Protein AF-A0A959NYK6-F1 (afdb_monomer)

pLDDT: mean 91.89, std 8.01, range [49.88, 98.81]

Mean predicted aligned error: 8.82 Å

Foldseek 3Di:
DDDDPLVCCVPPCVPPVVVVLVVVVVVCVPVNVVVSLVRCLVSLVVVCVVCVVPLVVNLSSCLSCCVSVVVVLLVSLLVVLVPFDADDDDDADQDDDPCRCVPDHDSLLSSLLVCLQDPDPCLLSSLVSVLSSCSRVRVCNNVNLVSCLQRNADDPVCVVVLSSSLVSLQVQLLVCLVVVNNSSVLSLLSVLLVRLDQKRWDWDQDPPRDIDIDIDGDDPDPSSLVVVCSSLVSLLVCCVVPVPSSVVSLQSSLDDDPDDDLSSVVSCVVSSVVSLVPRAALVDLVSLVSLCSSLVSCVVVVDDDPVSVVSNVRNDDPLNVLLVLQDDDPVVCVVPDDDDDDVRVVVVSLVSLLVPQADDDLVSLVVSVVSLVVSCVPDPDNPCNLVSLLSNLQSNCVVPVVVSLSNVLVCVVVLVPVVHAHANNLQPQQEDPVSLVSLVVSLPPDDGPCSLSNLLSNQLRHDLVPAEPVSLVVNLVSLLPQQAADERECPSVVSNCVHPQQSQLSSLLSVLVCCVPRVSNYEYAQCCLLVCVVSNDDPLVSLLSSQLSRPLSDDCRVLVCNSVVVSCQVPLLSVVVSLVSVCVSPVDLAPAPPPRPPVVQVVHPPSVVNVVVNVVVRVVRHDDPDDGDHPPPD

Solvent-accessible surface area (backbone atoms only — not comparable to full-atom values): 36490 Å² total; per-residue (Å²): 134,84,80,52,68,56,61,46,52,79,75,39,36,94,85,39,52,66,60,53,52,68,49,47,55,56,43,27,75,72,64,37,56,65,61,47,43,74,68,48,42,66,48,52,54,53,51,45,74,74,40,65,87,39,67,69,62,34,50,59,49,36,68,74,40,33,92,77,38,49,70,60,40,52,52,52,51,49,54,58,46,70,72,48,63,82,62,92,80,83,84,79,58,69,76,76,64,90,72,64,67,73,81,69,68,60,67,68,58,57,55,43,51,57,41,53,74,44,94,50,90,59,32,60,57,40,53,55,50,51,51,57,39,26,59,50,39,46,89,48,35,25,58,50,55,50,50,42,65,74,57,47,54,75,49,78,77,34,60,82,59,70,39,50,63,50,51,51,54,48,56,53,22,53,51,22,46,79,67,70,33,64,68,33,32,56,50,37,45,58,48,44,51,60,73,70,50,47,59,32,84,45,80,43,87,45,75,92,88,36,75,45,76,50,72,38,71,67,68,84,43,73,66,50,50,54,53,51,48,53,51,53,52,51,42,56,77,39,27,88,86,36,49,69,56,39,50,50,34,52,54,53,71,57,53,92,63,100,66,74,48,62,68,51,49,60,65,45,46,66,59,53,50,51,42,47,71,74,73,54,51,38,89,40,51,67,46,16,54,48,55,48,52,42,49,52,51,40,42,77,71,77,46,86,58,80,65,50,62,55,48,56,66,58,32,55,40,71,66,45,56,49,42,65,55,49,53,92,47,77,80,66,45,55,82,80,44,92,67,93,50,72,68,54,44,53,53,53,47,51,53,49,37,42,71,70,52,73,65,89,52,69,68,52,47,51,56,50,50,56,50,47,51,56,51,52,74,70,39,96,75,48,83,58,43,53,55,44,51,27,42,31,40,30,49,30,26,74,74,36,60,69,55,20,51,48,50,56,46,54,41,49,77,54,40,28,80,80,73,65,62,57,52,66,28,33,54,68,50,24,70,45,69,72,48,39,53,52,53,52,53,55,62,70,71,58,86,42,60,65,48,57,55,40,53,52,36,44,60,55,28,47,38,78,91,74,65,45,59,70,57,54,53,46,52,52,53,41,62,70,67,58,63,63,68,46,74,48,74,56,87,51,51,57,71,50,36,82,66,38,68,58,48,56,30,53,46,50,51,50,45,43,53,39,35,72,76,68,62,21,54,59,35,68,47,57,55,47,50,48,77,42,48,88,45,43,61,86,55,57,68,60,51,53,52,38,49,54,53,46,49,76,74,36,92,74,46,37,68,78,38,53,28,59,50,54,48,40,75,76,39,57,66,51,61,46,56,50,57,53,48,57,46,70,74,61,80,44,54,55,66,59,83,67,86,72,75,58,62,63,60,75,77,44,85,89,42,61,75,55,49,51,54,40,50,52,51,46,65,73,59,46,62,88,88,70,97,67,75,54,69,85,75,102

Radius of gyration: 34.38 Å; Cα contacts (8 Å, |Δi|>4): 610; chains: 1; bounding box: 74×66×92 Å

Nearest PDB structures (foldseek):
  5xoj-assembly1_C  TM=2.323E-01  e=2.009E-03  Saccharomyces cerevisiae S288C
  3wyg-assembly1_C  TM=2.181E-01  e=3.690E-03  Saccharomyces cerevisiae S288C
  9b62-assembly1_A  TM=2.123E-01  e=7.044E-03  Homo sapiens
  3nc0-assembly2_A  TM=1.984E-01  e=1.396E-02  Mus musculus
  3nc0-assembly2_D  TM=2.041E-01  e=1.893E-02  Mus musculus

Structure (mmCIF, N/CA/C/O backbone):
data_AF-A0A959NYK6-F1
#
_entry.id   AF-A0A959NYK6-F1
#
loop_
_atom_site.group_PDB
_atom_site.id
_atom_site.type_symbol
_atom_site.label_atom_id
_atom_site.label_alt_id
_atom_site.label_comp_id
_atom_site.label_asym_id
_atom_site.label_entity_id
_atom_site.label_seq_id
_atom_site.pdbx_PDB_ins_code
_atom_site.Cartn_x
_atom_site.Cartn_y
_atom_site.Cartn_z
_atom_site.occupancy
_atom_site.B_iso_or_equiv
_atom_site.auth_seq_id
_atom_site.auth_comp_id
_atom_site.auth_asym_id
_atom_site.auth_atom_id
_atom_site.pdbx_PDB_model_num
ATOM 1 N N . ASN A 1 1 ? 12.464 -35.720 -53.471 1.00 53.72 1 ASN A N 1
ATOM 2 C CA . ASN A 1 1 ? 12.773 -34.292 -53.697 1.00 53.72 1 ASN A CA 1
ATOM 3 C C . ASN A 1 1 ? 12.480 -33.516 -52.432 1.00 53.72 1 ASN A C 1
ATOM 5 O O . ASN A 1 1 ? 11.360 -33.601 -51.950 1.00 53.72 1 ASN A O 1
ATOM 9 N N . LEU A 1 2 ? 13.478 -32.827 -51.879 1.00 79.12 2 LEU A N 1
ATOM 10 C CA . LEU A 1 2 ? 13.266 -31.849 -50.809 1.00 79.12 2 LEU A CA 1
ATOM 11 C C . LEU A 1 2 ? 12.828 -30.526 -51.456 1.00 79.12 2 LEU A C 1
ATOM 13 O O . LEU A 1 2 ? 13.375 -30.153 -52.495 1.00 79.12 2 LEU A O 1
ATOM 17 N N . LEU A 1 3 ? 11.823 -29.858 -50.887 1.00 84.06 3 LEU A N 1
ATOM 18 C CA . LEU A 1 3 ? 11.392 -28.532 -51.340 1.00 84.06 3 LEU A CA 1
ATOM 19 C C . LEU A 1 3 ? 12.421 -27.475 -50.914 1.00 84.06 3 LEU A C 1
ATOM 21 O O . LEU A 1 3 ? 13.044 -27.611 -49.861 1.00 84.06 3 LEU A O 1
ATOM 25 N N . SER A 1 4 ? 12.602 -26.427 -51.723 1.00 89.56 4 SER A N 1
ATOM 26 C CA . SER A 1 4 ? 13.444 -25.289 -51.338 1.00 89.56 4 SER A CA 1
ATOM 27 C C . SER A 1 4 ? 12.774 -24.467 -50.234 1.00 89.56 4 SER A C 1
ATOM 29 O O . SER A 1 4 ? 11.548 -24.477 -50.099 1.00 89.56 4 SER A O 1
ATOM 31 N N . PHE A 1 5 ? 13.571 -23.722 -49.464 1.00 90.00 5 PHE A N 1
ATOM 32 C CA . PHE A 1 5 ? 13.051 -22.848 -48.411 1.00 90.00 5 PHE A CA 1
ATOM 33 C C . PHE A 1 5 ? 12.082 -21.796 -48.972 1.00 90.00 5 PHE A C 1
ATOM 35 O O . PHE A 1 5 ? 10.974 -21.668 -48.461 1.00 90.00 5 PHE A O 1
ATOM 42 N N . CYS A 1 6 ? 12.428 -21.147 -50.088 1.00 90.94 6 CYS A N 1
ATOM 43 C CA . CYS A 1 6 ? 11.527 -20.269 -50.839 1.00 90.94 6 CYS A CA 1
ATOM 44 C C . CYS A 1 6 ? 10.169 -20.924 -51.174 1.00 90.94 6 CYS A C 1
ATOM 46 O O . CYS A 1 6 ? 9.114 -20.340 -50.926 1.00 90.94 6 CYS A O 1
ATOM 48 N N . THR A 1 7 ? 10.162 -22.163 -51.690 1.00 91.06 7 THR A N 1
ATOM 49 C CA . THR A 1 7 ? 8.910 -22.877 -51.999 1.00 91.06 7 THR A CA 1
ATOM 50 C C . THR A 1 7 ? 8.097 -23.177 -50.744 1.00 91.06 7 THR A C 1
ATOM 52 O O . THR A 1 7 ? 6.869 -23.092 -50.788 1.00 91.06 7 THR A O 1
ATOM 55 N N . LEU A 1 8 ? 8.756 -23.521 -49.635 1.00 91.31 8 LEU A N 1
ATOM 56 C CA . LEU A 1 8 ? 8.079 -23.727 -48.359 1.00 91.31 8 LEU A CA 1
ATOM 57 C C . LEU A 1 8 ? 7.441 -22.424 -47.875 1.00 91.31 8 LEU A C 1
ATOM 59 O O . LEU A 1 8 ? 6.251 -22.405 -47.567 1.00 91.31 8 LEU A O 1
ATOM 63 N N . LEU A 1 9 ? 8.206 -21.335 -47.868 1.00 91.44 9 LEU A N 1
ATOM 64 C CA . LEU A 1 9 ? 7.765 -20.035 -47.379 1.00 91.44 9 LEU A CA 1
ATOM 65 C C . LEU A 1 9 ? 6.541 -19.521 -48.152 1.00 91.44 9 LEU A C 1
ATOM 67 O O . LEU A 1 9 ? 5.516 -19.236 -47.540 1.00 91.44 9 LEU A O 1
ATOM 71 N N . ASN A 1 10 ? 6.604 -19.518 -49.487 1.00 89.44 10 ASN A N 1
ATOM 72 C CA . ASN A 1 10 ? 5.545 -18.966 -50.342 1.00 89.44 10 ASN A CA 1
ATOM 73 C C . ASN A 1 10 ? 4.208 -19.715 -50.257 1.00 89.44 10 ASN A C 1
ATOM 75 O O . ASN A 1 10 ? 3.164 -19.117 -50.493 1.00 89.44 10 ASN A O 1
ATOM 79 N N . ASN A 1 11 ? 4.231 -21.022 -49.984 1.00 91.00 11 ASN A N 1
ATOM 80 C CA . ASN A 1 11 ? 3.030 -21.859 -50.068 1.00 91.00 11 ASN A CA 1
ATOM 81 C C . ASN A 1 11 ? 2.489 -22.293 -48.699 1.00 91.00 11 ASN A C 1
ATOM 83 O O . ASN A 1 11 ? 1.330 -22.694 -48.608 1.00 91.00 11 ASN A O 1
ATOM 87 N N . TYR A 1 12 ? 3.315 -22.264 -47.646 1.00 90.94 12 TYR A N 1
ATOM 88 C CA . TYR A 1 12 ? 2.982 -22.907 -46.372 1.00 90.94 12 TYR A CA 1
ATOM 89 C C . TYR A 1 12 ? 3.155 -22.015 -45.141 1.00 90.94 12 TYR A C 1
ATOM 91 O O . TYR A 1 12 ? 2.700 -22.424 -44.073 1.00 90.94 12 TYR A O 1
ATOM 99 N N . PHE A 1 13 ? 3.760 -20.825 -45.243 1.00 90.31 13 PHE A N 1
ATOM 100 C CA . PHE A 1 13 ? 3.972 -19.974 -44.067 1.00 90.31 13 PHE A CA 1
ATOM 101 C C . PHE A 1 13 ? 2.660 -19.642 -43.350 1.00 90.31 13 PHE A C 1
ATOM 103 O O . PHE A 1 13 ? 2.543 -19.921 -42.161 1.00 90.31 13 PHE A O 1
ATOM 110 N N . ASP A 1 14 ? 1.644 -19.167 -44.073 1.00 86.00 14 ASP A N 1
ATOM 111 C CA . ASP A 1 14 ? 0.380 -18.710 -43.479 1.00 86.00 14 ASP A CA 1
ATOM 112 C C . ASP A 1 14 ? -0.339 -19.795 -42.658 1.00 86.00 14 ASP A C 1
ATOM 114 O O . ASP A 1 14 ? -0.920 -19.494 -41.615 1.00 86.00 14 ASP A O 1
ATOM 118 N N . ASN A 1 15 ? -0.235 -21.059 -43.081 1.00 88.75 15 ASN A N 1
ATOM 119 C CA . ASN A 1 15 ? -0.892 -22.199 -42.434 1.00 88.75 15 ASN A CA 1
ATOM 120 C C . ASN A 1 15 ? -0.013 -22.905 -41.386 1.00 88.75 15 ASN A C 1
ATOM 122 O O . ASN A 1 15 ? -0.535 -23.624 -40.537 1.00 88.75 15 ASN A O 1
ATOM 126 N N . TYR A 1 16 ? 1.314 -22.734 -41.440 1.00 88.06 16 TYR A N 1
ATOM 127 C CA . TYR A 1 16 ? 2.265 -23.529 -40.651 1.00 88.06 16 TYR A CA 1
ATOM 128 C C . TYR A 1 16 ? 3.376 -22.695 -39.997 1.00 88.06 16 TYR A C 1
ATOM 130 O O . TYR A 1 16 ? 4.476 -23.200 -39.784 1.00 88.06 16 TYR A O 1
ATOM 138 N N . LYS A 1 17 ? 3.095 -21.440 -39.633 1.00 86.62 17 LYS A N 1
ATOM 139 C CA . LYS A 1 17 ? 4.040 -20.468 -39.038 1.00 86.62 17 LYS A CA 1
ATOM 140 C C . LYS A 1 17 ? 4.952 -21.078 -37.968 1.00 86.62 17 LYS A C 1
ATOM 142 O O . LYS A 1 17 ? 6.171 -21.045 -38.108 1.00 86.62 17 LYS A O 1
ATOM 147 N N . ASN A 1 18 ? 4.369 -21.738 -36.964 1.00 84.75 18 ASN A N 1
ATOM 148 C CA . ASN A 1 18 ? 5.120 -22.339 -35.854 1.00 84.75 18 ASN A CA 1
ATOM 149 C C . ASN A 1 18 ? 6.134 -23.393 -36.324 1.00 84.75 18 ASN A C 1
ATOM 151 O O . ASN A 1 18 ? 7.220 -23.486 -35.766 1.00 84.75 18 ASN A O 1
ATOM 155 N N . ARG A 1 19 ? 5.845 -24.128 -37.410 1.00 87.00 19 ARG A N 1
ATOM 156 C CA . ARG A 1 19 ? 6.777 -25.123 -37.967 1.00 87.00 19 ARG A CA 1
ATOM 157 C C . ARG A 1 19 ? 8.046 -24.486 -38.529 1.00 87.00 19 ARG A C 1
ATOM 159 O O . ARG A 1 19 ? 9.093 -25.131 -38.497 1.00 87.00 19 ARG A O 1
ATOM 166 N N . PHE A 1 20 ? 7.975 -23.252 -39.034 1.00 89.56 20 PHE A N 1
ATOM 167 C CA . PHE A 1 20 ? 9.165 -22.521 -39.478 1.00 89.56 20 PHE A CA 1
ATOM 168 C C . PHE A 1 20 ? 10.050 -22.181 -38.282 1.00 89.56 20 PHE A C 1
ATOM 170 O O . PHE A 1 20 ? 11.234 -22.513 -38.294 1.00 89.56 20 PHE A O 1
ATOM 177 N N . THR A 1 21 ? 9.470 -21.607 -37.229 1.00 81.00 21 THR A N 1
ATOM 178 C CA . THR A 1 21 ? 10.182 -21.270 -35.990 1.00 81.00 21 THR A CA 1
ATOM 179 C C . THR A 1 21 ? 10.792 -22.514 -35.335 1.00 81.00 21 THR A C 1
ATOM 181 O O . THR A 1 21 ? 11.993 -22.530 -35.052 1.00 81.00 21 THR A O 1
ATOM 184 N N . ASP A 1 22 ? 10.018 -23.599 -35.227 1.00 82.81 22 ASP A N 1
ATOM 185 C CA . ASP A 1 22 ? 10.450 -24.899 -34.691 1.00 82.81 22 ASP A CA 1
ATOM 186 C C . ASP A 1 22 ? 11.587 -25.539 -35.497 1.00 82.81 22 ASP A C 1
ATOM 188 O O . ASP A 1 22 ? 12.336 -26.352 -34.965 1.00 82.81 22 ASP A O 1
ATOM 192 N N . SER A 1 23 ? 11.727 -25.198 -36.780 1.00 86.19 23 SER A N 1
ATOM 193 C CA . SER A 1 23 ? 12.793 -25.731 -37.638 1.00 86.19 23 SER A CA 1
ATOM 194 C C . SER A 1 23 ? 14.039 -24.847 -37.623 1.00 86.19 23 SER A C 1
ATOM 196 O O . SER A 1 23 ? 15.168 -25.341 -37.632 1.00 86.19 23 SER A O 1
ATOM 198 N N . ILE A 1 24 ? 13.850 -23.528 -37.588 1.00 87.56 24 ILE A N 1
ATOM 199 C CA . ILE A 1 24 ? 14.930 -22.547 -37.711 1.00 87.56 24 ILE A CA 1
ATOM 200 C C . ILE A 1 24 ? 15.692 -22.377 -36.400 1.00 87.56 24 ILE A C 1
ATOM 202 O O . ILE A 1 24 ? 16.918 -22.271 -36.429 1.00 87.56 24 ILE A O 1
ATOM 206 N N . ILE A 1 25 ? 15.013 -22.407 -35.249 1.00 83.88 25 ILE A N 1
ATOM 207 C CA . ILE A 1 25 ? 15.686 -22.304 -33.947 1.00 83.88 25 ILE A CA 1
ATOM 208 C C . ILE A 1 25 ? 16.698 -23.455 -33.757 1.00 83.88 25 ILE A C 1
ATOM 210 O O . ILE A 1 25 ? 17.870 -23.171 -33.488 1.00 83.88 25 ILE A O 1
ATOM 214 N N . PRO A 1 26 ? 16.344 -24.741 -33.966 1.00 84.69 26 PRO A N 1
ATOM 215 C CA . PRO A 1 26 ? 17.323 -25.827 -33.928 1.00 84.69 26 PRO A CA 1
ATOM 216 C C . PRO A 1 26 ? 18.424 -25.695 -34.980 1.00 84.69 26 PRO A C 1
ATOM 218 O O . PRO A 1 26 ? 19.577 -26.020 -34.690 1.00 84.69 26 PRO A O 1
ATOM 221 N N . ALA A 1 27 ? 18.104 -25.196 -36.180 1.00 88.44 27 ALA A N 1
ATOM 222 C CA . ALA A 1 27 ? 19.108 -24.953 -37.211 1.00 88.44 27 ALA A CA 1
ATOM 223 C C . ALA A 1 27 ? 20.142 -23.911 -36.754 1.00 88.44 27 ALA A C 1
ATOM 225 O O . ALA A 1 27 ? 21.340 -24.152 -36.900 1.00 88.44 27 ALA A O 1
ATOM 226 N N . ASN A 1 28 ? 19.709 -22.807 -36.135 1.00 88.81 28 ASN A N 1
ATOM 227 C CA . ASN A 1 28 ? 20.607 -21.806 -35.550 1.00 88.81 28 ASN A CA 1
ATOM 228 C C . ASN A 1 28 ? 21.502 -22.415 -34.472 1.00 88.81 28 ASN A C 1
ATOM 230 O O . ASN A 1 28 ? 22.713 -22.200 -34.484 1.00 88.81 28 ASN A O 1
ATOM 234 N N . ASN A 1 29 ? 20.915 -23.210 -33.575 1.00 84.62 29 ASN A N 1
ATOM 235 C CA . ASN A 1 29 ? 21.643 -23.859 -32.485 1.00 84.62 29 ASN A CA 1
ATOM 236 C C . ASN A 1 29 ? 22.655 -24.903 -32.988 1.00 84.62 29 ASN A C 1
ATOM 238 O O . ASN A 1 29 ? 23.674 -25.123 -32.340 1.00 84.62 29 ASN A O 1
ATOM 242 N N . THR A 1 30 ? 22.385 -25.538 -34.133 1.00 89.69 30 THR A N 1
ATOM 243 C CA . THR A 1 30 ? 23.228 -26.605 -34.699 1.00 89.69 30 THR A CA 1
ATOM 244 C C . THR A 1 30 ? 24.326 -26.061 -35.609 1.00 89.69 30 THR A C 1
ATOM 246 O O . THR A 1 30 ? 25.475 -26.484 -35.513 1.00 89.69 30 THR A O 1
ATOM 249 N N . PHE A 1 31 ? 23.985 -25.139 -36.511 1.00 92.00 31 PHE A N 1
ATOM 250 C CA . PHE A 1 31 ? 24.876 -24.684 -37.584 1.00 92.00 31 PHE A CA 1
ATOM 251 C C . PHE A 1 31 ? 25.450 -23.284 -37.353 1.00 92.00 31 PHE A C 1
ATOM 253 O O . PHE A 1 31 ? 26.307 -22.843 -38.119 1.00 92.00 31 PHE A O 1
ATOM 260 N N . GLY A 1 32 ? 25.008 -22.592 -36.303 1.00 88.25 32 GLY A N 1
ATOM 261 C CA . GLY A 1 32 ? 25.377 -21.212 -36.017 1.00 88.25 32 GLY A CA 1
ATOM 262 C C . GLY A 1 32 ? 24.424 -20.214 -36.696 1.00 88.25 32 GLY A C 1
ATOM 263 O O . GLY A 1 32 ? 24.159 -20.349 -37.896 1.00 88.25 32 GLY A O 1
ATOM 264 N N . PRO A 1 33 ? 23.947 -19.174 -35.982 1.00 89.06 33 PRO A N 1
ATOM 265 C CA . PRO A 1 33 ? 22.960 -18.230 -36.515 1.00 89.06 33 PRO A CA 1
ATOM 266 C C . PRO A 1 33 ? 23.385 -17.529 -37.810 1.00 89.06 33 PRO A C 1
ATOM 268 O O . PRO A 1 33 ? 22.560 -17.346 -38.702 1.00 89.06 33 PRO A O 1
ATOM 271 N N . GLN A 1 34 ? 24.669 -17.174 -37.948 1.00 89.50 34 GLN A N 1
ATOM 272 C CA . GLN A 1 34 ? 25.169 -16.483 -39.141 1.00 89.50 34 GLN A CA 1
ATOM 273 C C . GLN A 1 34 ? 25.095 -17.367 -40.394 1.00 89.50 34 GLN A C 1
ATOM 275 O O . GLN A 1 34 ? 24.600 -16.929 -41.426 1.00 89.50 34 GLN A O 1
ATOM 280 N N . ASN A 1 35 ? 25.500 -18.637 -40.288 1.00 92.44 35 ASN A N 1
ATOM 281 C CA . ASN A 1 35 ? 25.474 -19.570 -41.417 1.00 92.44 35 ASN A CA 1
ATOM 282 C C . ASN A 1 35 ? 24.045 -19.836 -41.907 1.00 92.44 35 ASN A C 1
ATOM 284 O O . ASN A 1 35 ? 23.807 -19.952 -43.109 1.00 92.44 35 ASN A O 1
ATOM 288 N N . VAL A 1 36 ? 23.090 -19.935 -40.978 1.00 92.69 36 VAL A N 1
ATOM 289 C CA . VAL A 1 36 ? 21.669 -20.094 -41.314 1.00 92.69 36 VAL A CA 1
ATOM 290 C C . VAL A 1 36 ? 21.136 -18.818 -41.959 1.00 92.69 36 VAL A C 1
ATOM 292 O O . VAL A 1 36 ? 20.506 -18.886 -43.014 1.00 92.69 36 VAL A O 1
ATOM 295 N N . MET A 1 37 ? 21.438 -17.657 -41.373 1.00 91.25 37 MET A N 1
ATOM 296 C CA . MET A 1 37 ? 21.044 -16.348 -41.891 1.00 91.25 37 MET A CA 1
ATOM 297 C C . MET A 1 37 ? 21.512 -16.132 -43.331 1.00 91.25 37 MET A C 1
ATOM 299 O O . MET A 1 37 ? 20.694 -15.770 -44.174 1.00 91.25 37 MET A O 1
ATOM 303 N N . ASP A 1 38 ? 22.771 -16.436 -43.642 1.00 92.25 38 ASP A N 1
ATOM 304 C CA . ASP A 1 38 ? 23.329 -16.280 -44.990 1.00 92.25 38 ASP A CA 1
ATOM 305 C C . ASP A 1 38 ? 22.601 -17.141 -46.039 1.00 92.25 38 ASP A C 1
ATOM 307 O O . ASP A 1 38 ? 22.569 -16.795 -47.221 1.00 92.25 38 ASP A O 1
ATOM 311 N N . LYS A 1 39 ? 21.989 -18.258 -45.621 1.00 91.69 39 LYS A N 1
ATOM 312 C CA . LYS A 1 39 ? 21.246 -19.163 -46.509 1.00 91.69 39 LYS A CA 1
ATOM 313 C C . LYS A 1 39 ? 19.799 -18.753 -46.728 1.00 91.69 39 LYS A C 1
ATOM 315 O O . LYS A 1 39 ? 19.323 -18.875 -47.851 1.00 91.69 39 LYS A O 1
ATOM 320 N N . ILE A 1 40 ? 19.100 -18.310 -45.684 1.00 93.00 40 ILE A N 1
ATOM 321 C CA . ILE A 1 40 ? 17.646 -18.091 -45.758 1.00 93.00 40 ILE A CA 1
ATOM 322 C C . ILE A 1 40 ? 17.260 -16.624 -45.960 1.00 93.00 40 ILE A C 1
ATOM 324 O O . ILE A 1 40 ? 16.186 -16.344 -46.489 1.00 93.00 40 ILE A O 1
ATOM 328 N N . LYS A 1 41 ? 18.121 -15.670 -45.580 1.00 93.75 41 LYS A N 1
ATOM 329 C CA . LYS A 1 41 ? 17.803 -14.235 -45.646 1.00 93.75 41 LYS A CA 1
ATOM 330 C C . LYS A 1 41 ? 17.422 -13.744 -47.053 1.00 93.75 41 LYS A C 1
ATOM 332 O O . LYS A 1 41 ? 16.466 -12.975 -47.130 1.00 93.75 41 LYS A O 1
ATOM 337 N N . PRO A 1 42 ? 18.069 -14.169 -48.161 1.00 94.62 42 PRO A N 1
ATOM 338 C CA . PRO A 1 42 ? 17.656 -13.743 -49.503 1.00 94.62 42 PRO A CA 1
ATOM 339 C C . PRO A 1 42 ? 16.206 -14.122 -49.845 1.00 94.62 42 PRO A C 1
ATOM 341 O O . PRO A 1 42 ? 15.465 -13.305 -50.397 1.00 94.62 42 PRO A O 1
ATOM 344 N N . ASP A 1 43 ? 15.781 -15.329 -49.462 1.00 94.75 43 ASP A N 1
ATOM 345 C CA . ASP A 1 43 ? 14.408 -15.805 -49.656 1.00 94.75 43 ASP A CA 1
ATOM 346 C C . ASP A 1 43 ? 13.424 -15.021 -48.773 1.00 94.75 43 ASP A C 1
ATOM 348 O O . ASP A 1 43 ? 12.369 -14.601 -49.250 1.00 94.75 43 ASP A O 1
ATOM 352 N N . LEU A 1 44 ? 13.793 -14.749 -47.513 1.00 95.38 44 LEU A N 1
ATOM 353 C CA . LEU A 1 44 ? 12.984 -13.944 -46.587 1.00 95.38 44 LEU A CA 1
ATOM 354 C C . LEU A 1 44 ? 12.779 -12.507 -47.093 1.00 95.38 44 LEU A C 1
ATOM 356 O O . LEU A 1 44 ? 11.660 -12.003 -47.062 1.00 95.38 44 LEU A O 1
ATOM 360 N N . VAL A 1 45 ? 13.836 -11.856 -47.593 1.00 95.50 45 VAL A N 1
ATOM 361 C CA . VAL A 1 45 ? 13.756 -10.503 -48.176 1.00 95.50 45 VAL A CA 1
ATOM 362 C C . VAL A 1 45 ? 12.896 -10.506 -49.438 1.00 95.50 45 VAL A C 1
ATOM 364 O O . VAL A 1 45 ? 12.105 -9.588 -49.658 1.00 95.50 45 VAL A O 1
ATOM 367 N N . THR A 1 46 ? 13.019 -11.547 -50.265 1.00 94.62 46 THR A N 1
ATOM 368 C CA . THR A 1 46 ? 12.182 -11.695 -51.458 1.00 94.62 46 THR A CA 1
ATOM 369 C C . THR A 1 46 ? 10.714 -11.793 -51.061 1.00 94.62 46 THR A C 1
ATOM 371 O O . THR A 1 46 ? 9.903 -11.041 -51.593 1.00 94.62 46 THR A O 1
ATOM 374 N N . TYR A 1 47 ? 10.368 -12.644 -50.093 1.00 94.81 47 TYR A N 1
ATOM 375 C CA . TYR A 1 47 ? 8.994 -12.776 -49.608 1.00 94.81 47 TYR A CA 1
ATOM 376 C C . TYR A 1 47 ? 8.461 -11.478 -48.997 1.00 94.81 47 TYR A C 1
ATOM 378 O O . TYR A 1 47 ? 7.378 -11.034 -49.374 1.00 94.81 47 TYR A O 1
ATOM 386 N N . TRP A 1 48 ? 9.257 -10.814 -48.150 1.00 95.62 48 TRP A N 1
ATOM 387 C CA . TRP A 1 48 ? 8.928 -9.507 -47.574 1.00 95.62 48 TRP A CA 1
ATOM 388 C C . TRP A 1 48 ? 8.478 -8.503 -48.639 1.00 95.62 48 TRP A C 1
ATOM 390 O O . TRP A 1 48 ? 7.416 -7.899 -48.519 1.00 95.62 48 TRP A O 1
ATOM 400 N N . ASN A 1 49 ? 9.237 -8.375 -49.731 1.00 93.88 49 ASN A N 1
ATOM 401 C CA . ASN A 1 49 ? 8.918 -7.433 -50.804 1.00 93.88 49 ASN A CA 1
ATOM 402 C C . ASN A 1 49 ? 7.564 -7.705 -51.482 1.00 93.88 49 ASN A C 1
ATOM 404 O O . ASN A 1 49 ? 6.964 -6.767 -52.007 1.00 93.88 49 ASN A O 1
ATOM 408 N N . HIS A 1 50 ? 7.081 -8.951 -51.463 1.00 92.44 50 HIS A N 1
ATOM 409 C CA . HIS A 1 50 ? 5.771 -9.314 -52.007 1.00 92.44 50 HIS A CA 1
ATOM 410 C C . HIS A 1 50 ? 4.628 -9.008 -51.032 1.00 92.44 50 HIS A C 1
ATOM 412 O O . HIS A 1 50 ? 3.542 -8.649 -51.479 1.00 92.44 50 HIS A O 1
ATOM 418 N N . ILE A 1 51 ? 4.858 -9.140 -49.721 1.00 93.56 51 ILE A N 1
ATOM 419 C CA . ILE A 1 51 ? 3.800 -9.016 -48.706 1.00 93.56 51 ILE A CA 1
ATOM 420 C C . ILE A 1 51 ? 3.740 -7.652 -48.009 1.00 93.56 51 ILE A C 1
ATOM 422 O O . ILE A 1 51 ? 2.731 -7.363 -47.378 1.00 93.56 51 ILE A O 1
ATOM 426 N N . ARG A 1 52 ? 4.770 -6.801 -48.136 1.00 91.06 52 ARG A N 1
ATOM 427 C CA . ARG A 1 52 ? 4.904 -5.527 -47.393 1.00 91.06 52 ARG A CA 1
ATOM 428 C C . ARG A 1 52 ? 3.740 -4.532 -47.536 1.00 91.06 52 ARG A C 1
ATOM 430 O O . ARG A 1 52 ? 3.684 -3.565 -46.793 1.00 91.06 52 ARG A O 1
ATOM 437 N N . GLY A 1 53 ? 2.860 -4.713 -48.525 1.00 89.25 53 GLY A N 1
ATOM 438 C CA . GLY A 1 53 ? 1.655 -3.890 -48.704 1.00 89.25 53 GLY A CA 1
ATOM 439 C C . GLY A 1 53 ? 0.451 -4.328 -47.860 1.00 89.25 53 GLY A C 1
ATOM 440 O O . GLY A 1 53 ? -0.536 -3.604 -47.802 1.00 89.25 53 GLY A O 1
ATOM 441 N N . ASP A 1 54 ? 0.518 -5.499 -47.227 1.00 92.69 54 ASP A N 1
ATOM 442 C CA . ASP A 1 54 ? -0.498 -6.043 -46.325 1.00 92.69 54 ASP A CA 1
ATOM 443 C C . ASP A 1 54 ? 0.048 -5.982 -44.891 1.00 92.69 54 ASP A C 1
ATOM 445 O O . ASP A 1 54 ? 0.997 -6.698 -44.554 1.00 92.69 54 ASP A O 1
ATOM 449 N N . ASN A 1 55 ? -0.514 -5.094 -44.061 1.00 89.75 55 ASN A N 1
ATOM 450 C CA . ASN A 1 55 ? -0.020 -4.834 -42.704 1.00 89.75 55 ASN A CA 1
ATOM 451 C C . ASN A 1 55 ? -0.122 -6.068 -41.796 1.00 89.75 55 ASN A C 1
ATOM 453 O O . ASN A 1 55 ? 0.825 -6.353 -41.061 1.00 89.75 55 ASN A O 1
ATOM 457 N N . ASP A 1 56 ? -1.217 -6.826 -41.874 1.00 89.75 56 ASP A N 1
ATOM 458 C CA . ASP A 1 56 ? -1.447 -7.978 -40.995 1.00 89.75 56 ASP A CA 1
ATOM 459 C C . ASP A 1 56 ? -0.472 -9.108 -41.330 1.00 89.75 56 ASP A C 1
ATOM 461 O O . ASP A 1 56 ? 0.173 -9.684 -40.445 1.00 89.75 56 ASP A O 1
ATOM 465 N N . LYS A 1 57 ? -0.286 -9.390 -42.627 1.00 91.56 57 LYS A N 1
ATOM 466 C CA . LYS A 1 57 ? 0.709 -10.378 -43.072 1.00 91.56 57 LYS A CA 1
ATOM 467 C C . LYS A 1 57 ? 2.128 -9.937 -42.756 1.00 91.56 57 LYS A C 1
ATOM 469 O O . LYS A 1 57 ? 2.935 -10.757 -42.316 1.00 91.56 57 LYS A O 1
ATOM 474 N N . SER A 1 58 ? 2.421 -8.654 -42.953 1.00 93.75 58 SER A N 1
ATOM 475 C CA . SER A 1 58 ? 3.721 -8.059 -42.649 1.00 93.75 58 SER A CA 1
ATOM 476 C C . SER A 1 58 ? 4.077 -8.212 -41.179 1.00 93.75 58 SER A C 1
ATOM 478 O O . SER A 1 58 ? 5.156 -8.719 -40.873 1.00 93.75 58 SER A O 1
ATOM 480 N N . PHE A 1 59 ? 3.160 -7.858 -40.274 1.00 93.31 59 PHE A N 1
ATOM 481 C CA . PHE A 1 59 ? 3.389 -7.972 -38.838 1.00 93.31 59 PHE A CA 1
ATOM 482 C C . PHE A 1 59 ? 3.653 -9.422 -38.427 1.00 93.31 59 PHE A C 1
ATOM 484 O O . PHE A 1 59 ? 4.666 -9.713 -37.798 1.00 93.31 59 PHE A O 1
ATOM 491 N N . VAL A 1 60 ? 2.790 -10.354 -38.838 1.00 92.00 60 VAL A N 1
ATOM 492 C CA . VAL A 1 60 ? 2.937 -11.786 -38.532 1.00 92.00 60 VAL A CA 1
ATOM 493 C C . VAL A 1 60 ? 4.275 -12.343 -39.031 1.00 92.00 60 VAL A C 1
ATOM 495 O O . VAL A 1 60 ? 4.936 -13.123 -38.334 1.00 92.00 60 VAL A O 1
ATOM 498 N N . PHE A 1 61 ? 4.668 -11.969 -40.249 1.00 94.62 61 PHE A N 1
ATOM 499 C CA . PHE A 1 61 ? 5.915 -12.416 -40.853 1.00 94.62 61 PHE A CA 1
ATOM 500 C C . PHE A 1 61 ? 7.129 -11.849 -40.115 1.00 94.62 61 PHE A C 1
ATOM 502 O O . PHE A 1 61 ? 8.012 -12.608 -39.714 1.00 94.62 61 PHE A O 1
ATOM 509 N N . LEU A 1 62 ? 7.151 -10.541 -39.857 1.00 94.88 62 LEU A N 1
ATOM 510 C CA . LEU A 1 62 ? 8.235 -9.905 -39.112 1.00 94.88 62 LEU A CA 1
ATOM 511 C C . LEU A 1 62 ? 8.304 -10.418 -37.673 1.00 94.88 62 LEU A C 1
ATOM 513 O O . LEU A 1 62 ? 9.394 -10.706 -37.205 1.00 94.88 62 LEU A O 1
ATOM 517 N N . ASN A 1 63 ? 7.180 -10.676 -37.008 1.00 92.12 63 ASN A N 1
ATOM 518 C CA . ASN A 1 63 ? 7.178 -11.275 -35.672 1.00 92.12 63 ASN A CA 1
ATOM 519 C C . ASN A 1 63 ? 7.848 -12.661 -35.637 1.00 92.12 63 ASN A C 1
ATOM 521 O O . ASN A 1 63 ? 8.487 -13.024 -34.654 1.00 92.12 63 ASN A O 1
ATOM 525 N N . SER A 1 64 ? 7.775 -13.416 -36.736 1.00 91.69 64 SER A N 1
ATOM 526 C CA . SER A 1 64 ? 8.438 -14.722 -36.852 1.00 91.69 64 SER A CA 1
ATOM 527 C C . SER A 1 64 ? 9.922 -14.613 -37.233 1.00 91.69 64 SER A C 1
ATOM 529 O O . SER A 1 64 ? 10.722 -15.467 -36.853 1.00 91.69 64 SER A O 1
ATOM 531 N N . PHE A 1 65 ? 10.305 -13.581 -37.993 1.00 93.38 65 PHE A N 1
ATOM 532 C CA . PHE A 1 65 ? 11.624 -13.481 -38.637 1.00 93.38 65 PHE A CA 1
ATOM 533 C C . PHE A 1 65 ? 12.418 -12.210 -38.302 1.00 93.38 65 PHE A C 1
ATOM 535 O O . PHE A 1 65 ? 13.434 -11.943 -38.953 1.00 93.38 65 PHE A O 1
ATOM 542 N N . TRP A 1 66 ? 12.009 -11.450 -37.282 1.00 93.06 66 TRP A N 1
ATOM 543 C CA . TRP A 1 66 ? 12.609 -10.167 -36.888 1.00 93.06 66 TRP A CA 1
ATOM 544 C C . TRP A 1 66 ? 14.131 -10.265 -36.736 1.00 93.06 66 TRP A C 1
ATOM 546 O O . TRP A 1 66 ? 14.861 -9.390 -37.195 1.00 93.06 66 TRP A O 1
ATOM 556 N N . PHE A 1 67 ? 14.622 -11.382 -36.184 1.00 92.12 67 PHE A N 1
ATOM 557 C CA . PHE A 1 67 ? 16.046 -11.637 -35.964 1.00 92.12 67 PHE A CA 1
ATOM 558 C C . PHE A 1 67 ? 16.873 -11.543 -37.259 1.00 92.12 67 PHE A C 1
ATOM 560 O O . PHE A 1 67 ? 18.004 -11.058 -37.236 1.00 92.12 67 PHE A O 1
ATOM 567 N N . TYR A 1 68 ? 16.302 -11.958 -38.395 1.00 92.25 68 TYR A N 1
ATOM 568 C CA . TYR A 1 68 ? 16.946 -11.930 -39.715 1.00 92.25 68 TYR A CA 1
ATOM 569 C C . TYR A 1 68 ? 16.674 -10.635 -40.491 1.00 92.25 68 TYR A C 1
ATOM 571 O O . TYR A 1 68 ? 17.498 -10.219 -41.317 1.00 92.25 68 TYR A O 1
ATOM 579 N N . LEU A 1 69 ? 15.518 -10.018 -40.235 1.00 94.31 69 LEU A N 1
ATOM 580 C CA . LEU A 1 69 ? 14.964 -8.870 -40.953 1.00 94.31 69 LEU A CA 1
ATOM 581 C C . LEU A 1 69 ? 14.905 -7.621 -40.063 1.00 94.31 69 LEU A C 1
ATOM 583 O O . LEU A 1 69 ? 13.899 -6.918 -40.024 1.00 94.31 69 LEU A O 1
ATOM 587 N N . GLN A 1 70 ? 15.980 -7.359 -39.321 1.00 94.44 70 GLN A N 1
ATOM 588 C CA . GLN A 1 70 ? 16.028 -6.292 -38.316 1.00 94.44 70 GLN A CA 1
ATOM 589 C C . GLN A 1 70 ? 15.744 -4.909 -38.916 1.00 94.44 70 GLN A C 1
ATOM 591 O O . GLN A 1 70 ? 14.862 -4.209 -38.426 1.00 94.44 70 GLN A O 1
ATOM 596 N N . ASP A 1 71 ? 16.417 -4.553 -40.017 1.00 94.62 71 ASP A N 1
ATOM 597 C CA . ASP A 1 71 ? 16.209 -3.270 -40.704 1.00 94.62 71 ASP A CA 1
ATOM 598 C C . ASP A 1 71 ? 14.756 -3.124 -41.197 1.00 94.62 71 ASP A C 1
ATOM 600 O O . ASP A 1 71 ? 14.118 -2.103 -40.955 1.00 94.62 71 ASP A O 1
ATOM 604 N N . GLN A 1 72 ? 14.201 -4.172 -41.823 1.00 96.25 72 GLN A N 1
ATOM 605 C CA . GLN A 1 72 ? 12.818 -4.174 -42.321 1.00 96.25 72 GLN A CA 1
ATOM 606 C C . GLN A 1 72 ? 11.799 -4.098 -41.181 1.00 96.25 72 GLN A C 1
ATOM 608 O O . GLN A 1 72 ? 10.755 -3.474 -41.334 1.00 96.25 72 GLN A O 1
ATOM 613 N N . THR A 1 73 ? 12.100 -4.726 -40.042 1.00 96.94 73 THR A N 1
ATOM 614 C CA . THR A 1 73 ? 11.235 -4.701 -38.857 1.00 96.94 73 THR A CA 1
ATOM 615 C C . THR A 1 73 ? 11.153 -3.290 -38.287 1.00 96.94 73 THR A C 1
ATOM 617 O O . THR A 1 73 ? 10.054 -2.793 -38.059 1.00 96.94 73 THR A O 1
ATOM 620 N N . LEU A 1 74 ? 12.299 -2.626 -38.105 1.00 97.12 74 LEU A N 1
ATOM 621 C CA . LEU A 1 74 ? 12.343 -1.248 -37.611 1.00 97.12 74 LEU A CA 1
ATOM 622 C C . LEU A 1 74 ? 11.666 -0.280 -38.588 1.00 97.12 74 LEU A C 1
ATOM 624 O O . LEU A 1 74 ? 10.889 0.563 -38.154 1.00 97.12 74 LEU A O 1
ATOM 628 N N . GLU A 1 75 ? 11.909 -0.425 -39.895 1.00 96.75 75 GLU A N 1
ATOM 629 C CA . GLU A 1 75 ? 11.265 0.402 -40.924 1.00 96.75 75 GLU A CA 1
ATOM 630 C C . GLU A 1 75 ? 9.741 0.219 -40.930 1.00 96.75 75 GLU A C 1
ATOM 632 O O . GLU A 1 75 ? 9.002 1.203 -40.940 1.00 96.75 75 GLU A O 1
ATOM 637 N N . PHE A 1 76 ? 9.264 -1.028 -40.876 1.00 96.81 76 PHE A N 1
ATOM 638 C CA . PHE A 1 76 ? 7.836 -1.330 -40.819 1.00 96.81 76 PHE A CA 1
ATOM 639 C C . PHE A 1 76 ? 7.185 -0.707 -39.584 1.00 96.81 76 PHE A C 1
ATOM 641 O O . PHE A 1 76 ? 6.184 -0.003 -39.709 1.00 96.81 76 PHE A O 1
ATOM 648 N N . VAL A 1 77 ? 7.762 -0.920 -38.398 1.00 97.00 77 VAL A N 1
ATOM 649 C CA . VAL A 1 77 ? 7.208 -0.377 -37.152 1.00 97.00 77 VAL A CA 1
ATOM 650 C C . VAL A 1 77 ? 7.259 1.151 -37.147 1.00 97.00 77 VAL A C 1
ATOM 652 O O . VAL A 1 77 ? 6.274 1.777 -36.768 1.00 97.00 77 VAL A O 1
ATOM 655 N N . TYR A 1 78 ? 8.338 1.765 -37.640 1.00 97.31 78 TYR A N 1
ATOM 656 C CA . TYR A 1 78 ? 8.419 3.218 -37.806 1.00 97.31 78 TYR A CA 1
ATOM 657 C C . TYR A 1 78 ? 7.269 3.762 -38.664 1.00 97.31 78 TYR A C 1
ATOM 659 O O . TYR A 1 78 ? 6.613 4.719 -38.263 1.00 97.31 78 TYR A O 1
ATOM 667 N N . GLN A 1 79 ? 6.965 3.122 -39.799 1.00 95.62 79 GLN A N 1
ATOM 668 C CA . GLN A 1 79 ? 5.837 3.515 -40.652 1.00 95.62 79 GLN A CA 1
ATOM 669 C C . GLN A 1 79 ? 4.484 3.373 -39.937 1.00 95.62 79 GLN A C 1
ATOM 671 O O . GLN A 1 79 ? 3.626 4.242 -40.093 1.00 95.62 79 GLN A O 1
ATOM 676 N N . GLN A 1 80 ? 4.296 2.320 -39.130 1.00 94.88 80 GLN A N 1
ATOM 677 C CA . GLN A 1 80 ? 3.077 2.162 -38.326 1.00 94.88 80 GLN A CA 1
ATOM 678 C C . GLN A 1 80 ? 2.949 3.270 -37.274 1.00 94.88 80 GLN A C 1
ATOM 680 O O . GLN A 1 80 ? 1.868 3.825 -37.102 1.00 94.88 80 GLN A O 1
ATOM 685 N N . ILE A 1 81 ? 4.045 3.614 -36.591 1.00 95.50 81 ILE A N 1
ATOM 686 C CA . ILE A 1 81 ? 4.062 4.668 -35.571 1.00 95.50 81 ILE A CA 1
ATOM 687 C C . ILE A 1 81 ? 3.810 6.039 -36.209 1.00 95.50 81 ILE A C 1
ATOM 689 O O . ILE A 1 81 ? 2.976 6.793 -35.715 1.00 95.50 81 ILE A O 1
ATOM 693 N N . GLU A 1 82 ? 4.458 6.349 -37.335 1.00 94.75 82 GLU A N 1
ATOM 694 C CA . GLU A 1 82 ? 4.271 7.610 -38.066 1.00 94.75 82 GLU A CA 1
ATOM 695 C C . GLU A 1 82 ? 2.818 7.844 -38.497 1.00 94.75 82 GLU A C 1
ATOM 697 O O . GLU A 1 82 ? 2.364 8.990 -38.518 1.00 94.75 82 GLU A O 1
ATOM 702 N N . ALA A 1 83 ? 2.077 6.773 -38.793 1.00 93.56 83 ALA A N 1
ATOM 703 C CA . ALA A 1 83 ? 0.664 6.840 -39.151 1.00 93.56 83 ALA A CA 1
ATOM 704 C C . ALA A 1 83 ? -0.268 7.136 -37.958 1.00 93.56 83 ALA A C 1
ATOM 706 O O . ALA A 1 83 ? -1.424 7.512 -38.167 1.00 93.56 83 ALA A O 1
ATOM 707 N N . LEU A 1 84 ? 0.200 6.975 -36.715 1.00 94.12 84 LEU A N 1
ATOM 708 C CA . LEU A 1 84 ? -0.582 7.299 -35.521 1.00 94.12 84 LEU A CA 1
ATOM 709 C C . LEU A 1 84 ? -0.626 8.818 -35.294 1.00 94.12 84 LEU A C 1
ATOM 711 O O . LEU A 1 84 ? 0.374 9.504 -35.529 1.00 94.12 84 LEU A O 1
ATOM 715 N N . PRO A 1 85 ? -1.753 9.361 -34.800 1.00 92.12 85 PRO A N 1
ATOM 716 C CA . PRO A 1 85 ? -1.854 10.781 -34.488 1.00 92.12 85 PRO A CA 1
ATOM 717 C C . PRO A 1 85 ? -0.883 11.168 -33.367 1.00 92.12 85 PRO A C 1
ATOM 719 O O . PRO A 1 85 ? -0.649 10.394 -32.438 1.00 92.12 85 PRO A O 1
ATOM 722 N N . LYS A 1 86 ? -0.343 12.387 -33.443 1.00 87.50 86 LYS A N 1
ATOM 723 C CA . LYS A 1 86 ? 0.395 12.996 -32.331 1.00 87.50 86 LYS A CA 1
ATOM 724 C C . LYS A 1 86 ? -0.587 13.472 -31.265 1.00 87.50 86 LYS A C 1
ATOM 726 O O . LYS A 1 86 ? -1.670 13.947 -31.603 1.00 87.50 86 LYS A O 1
ATOM 731 N N . ILE A 1 87 ? -0.192 13.358 -30.003 1.00 87.38 87 ILE A N 1
ATOM 732 C CA . ILE A 1 87 ? -0.965 13.828 -28.850 1.00 87.38 87 ILE A CA 1
ATOM 733 C C . ILE A 1 87 ? -0.225 15.035 -28.260 1.00 87.38 87 ILE A C 1
ATOM 735 O O . ILE A 1 87 ? 0.998 15.005 -28.149 1.00 87.38 87 ILE A O 1
ATOM 739 N N . GLU A 1 88 ? -0.947 16.122 -27.971 1.00 71.94 88 GLU A N 1
ATOM 740 C CA . GLU A 1 88 ? -0.345 17.411 -27.578 1.00 71.94 88 GLU A CA 1
ATOM 741 C C . GLU A 1 88 ? -0.140 17.556 -26.063 1.00 71.94 88 GLU A C 1
ATOM 743 O O . GLU A 1 88 ? 0.869 18.113 -25.640 1.00 71.94 88 GLU A O 1
ATOM 748 N N . GLU A 1 89 ? -1.046 17.023 -25.243 1.00 67.25 89 GLU A N 1
ATOM 749 C CA . GLU A 1 89 ? -0.940 17.054 -23.781 1.00 67.25 89 GLU A CA 1
ATOM 750 C C . GLU A 1 89 ? -1.167 15.655 -23.223 1.00 67.25 89 GLU A C 1
ATOM 752 O O . GLU A 1 89 ? -2.164 14.997 -23.538 1.00 67.25 89 GLU A O 1
ATOM 757 N N . THR A 1 90 ? -0.234 15.159 -22.409 1.00 77.56 90 THR A N 1
ATOM 758 C CA . THR A 1 90 ? -0.425 13.878 -21.727 1.00 77.56 90 THR A CA 1
ATOM 759 C C . THR A 1 90 ? 0.318 13.815 -20.406 1.00 77.56 90 THR A C 1
ATOM 761 O O . THR A 1 90 ? 1.462 14.247 -20.287 1.00 77.56 90 THR A O 1
ATOM 764 N N . THR A 1 91 ? -0.343 13.222 -19.419 1.00 84.38 91 THR A N 1
ATOM 765 C CA . THR A 1 91 ? 0.269 12.718 -18.195 1.00 84.38 91 THR A CA 1
ATOM 766 C C . THR A 1 91 ? 0.731 11.283 -18.418 1.00 84.38 91 THR A C 1
ATOM 768 O O . THR A 1 91 ? -0.049 10.449 -18.874 1.00 84.38 91 THR A O 1
ATOM 771 N N . TYR A 1 92 ? 1.980 10.988 -18.076 1.00 92.50 92 TYR A N 1
ATOM 772 C CA . TYR A 1 92 ? 2.544 9.650 -18.200 1.00 92.50 92 TYR A CA 1
ATOM 773 C C . TYR A 1 92 ? 2.392 8.882 -16.887 1.00 92.50 92 TYR A C 1
ATOM 775 O O . TYR A 1 92 ? 2.973 9.270 -15.874 1.00 92.50 92 TYR A O 1
ATOM 783 N N . ASP A 1 93 ? 1.629 7.791 -16.914 1.00 92.56 93 ASP A N 1
ATOM 784 C CA . ASP A 1 93 ? 1.540 6.843 -15.805 1.00 92.56 93 ASP A CA 1
ATOM 785 C C . ASP A 1 93 ? 2.465 5.644 -16.044 1.00 92.56 93 ASP A C 1
ATOM 787 O O . ASP A 1 93 ? 2.673 5.196 -17.172 1.00 92.56 93 ASP A O 1
ATOM 791 N N . THR A 1 94 ? 3.041 5.128 -14.967 1.00 94.31 94 THR A N 1
ATOM 792 C CA . THR A 1 94 ? 3.898 3.939 -14.964 1.00 94.31 94 THR A CA 1
ATOM 793 C C . THR A 1 94 ? 3.357 2.826 -14.072 1.00 94.31 94 THR A C 1
ATOM 795 O O . THR A 1 94 ? 3.999 1.778 -13.949 1.00 94.31 94 THR A O 1
ATOM 798 N N . SER A 1 95 ? 2.200 3.043 -13.442 1.00 93.12 95 SER A N 1
ATOM 799 C CA . SER A 1 95 ? 1.558 2.079 -12.561 1.00 93.12 95 SER A CA 1
ATOM 800 C C . SER A 1 95 ? 0.927 0.926 -13.346 1.00 93.12 95 SER A C 1
ATOM 802 O O . SER A 1 95 ? 0.389 1.107 -14.435 1.00 93.12 95 SER A O 1
ATOM 804 N N . TYR A 1 96 ? 1.037 -0.285 -12.803 1.00 92.94 96 TYR A N 1
ATOM 805 C CA . TYR A 1 96 ? 0.380 -1.475 -13.333 1.00 92.94 96 TYR A CA 1
ATOM 806 C C . TYR A 1 96 ? 0.129 -2.487 -12.216 1.00 92.94 96 TYR A C 1
ATOM 808 O O . TYR A 1 96 ? 0.866 -2.541 -11.225 1.00 92.94 96 TYR A O 1
ATOM 816 N N . GLU A 1 97 ? -0.907 -3.302 -12.386 1.00 89.62 97 GLU A N 1
ATOM 817 C CA . GLU A 1 97 ? -1.264 -4.368 -11.455 1.00 89.62 97 GLU A CA 1
ATOM 818 C C . GLU A 1 97 ? -0.446 -5.645 -11.698 1.00 89.62 97 GLU A C 1
ATOM 820 O O . GLU A 1 97 ? 0.118 -5.885 -12.773 1.00 89.62 97 GLU A O 1
ATOM 825 N N . ASN A 1 98 ? -0.398 -6.512 -10.686 1.00 82.75 98 ASN A N 1
ATOM 826 C CA . ASN A 1 98 ? 0.242 -7.817 -10.821 1.00 82.75 98 ASN A CA 1
ATOM 827 C C . ASN A 1 98 ? -0.433 -8.631 -11.935 1.00 82.75 98 ASN A C 1
ATOM 829 O O . ASN A 1 98 ? -1.646 -8.813 -11.930 1.00 82.75 98 ASN A O 1
ATOM 833 N N . ASN A 1 99 ? 0.374 -9.183 -12.845 1.00 84.12 99 ASN A N 1
ATOM 834 C CA . ASN A 1 99 ? -0.064 -9.999 -13.986 1.00 84.12 99 ASN A CA 1
ATOM 835 C C . ASN A 1 99 ? -0.918 -9.268 -15.045 1.00 84.12 99 ASN A C 1
ATOM 837 O O . ASN A 1 99 ? -1.473 -9.929 -15.923 1.00 84.12 99 ASN A O 1
ATOM 841 N N . GLN A 1 100 ? -0.990 -7.929 -15.022 1.00 88.38 100 GLN A N 1
ATOM 842 C CA . GLN A 1 100 ? -1.772 -7.150 -15.995 1.00 88.38 100 GLN A CA 1
ATOM 843 C C . GLN A 1 100 ? -1.398 -7.470 -17.455 1.00 88.38 100 GLN A C 1
ATOM 845 O O . GLN A 1 100 ? -2.274 -7.610 -18.302 1.00 88.38 100 GLN A O 1
ATOM 850 N N . PHE A 1 101 ? -0.108 -7.673 -17.740 1.00 88.56 101 PHE A N 1
ATOM 851 C CA . PHE A 1 101 ? 0.412 -7.920 -19.095 1.00 88.56 101 PHE A CA 1
ATOM 852 C C . PHE A 1 101 ? 0.711 -9.401 -19.379 1.00 88.56 101 PHE A C 1
ATOM 854 O O . PHE A 1 101 ? 1.569 -9.730 -20.201 1.00 88.56 101 PHE A O 1
ATOM 861 N N . SER A 1 102 ? 0.061 -10.332 -18.671 1.00 79.75 102 SER A N 1
ATOM 862 C CA . SER A 1 102 ? 0.300 -11.770 -18.866 1.00 79.75 102 SER A CA 1
ATOM 863 C C . SER A 1 102 ? -0.381 -12.343 -20.114 1.00 79.75 102 SER A C 1
ATOM 865 O O . SER A 1 102 ? 0.172 -13.259 -20.721 1.00 79.75 102 SER A O 1
ATOM 867 N N . TYR A 1 103 ? -1.549 -11.817 -20.503 1.00 75.38 103 TYR A N 1
ATOM 868 C CA . TYR A 1 103 ? -2.375 -12.384 -21.583 1.00 75.38 103 TYR A CA 1
ATOM 869 C C . TYR A 1 103 ? -2.622 -11.423 -22.746 1.00 75.38 103 TYR A C 1
ATOM 871 O O . TYR A 1 103 ? -2.591 -11.861 -23.894 1.00 75.38 103 TYR A O 1
ATOM 879 N N . ASP A 1 104 ? -2.846 -10.140 -22.461 1.00 82.62 104 ASP A N 1
ATOM 880 C CA . ASP A 1 104 ? -3.071 -9.111 -23.475 1.00 82.62 104 ASP A CA 1
ATOM 881 C C . ASP A 1 104 ? -1.813 -8.250 -23.593 1.00 82.62 104 ASP A C 1
ATOM 883 O O . ASP A 1 104 ? -1.531 -7.420 -22.729 1.00 82.62 104 ASP A O 1
ATOM 887 N N . LYS A 1 105 ? -0.996 -8.552 -24.606 1.00 88.75 105 LYS A N 1
ATOM 888 C CA . LYS A 1 105 ? 0.288 -7.889 -24.841 1.00 88.75 105 LYS A CA 1
ATOM 889 C C . LYS A 1 105 ? 0.237 -7.074 -26.119 1.00 88.75 105 LYS A C 1
ATOM 891 O O . LYS A 1 105 ? -0.213 -7.550 -27.166 1.00 88.75 105 LYS A O 1
ATOM 896 N N . ASN A 1 106 ? 0.775 -5.869 -26.064 1.00 95.31 106 ASN A N 1
ATOM 897 C CA . ASN A 1 106 ? 0.882 -4.988 -27.199 1.00 95.31 106 ASN A CA 1
ATOM 898 C C . ASN A 1 106 ? 1.891 -5.526 -28.218 1.00 95.31 106 ASN A C 1
ATOM 900 O O . ASN A 1 106 ? 3.091 -5.661 -27.978 1.00 95.31 106 ASN A O 1
ATOM 904 N N . ASN A 1 107 ? 1.379 -5.765 -29.418 1.00 94.00 107 ASN A N 1
ATOM 905 C CA . ASN A 1 107 ? 2.115 -6.298 -30.556 1.00 94.00 107 ASN A CA 1
ATOM 906 C C . ASN A 1 107 ? 3.386 -5.505 -30.919 1.00 94.00 107 ASN A C 1
ATOM 908 O O . ASN A 1 107 ? 4.403 -6.108 -31.265 1.00 94.00 107 ASN A O 1
ATOM 912 N N . ILE A 1 108 ? 3.354 -4.168 -30.846 1.00 95.88 108 ILE A N 1
ATOM 913 C CA . ILE A 1 108 ? 4.520 -3.322 -31.151 1.00 95.88 108 ILE A CA 1
ATOM 914 C C . ILE A 1 108 ? 5.567 -3.445 -30.037 1.00 95.88 108 ILE A C 1
ATOM 916 O O . ILE A 1 108 ? 6.756 -3.585 -30.337 1.00 95.88 108 ILE A O 1
ATOM 920 N N . ILE A 1 109 ? 5.127 -3.444 -28.773 1.00 97.12 109 ILE A N 1
ATOM 921 C CA . ILE A 1 109 ? 6.007 -3.596 -27.604 1.00 97.12 109 ILE A CA 1
ATOM 922 C C . ILE A 1 109 ? 6.683 -4.963 -27.600 1.00 97.12 109 ILE A C 1
ATOM 924 O O . ILE A 1 109 ? 7.897 -5.034 -27.418 1.00 97.12 109 ILE A O 1
ATOM 928 N N . GLU A 1 110 ? 5.949 -6.042 -27.863 1.00 95.25 110 GLU A N 1
ATOM 929 C CA . GLU A 1 110 ? 6.531 -7.383 -27.935 1.00 95.25 110 GLU A CA 1
ATOM 930 C C . GLU A 1 110 ? 7.525 -7.510 -29.095 1.00 95.25 110 GLU A C 1
ATOM 932 O O . GLU A 1 110 ? 8.640 -8.001 -28.901 1.00 95.25 110 GLU A O 1
ATOM 937 N N . LEU A 1 111 ? 7.166 -7.013 -30.286 1.00 95.88 111 LEU A N 1
ATOM 938 C CA . LEU A 1 111 ? 8.019 -7.108 -31.469 1.00 95.88 111 LEU A CA 1
ATOM 939 C C . LEU A 1 111 ? 9.341 -6.354 -31.290 1.00 95.88 111 LEU A C 1
ATOM 941 O O . LEU A 1 111 ? 10.407 -6.929 -31.524 1.00 95.88 111 LEU A O 1
ATOM 945 N N . LEU A 1 112 ? 9.291 -5.086 -30.868 1.00 97.00 112 LEU A N 1
ATOM 946 C CA . LEU A 1 112 ? 10.499 -4.292 -30.631 1.00 97.00 112 LEU A CA 1
ATOM 947 C C . LEU A 1 112 ? 11.225 -4.717 -29.347 1.00 97.00 112 LEU A C 1
ATOM 949 O O . LEU A 1 112 ? 12.453 -4.677 -29.304 1.00 97.00 112 LEU A O 1
ATOM 953 N N . GLY A 1 113 ? 10.506 -5.202 -28.334 1.00 95.50 113 GLY A N 1
ATOM 954 C CA . GLY A 1 113 ? 11.079 -5.716 -27.090 1.00 95.50 113 GLY A CA 1
ATOM 955 C C . GLY A 1 113 ? 12.014 -6.909 -27.303 1.00 95.50 113 GLY A C 1
ATOM 956 O O . GLY A 1 113 ? 12.963 -7.090 -26.542 1.00 95.50 113 GLY A O 1
ATOM 957 N N . ASN A 1 114 ? 11.842 -7.675 -28.384 1.00 93.69 114 ASN A N 1
ATOM 958 C CA . ASN A 1 114 ? 12.783 -8.732 -28.769 1.00 93.69 114 ASN A CA 1
ATOM 959 C C . ASN A 1 114 ? 14.215 -8.213 -29.014 1.00 93.69 114 ASN A C 1
ATOM 961 O O . ASN A 1 114 ? 15.193 -8.911 -28.732 1.00 93.69 114 ASN A O 1
ATOM 965 N N . PHE A 1 115 ? 14.366 -6.972 -29.490 1.00 95.50 115 PHE A N 1
ATOM 966 C CA . PHE A 1 115 ? 15.679 -6.362 -29.717 1.00 95.50 115 PHE A CA 1
ATOM 967 C C . PHE A 1 115 ? 16.430 -6.109 -28.409 1.00 95.50 115 PHE A C 1
ATOM 969 O O . PHE A 1 115 ? 17.661 -6.064 -28.423 1.00 95.50 115 PHE A O 1
ATOM 976 N N . PHE A 1 116 ? 15.726 -6.027 -27.274 1.00 94.62 116 PHE A N 1
ATOM 977 C CA . PHE A 1 116 ? 16.347 -5.874 -25.960 1.00 94.62 116 PHE A CA 1
ATOM 978 C C . PHE A 1 116 ? 17.209 -7.076 -25.597 1.00 94.62 116 PHE A C 1
ATOM 980 O O . PHE A 1 116 ? 18.152 -6.921 -24.834 1.00 94.62 116 PHE A O 1
ATOM 987 N N . MET A 1 117 ? 16.944 -8.262 -26.147 1.00 86.19 117 MET A N 1
ATOM 988 C CA . MET A 1 117 ? 17.763 -9.453 -25.902 1.00 86.19 117 MET A CA 1
ATOM 989 C C . MET A 1 117 ? 19.123 -9.393 -26.609 1.00 86.19 117 MET A C 1
ATOM 991 O O . MET A 1 117 ? 20.038 -10.135 -26.258 1.00 86.19 117 MET A O 1
ATOM 995 N N . LEU A 1 118 ? 19.274 -8.531 -27.619 1.00 85.25 118 LEU A N 1
ATOM 996 C CA . LEU A 1 118 ? 20.469 -8.472 -28.448 1.00 85.25 118 LEU A CA 1
ATOM 997 C C . LEU A 1 118 ? 21.342 -7.281 -28.064 1.00 85.25 118 LEU A C 1
ATOM 999 O O . LEU A 1 118 ? 20.926 -6.126 -28.133 1.00 85.25 118 LEU A O 1
ATOM 1003 N N . ASN A 1 119 ? 22.620 -7.540 -27.798 1.00 81.88 119 ASN A N 1
ATOM 1004 C CA . ASN A 1 119 ? 23.627 -6.486 -27.811 1.00 81.88 119 ASN A CA 1
ATOM 1005 C C . ASN A 1 119 ? 23.996 -6.131 -29.266 1.00 81.88 119 ASN A C 1
ATOM 1007 O O . ASN A 1 119 ? 25.053 -6.516 -29.767 1.00 81.88 119 ASN A O 1
ATOM 1011 N N . SER A 1 120 ? 23.082 -5.459 -29.969 1.00 84.69 120 SER A N 1
ATOM 1012 C CA . SER A 1 120 ? 23.217 -5.113 -31.388 1.00 84.69 120 SER A CA 1
ATOM 1013 C C . SER A 1 120 ? 23.176 -3.603 -31.623 1.00 84.69 120 SER A C 1
ATOM 1015 O O . SER A 1 120 ? 22.699 -2.837 -30.787 1.00 84.69 120 SER A O 1
ATOM 1017 N N . ARG A 1 121 ? 23.616 -3.172 -32.814 1.00 87.81 121 ARG A N 1
ATOM 1018 C CA . ARG A 1 121 ? 23.515 -1.767 -33.252 1.00 87.81 121 ARG A CA 1
ATOM 1019 C C . ARG A 1 121 ? 22.070 -1.245 -33.299 1.00 87.81 121 ARG A C 1
ATOM 1021 O O . ARG A 1 121 ? 21.871 -0.044 -33.203 1.00 87.81 121 ARG A O 1
ATOM 1028 N N . HIS A 1 122 ? 21.094 -2.146 -33.416 1.00 94.62 122 HIS A N 1
ATOM 1029 C CA . HIS A 1 122 ? 19.669 -1.837 -33.543 1.00 94.62 122 HIS A CA 1
ATOM 1030 C C . HIS A 1 122 ? 18.962 -1.654 -32.197 1.00 94.62 122 HIS A C 1
ATOM 1032 O O . HIS A 1 122 ? 17.814 -1.219 -32.167 1.00 94.62 122 HIS A O 1
ATOM 1038 N N . LEU A 1 123 ? 19.635 -1.955 -31.078 1.00 95.62 123 LEU A N 1
ATOM 1039 C CA . LEU A 1 123 ? 19.055 -1.804 -29.745 1.00 95.62 123 LEU A CA 1
ATOM 1040 C C . LEU A 1 123 ? 18.590 -0.366 -29.500 1.00 95.62 123 LEU A C 1
ATOM 1042 O O . LEU A 1 123 ? 17.452 -0.143 -29.101 1.00 95.62 123 LEU A O 1
ATOM 1046 N N . LYS A 1 124 ? 19.463 0.609 -29.774 1.00 96.44 124 LYS A N 1
ATOM 1047 C CA . LYS A 1 124 ? 19.150 2.024 -29.569 1.00 96.44 124 LYS A CA 1
ATOM 1048 C C . LYS A 1 124 ? 17.922 2.441 -30.382 1.00 96.44 124 LYS A C 1
ATOM 1050 O O . LYS A 1 124 ? 17.013 3.040 -29.824 1.00 96.44 124 LYS A O 1
ATOM 1055 N N . ASP A 1 125 ? 17.883 2.075 -31.661 1.00 97.06 125 ASP A N 1
ATOM 1056 C CA . ASP A 1 125 ? 16.780 2.435 -32.556 1.00 97.06 125 ASP A CA 1
ATOM 1057 C C . ASP A 1 125 ? 15.460 1.795 -32.102 1.00 97.06 125 ASP A C 1
ATOM 1059 O O . ASP A 1 125 ? 14.423 2.448 -32.134 1.00 97.06 125 ASP A O 1
ATOM 1063 N N . SER A 1 126 ? 15.490 0.552 -31.604 1.00 97.56 126 SER A N 1
ATOM 1064 C CA . SER A 1 126 ? 14.294 -0.103 -31.055 1.00 97.56 126 SER A CA 1
ATOM 1065 C C . SER A 1 126 ? 13.756 0.590 -29.798 1.00 97.56 126 SER A C 1
ATOM 1067 O O . SER A 1 126 ? 12.545 0.736 -29.658 1.00 97.56 126 SER A O 1
ATOM 1069 N N . ILE A 1 127 ? 14.641 1.058 -28.908 1.00 98.19 127 ILE A N 1
ATOM 1070 C CA . ILE A 1 127 ? 14.248 1.793 -27.697 1.00 98.19 127 ILE A CA 1
ATOM 1071 C C . ILE A 1 127 ? 13.685 3.166 -28.079 1.00 98.19 127 ILE A C 1
ATOM 1073 O O . ILE A 1 127 ? 12.623 3.540 -27.588 1.00 98.19 127 ILE A O 1
ATOM 1077 N N . ASP A 1 128 ? 14.361 3.892 -28.975 1.00 97.62 128 ASP A N 1
ATOM 1078 C CA . ASP A 1 128 ? 13.900 5.200 -29.456 1.00 97.62 128 ASP A CA 1
ATOM 1079 C C . ASP A 1 128 ? 12.519 5.081 -30.129 1.00 97.62 128 ASP A C 1
ATOM 1081 O O . ASP A 1 128 ? 11.632 5.885 -29.848 1.00 97.62 128 ASP A O 1
ATOM 1085 N N . LEU A 1 129 ? 12.299 4.050 -30.957 1.00 98.00 129 LEU A N 1
ATOM 1086 C CA . LEU A 1 129 ? 10.994 3.787 -31.572 1.00 98.00 129 LEU A CA 1
ATOM 1087 C C . LEU A 1 129 ? 9.918 3.424 -30.546 1.00 98.00 129 LEU A C 1
ATOM 1089 O O . LEU A 1 129 ? 8.779 3.845 -30.710 1.00 98.00 129 LEU A O 1
ATOM 1093 N N . LEU A 1 130 ? 10.240 2.669 -29.492 1.00 98.31 130 LEU A N 1
ATOM 1094 C CA . LEU A 1 130 ? 9.265 2.352 -28.444 1.00 98.31 130 LEU A CA 1
ATOM 1095 C C . LEU A 1 130 ? 8.842 3.589 -27.653 1.00 98.31 130 LEU A C 1
ATOM 1097 O O . LEU A 1 130 ? 7.659 3.741 -27.359 1.00 98.31 130 LEU A O 1
ATOM 1101 N N . PHE A 1 131 ? 9.768 4.500 -27.356 1.00 97.62 131 PHE A N 1
ATOM 1102 C CA . PHE A 1 131 ? 9.394 5.767 -26.734 1.00 97.62 131 PHE A CA 1
ATOM 1103 C C . PHE A 1 131 ? 8.609 6.666 -27.695 1.00 97.62 131 PHE A C 1
ATOM 1105 O O . PHE A 1 131 ? 7.603 7.226 -27.276 1.00 97.62 131 PHE A O 1
ATOM 1112 N N . GLU A 1 132 ? 8.960 6.730 -28.984 1.00 96.44 132 GLU A N 1
ATOM 1113 C CA . GLU A 1 132 ? 8.148 7.433 -29.998 1.00 96.44 132 GLU A CA 1
ATOM 1114 C C . GLU A 1 132 ? 6.768 6.783 -30.209 1.00 96.44 132 GLU A C 1
ATOM 1116 O O . GLU A 1 132 ? 5.795 7.453 -30.541 1.00 96.44 132 GLU A O 1
ATOM 1121 N N . TYR A 1 133 ? 6.630 5.477 -29.985 1.00 97.38 133 TYR A N 1
ATOM 1122 C CA . TYR A 1 133 ? 5.317 4.840 -29.953 1.00 97.38 133 TYR A CA 1
ATOM 1123 C C . TYR A 1 133 ? 4.497 5.333 -28.757 1.00 97.38 133 TYR A C 1
ATOM 1125 O O . TYR A 1 133 ? 3.327 5.690 -28.911 1.00 97.38 133 TYR A O 1
ATOM 1133 N N . VAL A 1 134 ? 5.115 5.406 -27.576 1.00 96.50 134 VAL A N 1
ATOM 1134 C CA . VAL A 1 134 ? 4.461 5.879 -26.351 1.00 96.50 134 VAL A CA 1
ATOM 1135 C C . VAL A 1 134 ? 4.108 7.368 -26.423 1.00 96.50 134 VAL A C 1
ATOM 1137 O O . VAL A 1 134 ? 3.053 7.733 -25.917 1.00 96.50 134 VAL A O 1
ATOM 1140 N N . THR A 1 135 ? 4.869 8.223 -27.120 1.00 94.19 135 THR A N 1
ATOM 1141 C CA . THR A 1 135 ? 4.454 9.631 -27.334 1.00 94.19 135 THR A CA 1
ATOM 1142 C C . THR A 1 135 ? 3.123 9.743 -28.089 1.00 94.19 135 THR A C 1
ATOM 1144 O O . THR A 1 135 ? 2.389 10.715 -27.922 1.00 94.19 135 THR A O 1
ATOM 1147 N N . ARG A 1 136 ? 2.775 8.737 -28.902 1.00 94.25 136 ARG A N 1
ATOM 1148 C CA . ARG A 1 136 ? 1.511 8.665 -29.659 1.00 94.25 136 ARG A CA 1
ATOM 1149 C C . ARG A 1 136 ? 0.450 7.800 -28.987 1.00 94.25 136 ARG A C 1
ATOM 1151 O O . ARG A 1 136 ? -0.731 7.914 -29.316 1.00 94.25 136 ARG A O 1
ATOM 1158 N N . LYS A 1 137 ? 0.856 6.915 -28.073 1.00 94.75 137 LYS A N 1
ATOM 1159 C CA . LYS A 1 137 ? -0.016 6.055 -27.259 1.00 94.75 137 LYS A CA 1
ATOM 1160 C C . LYS A 1 137 ? 0.470 5.966 -25.798 1.00 94.75 137 LYS A C 1
ATOM 1162 O O . LYS A 1 137 ? 0.989 4.919 -25.402 1.00 94.75 137 LYS A O 1
ATOM 1167 N N . PRO A 1 138 ? 0.282 7.029 -24.997 1.00 94.44 138 PRO A N 1
ATOM 1168 C CA . PRO A 1 138 ? 0.821 7.131 -23.638 1.00 94.44 138 PRO A CA 1
ATOM 1169 C C . PRO A 1 138 ? 0.342 6.050 -22.668 1.00 94.44 138 PRO A C 1
ATOM 1171 O O . PRO A 1 138 ? 1.124 5.615 -21.828 1.00 94.44 138 PRO A O 1
ATOM 1174 N N . ASP A 1 139 ? -0.882 5.542 -22.845 1.00 93.50 139 ASP A N 1
ATOM 1175 C CA . ASP A 1 139 ? -1.456 4.458 -22.028 1.00 93.50 139 ASP A CA 1
ATOM 1176 C C . ASP A 1 139 ? -0.645 3.149 -22.087 1.00 93.50 139 ASP A C 1
ATOM 1178 O O . ASP A 1 139 ? -0.807 2.278 -21.238 1.00 93.50 139 ASP A O 1
ATOM 1182 N N . ASN A 1 140 ? 0.253 3.000 -23.069 1.00 95.31 140 ASN A N 1
ATOM 1183 C CA . ASN A 1 140 ? 1.140 1.841 -23.183 1.00 95.31 140 ASN A CA 1
ATOM 1184 C C . ASN A 1 140 ? 2.463 1.997 -22.408 1.00 95.31 140 ASN A C 1
ATOM 1186 O O . ASN A 1 140 ? 3.287 1.077 -22.422 1.00 95.31 140 ASN A O 1
ATOM 1190 N N . LEU A 1 141 ? 2.716 3.136 -21.749 1.00 97.19 141 LEU A N 1
ATOM 1191 C CA . LEU A 1 141 ? 3.933 3.314 -20.954 1.00 97.19 141 LEU A CA 1
ATOM 1192 C C . LEU A 1 141 ? 4.075 2.254 -19.846 1.00 97.19 141 LEU A C 1
ATOM 1194 O O . LEU A 1 141 ? 5.167 1.688 -19.744 1.00 97.19 141 LEU A O 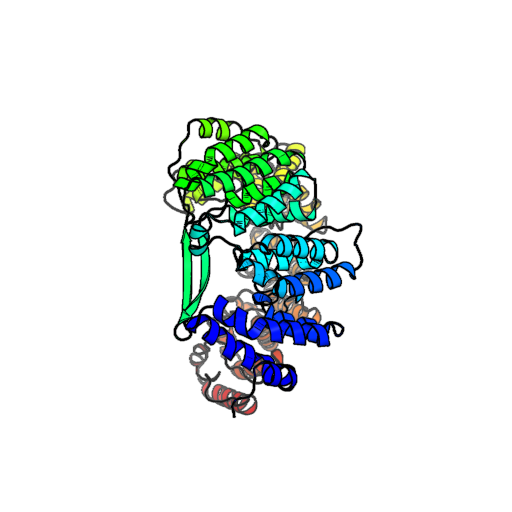1
ATOM 1198 N N . PRO A 1 142 ? 3.036 1.916 -19.056 1.00 97.12 142 PRO A N 1
ATOM 1199 C CA . PRO A 1 142 ? 3.151 0.871 -18.041 1.00 97.12 142 PRO A CA 1
ATOM 1200 C C . PRO A 1 142 ? 3.622 -0.475 -18.609 1.00 97.12 142 PRO A C 1
ATOM 1202 O O . PRO A 1 142 ? 4.499 -1.120 -18.029 1.00 97.12 142 PRO A O 1
ATOM 1205 N N . GLU A 1 143 ? 3.121 -0.866 -19.785 1.00 97.56 143 GLU A N 1
ATOM 1206 C CA . GLU A 1 143 ? 3.543 -2.097 -20.457 1.00 97.56 143 GLU A CA 1
ATOM 1207 C C . GLU A 1 143 ? 4.993 -2.013 -20.952 1.00 97.56 143 GLU A C 1
ATOM 1209 O O . GLU A 1 143 ? 5.758 -2.967 -20.791 1.00 97.56 143 GLU A O 1
ATOM 1214 N N . LEU A 1 144 ? 5.423 -0.866 -21.492 1.00 98.06 144 LEU A N 1
ATOM 1215 C CA . LEU A 1 144 ? 6.818 -0.665 -21.894 1.00 98.06 144 LEU A CA 1
ATOM 1216 C C . LEU A 1 144 ? 7.767 -0.756 -20.688 1.00 98.06 144 LEU A C 1
ATOM 1218 O O . LEU A 1 144 ? 8.803 -1.423 -20.762 1.00 98.06 144 LEU A O 1
ATOM 1222 N N . ILE A 1 145 ? 7.413 -0.130 -19.561 1.00 98.06 145 ILE A N 1
ATOM 1223 C CA . ILE A 1 145 ? 8.179 -0.221 -18.310 1.00 98.06 145 ILE A CA 1
ATOM 1224 C C . ILE A 1 145 ? 8.255 -1.677 -17.840 1.00 98.06 145 ILE A C 1
ATOM 1226 O O . ILE A 1 145 ? 9.344 -2.155 -17.501 1.00 98.06 145 ILE A O 1
ATOM 1230 N N . HIS A 1 146 ? 7.134 -2.403 -17.871 1.00 96.62 146 HIS A N 1
ATOM 1231 C CA . HIS A 1 146 ? 7.093 -3.830 -17.562 1.00 96.62 146 HIS A CA 1
ATOM 1232 C C . HIS A 1 146 ? 8.012 -4.640 -18.493 1.00 96.62 146 HIS A C 1
ATOM 1234 O O . HIS A 1 146 ? 8.830 -5.425 -18.012 1.00 96.62 146 HIS A O 1
ATOM 1240 N N . LYS A 1 147 ? 7.971 -4.394 -19.809 1.00 96.56 147 LYS A N 1
ATOM 1241 C CA . LYS A 1 147 ? 8.813 -5.092 -20.792 1.00 96.56 147 LYS A CA 1
ATOM 1242 C C . LYS A 1 147 ? 10.306 -4.857 -20.565 1.00 96.56 147 LYS A C 1
ATOM 1244 O O . LYS A 1 147 ? 11.114 -5.784 -20.658 1.00 96.56 147 LYS A O 1
ATOM 1249 N N . ILE A 1 148 ? 10.690 -3.625 -20.230 1.00 97.44 148 ILE A N 1
ATOM 1250 C CA . ILE A 1 148 ? 12.076 -3.278 -19.888 1.00 97.44 148 ILE A CA 1
ATOM 1251 C C . ILE A 1 148 ? 12.523 -4.034 -18.628 1.00 97.44 148 ILE A C 1
ATOM 1253 O O . ILE A 1 148 ? 13.634 -4.569 -18.602 1.00 97.44 148 ILE A O 1
ATOM 1257 N N . ARG A 1 149 ? 11.665 -4.119 -17.602 1.00 95.62 149 ARG A N 1
ATOM 1258 C CA . ARG A 1 149 ? 11.933 -4.870 -16.362 1.00 95.62 149 ARG A CA 1
ATOM 1259 C C . ARG A 1 149 ? 12.020 -6.380 -16.584 1.00 95.62 149 ARG A C 1
ATOM 1261 O O . ARG A 1 149 ? 12.779 -7.044 -15.889 1.00 95.62 149 ARG A O 1
ATOM 1268 N N . GLU A 1 150 ? 11.276 -6.905 -17.551 1.00 92.19 150 GLU A N 1
ATOM 1269 C CA . GLU A 1 150 ? 11.296 -8.322 -17.920 1.00 92.19 150 GLU A CA 1
ATOM 1270 C C . GLU A 1 150 ? 12.605 -8.708 -18.635 1.00 92.19 150 GLU A C 1
ATOM 1272 O O . GLU A 1 150 ? 13.192 -9.742 -18.324 1.00 92.19 150 GLU A O 1
ATOM 1277 N N . VAL A 1 151 ? 13.082 -7.888 -19.582 1.00 92.69 151 VAL A N 1
ATOM 1278 C CA . VAL A 1 151 ? 14.103 -8.328 -20.560 1.00 92.69 151 VAL A CA 1
ATOM 1279 C C . VAL A 1 151 ? 15.440 -7.579 -20.464 1.00 92.69 151 VAL A C 1
ATOM 1281 O O . VAL A 1 151 ? 16.497 -8.136 -20.783 1.00 92.69 151 VAL A O 1
ATOM 1284 N N . LEU A 1 152 ? 15.430 -6.309 -20.052 1.00 95.25 152 LEU A N 1
ATOM 1285 C CA . LEU A 1 152 ? 16.595 -5.409 -20.110 1.00 95.25 152 LEU A CA 1
ATOM 1286 C C . LEU A 1 152 ? 17.267 -5.218 -18.737 1.00 95.25 152 LEU A C 1
ATOM 1288 O O . LEU A 1 152 ? 18.224 -4.456 -18.608 1.00 95.25 152 LEU A O 1
ATOM 1292 N N . ILE A 1 153 ? 16.816 -5.919 -17.696 1.00 95.62 153 ILE A N 1
ATOM 1293 C CA . ILE A 1 153 ? 17.501 -5.947 -16.395 1.00 95.62 153 ILE A CA 1
ATOM 1294 C C . ILE A 1 153 ? 18.888 -6.596 -16.490 1.00 95.62 153 ILE A C 1
ATOM 1296 O O . ILE A 1 153 ? 19.197 -7.296 -17.454 1.00 95.62 153 ILE A O 1
ATOM 1300 N N . PHE A 1 154 ? 19.740 -6.336 -15.495 1.00 95.62 154 PHE A N 1
ATOM 1301 C CA . PHE A 1 154 ? 21.102 -6.864 -15.469 1.00 95.62 154 PHE A CA 1
ATOM 1302 C C . PHE A 1 154 ? 21.137 -8.385 -15.341 1.00 95.62 154 PHE A C 1
ATOM 1304 O O . PHE A 1 154 ? 20.467 -8.970 -14.484 1.00 95.62 154 PHE A O 1
ATOM 1311 N N . ASP A 1 155 ? 22.011 -8.999 -16.129 1.00 94.50 155 ASP A N 1
ATOM 1312 C CA . ASP A 1 155 ? 22.283 -10.426 -16.077 1.00 94.50 155 ASP A CA 1
ATOM 1313 C C . ASP A 1 155 ? 23.772 -10.745 -16.312 1.00 94.50 155 ASP A C 1
ATOM 1315 O O . ASP A 1 155 ? 24.548 -9.909 -16.771 1.00 94.50 155 ASP A O 1
ATOM 1319 N N . ARG A 1 156 ? 24.178 -11.988 -16.037 1.00 92.50 156 ARG A N 1
ATOM 1320 C CA . ARG A 1 156 ? 25.545 -12.493 -16.226 1.00 92.50 156 ARG A CA 1
ATOM 1321 C C . ARG A 1 156 ? 26.047 -12.320 -17.661 1.00 92.50 156 ARG A C 1
ATOM 1323 O O . ARG A 1 156 ? 27.221 -12.045 -17.876 1.00 92.50 156 ARG A O 1
ATOM 1330 N N . GLU A 1 157 ? 25.176 -12.492 -18.653 1.00 91.19 157 GLU A N 1
ATOM 1331 C CA . GLU A 1 157 ? 25.547 -12.345 -20.068 1.00 91.19 157 GLU A CA 1
ATOM 1332 C C . GLU A 1 157 ? 25.940 -10.903 -20.421 1.00 91.19 157 GLU A C 1
ATOM 1334 O O . GLU A 1 157 ? 26.752 -10.678 -21.322 1.00 91.19 157 GLU A O 1
ATOM 1339 N N . ASP A 1 158 ? 25.430 -9.922 -19.675 1.00 94.50 158 ASP A N 1
ATOM 1340 C CA . ASP A 1 158 ? 25.737 -8.518 -19.914 1.00 94.50 158 ASP A CA 1
ATOM 1341 C C . ASP A 1 158 ? 27.179 -8.159 -19.547 1.00 94.50 158 ASP A C 1
ATOM 1343 O O . ASP A 1 158 ? 27.734 -7.227 -20.141 1.00 94.50 158 ASP A O 1
ATOM 1347 N N . GLU A 1 159 ? 27.817 -8.912 -18.644 1.00 94.19 159 GLU A N 1
ATOM 1348 C CA . GLU A 1 159 ? 29.216 -8.706 -18.254 1.00 94.19 159 GLU A CA 1
ATOM 1349 C C . GLU A 1 159 ? 30.153 -8.748 -19.469 1.00 94.19 159 GLU A C 1
ATOM 1351 O O . GLU A 1 159 ? 31.030 -7.894 -19.607 1.00 94.19 159 GLU A O 1
ATOM 1356 N N . TYR A 1 160 ? 29.910 -9.660 -20.420 1.00 92.56 160 TYR A N 1
ATOM 1357 C CA . TYR A 1 160 ? 30.713 -9.788 -21.645 1.00 92.56 160 TYR A CA 1
ATOM 1358 C C . TYR A 1 160 ? 30.662 -8.545 -22.541 1.00 92.56 160 TYR A C 1
ATOM 1360 O O . TYR A 1 160 ? 31.558 -8.321 -23.354 1.00 92.56 160 TYR A O 1
ATOM 1368 N N . SER A 1 161 ? 29.614 -7.734 -22.400 1.00 92.06 161 SER A N 1
ATOM 1369 C CA . SER A 1 161 ? 29.414 -6.495 -23.154 1.00 92.06 161 SER A CA 1
ATOM 1370 C C . SER A 1 161 ? 29.689 -5.234 -22.334 1.00 92.06 161 SER A C 1
ATOM 1372 O O . SER A 1 161 ? 29.405 -4.125 -22.796 1.00 92.06 161 SER A O 1
ATOM 1374 N N . ASN A 1 162 ? 30.216 -5.376 -21.113 1.00 94.31 162 ASN A N 1
ATOM 1375 C CA . ASN A 1 162 ? 30.292 -4.297 -20.129 1.00 94.31 162 ASN A CA 1
ATOM 1376 C C . ASN A 1 162 ? 28.931 -3.601 -19.944 1.00 94.31 162 ASN A C 1
ATOM 1378 O O . ASN A 1 162 ? 28.864 -2.368 -19.954 1.00 94.31 162 ASN A O 1
ATOM 1382 N N . PHE A 1 163 ? 27.849 -4.378 -19.842 1.00 96.00 163 PHE A N 1
ATOM 1383 C CA . PHE A 1 163 ? 26.487 -3.887 -19.605 1.00 96.00 163 PHE A CA 1
ATOM 1384 C C . PHE A 1 163 ? 25.996 -2.875 -20.648 1.00 96.00 163 PHE A C 1
ATOM 1386 O O . PHE A 1 163 ? 25.387 -1.851 -20.329 1.00 96.00 163 PHE A O 1
ATOM 1393 N N . ASN A 1 164 ? 26.317 -3.109 -21.925 1.00 95.94 164 ASN A N 1
ATOM 1394 C CA . ASN A 1 164 ? 26.011 -2.156 -22.991 1.00 95.94 164 ASN A CA 1
ATOM 1395 C C . ASN A 1 164 ? 24.509 -1.888 -23.147 1.00 95.94 164 ASN A C 1
ATOM 1397 O O . ASN A 1 164 ? 24.121 -0.753 -23.431 1.00 95.94 164 ASN A O 1
ATOM 1401 N N . ARG A 1 165 ? 23.665 -2.900 -22.910 1.00 96.62 165 ARG A N 1
ATOM 1402 C CA . ARG A 1 165 ? 22.212 -2.765 -23.039 1.00 96.62 165 ARG A CA 1
ATOM 1403 C C . ARG A 1 165 ? 21.653 -1.743 -22.053 1.00 96.62 165 ARG A C 1
ATOM 1405 O O . ARG A 1 165 ? 21.014 -0.773 -22.459 1.00 96.62 165 ARG A O 1
ATOM 1412 N N . GLN A 1 166 ? 21.988 -1.906 -20.775 1.00 97.56 166 GLN A N 1
ATOM 1413 C CA . GLN A 1 166 ? 21.525 -1.030 -19.701 1.00 97.56 166 GLN A CA 1
ATOM 1414 C C . GLN A 1 166 ? 22.089 0.385 -19.844 1.00 97.56 166 GLN A C 1
ATOM 1416 O O . GLN A 1 166 ? 21.357 1.360 -19.675 1.00 97.56 166 GLN A O 1
ATOM 1421 N N . LYS A 1 167 ? 23.365 0.520 -20.233 1.00 97.56 167 LYS A N 1
ATOM 1422 C CA . LYS A 1 167 ? 23.960 1.834 -20.531 1.00 97.56 167 LYS A CA 1
ATOM 1423 C C . LYS A 1 167 ? 23.236 2.545 -21.674 1.00 97.56 167 LYS A C 1
ATOM 1425 O O . LYS A 1 167 ? 22.956 3.729 -21.544 1.00 97.56 167 LYS A O 1
ATOM 1430 N N . THR A 1 168 ? 22.903 1.831 -22.752 1.00 97.94 168 THR A N 1
ATOM 1431 C CA . THR A 1 168 ? 22.193 2.403 -23.909 1.00 97.94 168 THR A CA 1
ATOM 1432 C C . THR A 1 168 ? 20.829 2.953 -23.498 1.00 97.94 168 THR A C 1
ATOM 1434 O O . THR A 1 168 ? 20.513 4.093 -23.829 1.00 97.94 168 THR A O 1
ATOM 1437 N N . LEU A 1 169 ? 20.058 2.181 -22.724 1.00 98.50 169 LEU A N 1
ATOM 1438 C CA . LEU A 1 169 ? 18.778 2.626 -22.172 1.00 98.50 169 LEU A CA 1
ATOM 1439 C C . LEU A 1 169 ? 18.945 3.905 -21.337 1.00 98.50 169 LEU A C 1
ATOM 1441 O O . LEU A 1 169 ? 18.285 4.908 -21.597 1.00 98.50 169 LEU A O 1
ATOM 1445 N N . PHE A 1 170 ? 19.856 3.902 -20.363 1.00 98.62 170 PHE A N 1
ATOM 1446 C CA . PHE A 1 170 ? 20.017 5.048 -19.466 1.00 98.62 170 PHE A CA 1
ATOM 1447 C C . PHE A 1 170 ? 20.623 6.277 -20.143 1.00 98.62 170 PHE A C 1
ATOM 1449 O O . PHE A 1 170 ? 20.291 7.392 -19.756 1.00 98.62 170 PHE A O 1
ATOM 1456 N N . ASP A 1 171 ? 21.448 6.122 -21.178 1.00 98.44 171 ASP A N 1
ATOM 1457 C CA . ASP A 1 171 ? 21.939 7.263 -21.953 1.00 98.44 171 ASP A CA 1
ATOM 1458 C C . ASP A 1 171 ? 20.792 7.967 -22.714 1.00 98.44 171 ASP A C 1
ATOM 1460 O O . ASP A 1 171 ? 20.798 9.197 -22.810 1.00 98.44 171 ASP A O 1
ATOM 1464 N N . ILE A 1 172 ? 19.781 7.224 -23.195 1.00 98.62 172 ILE A N 1
ATOM 1465 C CA . ILE A 1 172 ? 18.552 7.790 -23.789 1.00 98.62 172 ILE A CA 1
ATOM 1466 C C . ILE A 1 172 ? 17.739 8.526 -22.716 1.00 98.62 172 ILE A C 1
ATOM 1468 O O . ILE A 1 172 ? 17.433 9.709 -22.877 1.00 98.62 172 ILE A O 1
ATOM 1472 N N . LEU A 1 173 ? 17.458 7.856 -21.595 1.00 98.81 173 LEU A N 1
ATOM 1473 C CA . LEU A 1 173 ? 16.652 8.403 -20.498 1.00 98.81 173 LEU A CA 1
ATOM 1474 C C . LEU A 1 173 ? 17.274 9.675 -19.897 1.00 98.81 173 LEU A C 1
ATOM 1476 O O . LEU A 1 173 ? 16.611 10.703 -19.780 1.00 98.81 173 LEU A O 1
ATOM 1480 N N . ILE A 1 174 ? 18.577 9.656 -19.601 1.00 98.69 174 ILE A N 1
ATOM 1481 C CA . ILE A 1 174 ? 19.310 10.808 -19.049 1.00 98.69 174 ILE A CA 1
ATOM 1482 C C . ILE A 1 174 ? 19.341 11.972 -20.044 1.00 98.69 174 ILE A C 1
ATOM 1484 O O . ILE A 1 174 ? 19.271 13.137 -19.647 1.00 98.69 174 ILE A O 1
ATOM 1488 N N . LYS A 1 175 ? 19.455 11.693 -21.349 1.00 98.25 175 LYS A N 1
ATOM 1489 C CA . LYS A 1 175 ? 19.362 12.736 -22.377 1.00 98.25 175 LYS A CA 1
ATOM 1490 C C . LYS A 1 175 ? 17.971 13.375 -22.395 1.00 98.25 175 LYS A C 1
ATOM 1492 O O . LYS A 1 175 ? 17.896 14.579 -22.621 1.00 98.25 175 LYS A O 1
ATOM 1497 N N . GLY A 1 176 ? 16.922 12.591 -22.154 1.00 97.38 176 GLY A N 1
ATOM 1498 C CA . GLY A 1 176 ? 15.556 13.073 -21.967 1.00 97.38 176 GLY A CA 1
ATOM 1499 C C . GLY A 1 176 ? 15.429 14.008 -20.769 1.00 97.38 176 GLY A C 1
ATOM 1500 O O . GLY A 1 176 ? 15.019 15.150 -20.945 1.00 97.38 176 GLY A O 1
ATOM 1501 N N . VAL A 1 177 ? 15.920 13.591 -19.595 1.00 97.81 177 VAL A N 1
ATOM 1502 C CA . VAL A 1 177 ? 15.936 14.433 -18.380 1.00 97.81 177 VAL A CA 1
ATOM 1503 C C . VAL A 1 177 ? 16.635 15.771 -18.630 1.00 97.81 177 VAL A C 1
ATOM 1505 O O . VAL A 1 177 ? 16.103 16.828 -18.314 1.00 97.81 177 VAL A O 1
ATOM 1508 N N . LYS A 1 178 ? 17.808 15.757 -19.276 1.00 96.81 178 LYS A N 1
ATOM 1509 C CA . LYS A 1 178 ? 18.564 16.984 -19.601 1.00 96.81 178 LYS A CA 1
ATOM 1510 C C . LYS A 1 178 ? 17.862 17.913 -20.593 1.00 96.81 178 LYS A C 1
ATOM 1512 O O . LYS A 1 178 ? 18.259 19.068 -20.717 1.00 96.81 178 LYS A O 1
ATOM 1517 N N . LYS A 1 179 ? 16.898 17.394 -21.350 1.00 96.44 179 LYS A N 1
ATOM 1518 C CA . LYS A 1 179 ? 16.091 18.142 -22.319 1.00 96.44 179 LYS A CA 1
ATOM 1519 C C . LYS A 1 179 ? 14.702 18.488 -21.790 1.00 96.44 179 LYS A C 1
ATOM 1521 O O . LYS A 1 179 ? 13.923 19.046 -22.553 1.00 96.44 179 LYS A O 1
ATOM 1526 N N . ASP A 1 180 ? 14.424 18.155 -20.533 1.00 94.31 180 ASP A N 1
ATOM 1527 C CA . ASP A 1 180 ? 13.113 18.293 -19.905 1.00 94.31 180 ASP A CA 1
ATOM 1528 C C . ASP A 1 180 ? 11.992 17.550 -20.659 1.00 94.31 180 ASP A C 1
ATOM 1530 O O . ASP A 1 180 ? 10.862 18.010 -20.776 1.00 94.31 180 ASP A O 1
ATOM 1534 N N . ASP A 1 181 ? 12.325 16.379 -21.209 1.00 95.12 181 ASP A N 1
ATOM 1535 C CA . ASP A 1 181 ? 11.358 15.488 -21.850 1.00 95.12 181 ASP A CA 1
ATOM 1536 C C . ASP A 1 181 ? 10.569 14.722 -20.779 1.00 95.12 181 ASP A C 1
ATOM 1538 O O . ASP A 1 181 ? 11.153 13.938 -20.024 1.00 95.12 181 ASP A O 1
ATOM 1542 N N . GLU A 1 182 ? 9.256 14.946 -20.692 1.00 95.00 182 GLU A N 1
ATOM 1543 C CA . GLU A 1 182 ? 8.419 14.400 -19.616 1.00 95.00 182 GLU A CA 1
ATOM 1544 C C . GLU A 1 182 ? 8.324 12.867 -19.637 1.00 95.00 182 GLU A C 1
ATOM 1546 O O . GLU A 1 182 ? 8.420 12.230 -18.584 1.00 95.00 182 GLU A O 1
ATOM 1551 N N . LEU A 1 183 ? 8.197 12.265 -20.824 1.00 96.38 183 LEU A N 1
ATOM 1552 C CA . LEU A 1 183 ? 8.098 10.812 -20.996 1.00 96.38 183 LEU A CA 1
ATOM 1553 C C . LEU A 1 183 ? 9.381 10.130 -20.529 1.00 96.38 183 LEU A C 1
ATOM 1555 O O . LEU A 1 183 ? 9.365 9.199 -19.713 1.00 96.38 183 LEU A O 1
ATOM 1559 N N . LEU A 1 184 ? 10.512 10.603 -21.048 1.00 97.94 184 LEU A N 1
ATOM 1560 C CA . LEU A 1 184 ? 11.814 10.029 -20.739 1.00 97.94 184 LEU A CA 1
ATOM 1561 C C . LEU A 1 184 ? 12.229 10.326 -19.296 1.00 97.94 184 LEU A C 1
ATOM 1563 O O . LEU A 1 184 ? 12.864 9.477 -18.673 1.00 97.94 184 LEU A O 1
ATOM 1567 N N . SER A 1 185 ? 11.842 11.476 -18.739 1.00 97.50 185 SER A N 1
ATOM 1568 C CA . SER A 1 185 ? 12.080 11.805 -17.329 1.00 97.50 185 SER A CA 1
ATOM 1569 C C . SER A 1 185 ? 11.275 10.908 -16.398 1.00 97.50 185 SER A C 1
ATOM 1571 O O . SER A 1 185 ? 11.847 10.288 -15.501 1.00 97.50 185 SER A O 1
ATOM 1573 N N . THR A 1 186 ? 9.973 10.760 -16.646 1.00 97.75 186 THR A N 1
ATOM 1574 C CA . THR A 1 186 ? 9.106 9.846 -15.887 1.00 97.75 186 THR A CA 1
ATOM 1575 C C . THR A 1 186 ? 9.662 8.420 -15.928 1.00 97.75 186 THR A C 1
ATOM 1577 O O . THR A 1 186 ? 9.832 7.773 -14.890 1.00 97.75 186 THR A O 1
ATOM 1580 N N . SER A 1 187 ? 10.070 7.966 -17.115 1.00 98.44 187 SER A N 1
ATOM 1581 C CA . SER A 1 187 ? 10.679 6.648 -17.313 1.00 98.44 187 SER A CA 1
ATOM 1582 C C . SER A 1 187 ? 12.038 6.509 -16.617 1.00 98.44 187 SER A C 1
ATOM 1584 O O . SER A 1 187 ? 12.323 5.461 -16.038 1.00 98.44 187 SER A O 1
ATOM 1586 N N . PHE A 1 188 ? 12.873 7.557 -16.620 1.00 98.75 188 PHE A N 1
ATOM 1587 C CA . PHE A 1 188 ? 14.150 7.593 -15.903 1.00 98.75 188 PHE A CA 1
ATOM 1588 C C . PHE A 1 188 ? 13.956 7.340 -14.410 1.00 98.75 188 PHE A C 1
ATOM 1590 O O . PHE A 1 188 ? 14.598 6.441 -13.858 1.00 98.75 188 PHE A O 1
ATOM 1597 N N . PHE A 1 189 ? 13.082 8.107 -13.753 1.00 98.50 189 PHE A N 1
ATOM 1598 C CA . PHE A 1 189 ? 12.869 7.972 -12.313 1.00 98.50 189 PHE A CA 1
ATOM 1599 C C . PHE A 1 189 ? 12.269 6.613 -11.961 1.00 98.50 189 PHE A C 1
ATOM 1601 O O . PHE A 1 189 ? 12.705 5.991 -10.991 1.00 98.50 189 PHE A O 1
ATOM 1608 N N . GLU A 1 190 ? 11.328 6.114 -12.763 1.00 98.06 190 GLU A N 1
ATOM 1609 C CA . GLU A 1 190 ? 10.686 4.828 -12.501 1.00 98.06 190 GLU A CA 1
ATOM 1610 C C . GLU A 1 190 ? 11.623 3.632 -12.713 1.00 98.06 190 GLU A C 1
ATOM 1612 O O . GLU A 1 190 ? 11.676 2.718 -11.885 1.00 98.06 190 GLU A O 1
ATOM 1617 N N . LEU A 1 191 ? 12.411 3.628 -13.789 1.00 98.56 191 LEU A N 1
ATOM 1618 C CA . LEU A 1 191 ? 13.362 2.549 -14.051 1.00 98.56 191 LEU A CA 1
ATOM 1619 C C . LEU A 1 191 ? 14.555 2.616 -13.094 1.00 98.56 191 LEU A C 1
ATOM 1621 O O . LEU A 1 191 ? 15.039 1.572 -12.659 1.00 98.56 191 LEU A O 1
ATOM 1625 N N . SER A 1 192 ? 14.991 3.806 -12.672 1.00 98.56 192 SER A N 1
ATOM 1626 C CA . SER A 1 192 ? 16.068 3.946 -11.680 1.00 98.56 192 SER A CA 1
ATOM 1627 C C . SER A 1 192 ? 15.761 3.215 -10.369 1.00 98.56 192 SER A C 1
ATOM 1629 O O . SER A 1 192 ? 16.672 2.626 -9.792 1.00 98.56 192 SER A O 1
ATOM 1631 N N . LYS A 1 193 ? 14.489 3.156 -9.942 1.00 96.94 193 LYS A N 1
ATOM 1632 C CA . LYS A 1 193 ? 14.054 2.357 -8.776 1.00 96.94 193 LYS A CA 1
ATOM 1633 C C . LYS A 1 193 ? 14.453 0.885 -8.922 1.00 96.94 193 LYS A C 1
ATOM 1635 O O . LYS A 1 193 ? 14.958 0.265 -7.995 1.00 96.94 193 LYS A O 1
ATOM 1640 N N . THR A 1 194 ? 14.288 0.324 -10.120 1.00 95.69 194 THR A N 1
ATOM 1641 C CA . THR A 1 194 ? 14.695 -1.054 -10.424 1.00 95.69 194 THR A CA 1
ATOM 1642 C C . THR A 1 194 ? 16.212 -1.173 -10.555 1.00 95.69 194 THR A C 1
ATOM 1644 O O . THR A 1 194 ? 16.823 -2.020 -9.907 1.00 95.69 194 THR A O 1
ATOM 1647 N N . PHE A 1 195 ? 16.841 -0.326 -11.371 1.00 97.19 195 PHE A N 1
ATOM 1648 C CA . PHE A 1 195 ? 18.253 -0.466 -11.747 1.00 97.19 195 PHE A CA 1
ATOM 1649 C C . PHE A 1 195 ? 19.246 -0.046 -10.651 1.00 97.19 195 PHE A C 1
ATOM 1651 O O . PHE A 1 195 ? 20.428 -0.379 -10.750 1.00 97.19 195 PHE A O 1
ATOM 1658 N N . LEU A 1 196 ? 18.785 0.619 -9.586 1.00 96.44 196 LEU A N 1
ATOM 1659 C CA . LEU A 1 196 ? 19.578 0.842 -8.376 1.00 96.44 196 LEU A CA 1
ATOM 1660 C C . LEU A 1 196 ? 19.562 -0.343 -7.395 1.00 96.44 196 LEU A C 1
ATOM 1662 O O . LEU A 1 196 ? 20.318 -0.312 -6.422 1.00 96.44 196 LEU A O 1
ATOM 1666 N N . SER A 1 197 ? 18.793 -1.403 -7.667 1.00 94.25 197 SER A N 1
ATOM 1667 C CA . SER A 1 197 ? 18.769 -2.626 -6.853 1.00 94.25 197 SER A CA 1
ATOM 1668 C C . SER A 1 197 ? 20.132 -3.327 -6.793 1.00 94.25 197 SER A C 1
ATOM 1670 O O . SER A 1 197 ? 20.973 -3.197 -7.682 1.00 94.25 197 SER A O 1
ATOM 1672 N N . HIS A 1 198 ? 20.344 -4.113 -5.735 1.00 93.19 198 HIS A N 1
ATOM 1673 C CA . HIS A 1 198 ? 21.594 -4.851 -5.503 1.00 93.19 198 HIS A CA 1
ATOM 1674 C C . HIS A 1 198 ? 21.588 -6.244 -6.164 1.00 93.19 198 HIS A C 1
ATOM 1676 O O . HIS A 1 198 ? 22.645 -6.848 -6.358 1.00 93.19 198 HIS A O 1
ATOM 1682 N N . LYS A 1 199 ? 20.399 -6.757 -6.509 1.00 91.88 199 LYS A N 1
ATOM 1683 C CA . LYS A 1 199 ? 20.172 -8.087 -7.085 1.00 91.88 199 LYS A CA 1
ATOM 1684 C C . LYS A 1 199 ? 19.073 -8.040 -8.139 1.00 91.88 199 LYS A C 1
ATOM 1686 O O . LYS A 1 199 ? 18.152 -7.237 -8.024 1.00 91.88 199 LYS A O 1
ATOM 1691 N N . PHE A 1 200 ? 19.145 -8.948 -9.108 1.00 93.31 200 PHE A N 1
ATOM 1692 C CA . PHE A 1 200 ? 18.171 -9.072 -10.193 1.00 93.31 200 PHE A CA 1
ATOM 1693 C C . PHE A 1 200 ? 17.725 -10.527 -10.319 1.00 93.31 200 PHE A C 1
ATOM 1695 O O . PHE A 1 200 ? 18.556 -11.423 -10.481 1.00 93.31 200 PHE A O 1
ATOM 1702 N N . GLN A 1 201 ? 16.422 -10.776 -10.197 1.00 92.50 201 GLN A N 1
ATOM 1703 C CA . GLN A 1 201 ? 15.858 -12.111 -10.377 1.00 92.50 201 GLN A CA 1
ATOM 1704 C C . GLN A 1 201 ? 15.755 -12.434 -11.865 1.00 92.50 201 GLN A C 1
ATOM 1706 O O . GLN A 1 201 ? 15.278 -11.624 -12.652 1.00 92.50 201 GLN A O 1
ATOM 1711 N N . GLN A 1 202 ? 16.195 -13.632 -12.228 1.00 92.31 202 GLN A N 1
ATOM 1712 C CA . GLN A 1 202 ? 16.237 -14.122 -13.595 1.00 92.31 202 GLN A CA 1
ATOM 1713 C C . GLN A 1 202 ? 15.420 -15.406 -13.708 1.00 92.31 202 GLN A C 1
ATOM 1715 O O . GLN A 1 202 ? 15.551 -16.309 -12.877 1.00 92.31 202 GLN A O 1
ATOM 1720 N N . THR A 1 203 ? 14.626 -15.489 -14.772 1.00 89.19 203 THR A N 1
ATOM 1721 C CA . THR A 1 203 ? 13.851 -16.673 -15.150 1.00 89.19 203 THR A CA 1
ATOM 1722 C C . THR A 1 203 ? 14.186 -17.016 -16.592 1.00 89.19 203 THR A C 1
ATOM 1724 O O . THR A 1 203 ? 13.907 -16.235 -17.497 1.00 89.19 203 THR A O 1
ATOM 1727 N N . LYS A 1 204 ? 14.797 -18.180 -16.823 1.00 85.81 204 LYS A N 1
ATOM 1728 C CA . LYS A 1 204 ? 15.214 -18.623 -18.161 1.00 85.81 204 LYS A CA 1
ATOM 1729 C C . LYS A 1 204 ? 14.698 -20.018 -18.480 1.00 85.81 204 LYS A C 1
ATOM 1731 O O . LYS A 1 204 ? 14.580 -20.865 -17.599 1.00 85.81 204 LYS A O 1
ATOM 1736 N N . GLY A 1 205 ? 14.457 -20.283 -19.761 1.00 81.69 205 GLY A N 1
ATOM 1737 C CA . GLY A 1 205 ? 14.247 -21.644 -20.253 1.00 81.69 205 GLY A CA 1
ATOM 1738 C C . GLY A 1 205 ? 15.545 -22.454 -20.189 1.00 81.69 205 GLY A C 1
ATOM 1739 O O . GLY A 1 205 ? 16.597 -22.000 -20.641 1.00 81.69 205 GLY A O 1
ATOM 1740 N N . GLY A 1 206 ? 15.478 -23.650 -19.617 1.00 77.38 206 GLY A N 1
ATOM 1741 C CA . GLY A 1 206 ? 16.562 -24.625 -19.568 1.00 77.38 206 GLY A CA 1
ATOM 1742 C C . GLY A 1 206 ? 16.357 -25.782 -20.551 1.00 77.38 206 GLY A C 1
ATOM 1743 O O . GLY A 1 206 ? 15.366 -25.868 -21.276 1.00 77.38 206 GLY A O 1
ATOM 1744 N N . ARG A 1 207 ? 17.314 -26.717 -20.589 1.00 76.25 207 ARG A N 1
ATOM 1745 C CA . ARG A 1 207 ? 17.190 -27.947 -21.398 1.00 76.25 207 ARG A CA 1
ATOM 1746 C C . ARG A 1 207 ? 16.148 -28.891 -20.792 1.00 76.25 207 ARG A C 1
ATOM 1748 O O . ARG A 1 207 ? 15.890 -28.830 -19.595 1.00 76.25 207 ARG A O 1
ATOM 1755 N N . ASN A 1 208 ? 15.597 -29.799 -21.597 1.00 79.56 208 ASN A N 1
ATOM 1756 C CA . ASN A 1 208 ? 14.630 -30.816 -21.155 1.00 79.56 208 ASN A CA 1
ATOM 1757 C C . ASN A 1 208 ? 13.394 -30.222 -20.449 1.00 79.56 208 ASN A C 1
ATOM 1759 O O . ASN A 1 208 ? 12.982 -30.729 -19.410 1.00 79.56 208 ASN A O 1
ATOM 1763 N N . ASN A 1 209 ? 12.825 -29.143 -21.001 1.00 79.88 209 ASN A N 1
ATOM 1764 C CA . ASN A 1 209 ? 11.648 -28.453 -20.453 1.00 79.88 209 ASN A CA 1
ATOM 1765 C C . ASN A 1 209 ? 11.827 -27.977 -18.998 1.00 79.88 209 ASN A C 1
ATOM 1767 O O . ASN A 1 209 ? 10.866 -27.931 -18.235 1.00 79.88 209 ASN A O 1
ATOM 1771 N N . SER A 1 210 ? 13.059 -27.646 -18.601 1.00 84.69 210 SER A N 1
ATOM 1772 C CA . SER A 1 210 ? 13.332 -27.061 -17.288 1.00 84.69 210 SER A CA 1
ATOM 1773 C C . SER A 1 210 ? 13.220 -25.540 -17.324 1.00 84.69 210 SER A C 1
ATOM 1775 O O . SER A 1 210 ? 13.365 -24.914 -18.373 1.00 84.69 210 SER A O 1
ATOM 1777 N N . ILE A 1 211 ? 12.988 -24.944 -16.159 1.00 87.62 211 ILE A N 1
ATOM 1778 C CA . ILE A 1 211 ? 13.073 -23.501 -15.938 1.00 87.62 211 ILE A CA 1
ATOM 1779 C C . ILE A 1 211 ? 14.226 -23.274 -14.964 1.00 87.62 211 ILE A C 1
ATOM 1781 O O . ILE A 1 211 ? 14.339 -23.968 -13.953 1.00 87.62 211 ILE A O 1
ATOM 1785 N N . VAL A 1 212 ? 15.096 -22.323 -15.281 1.00 88.75 212 VAL A N 1
ATOM 1786 C CA . VAL A 1 212 ? 16.208 -21.912 -14.427 1.00 88.75 212 VAL A CA 1
ATOM 1787 C C . VAL A 1 212 ? 15.838 -20.590 -13.776 1.00 88.75 212 VAL A C 1
ATOM 1789 O O . VAL A 1 212 ? 15.656 -19.584 -14.458 1.00 88.75 212 VAL A O 1
ATOM 1792 N N . LEU A 1 213 ? 15.750 -20.612 -12.450 1.00 92.38 213 LEU A N 1
ATOM 1793 C CA . LEU A 1 213 ? 15.514 -19.445 -11.610 1.00 92.38 213 LEU A CA 1
ATOM 1794 C C . LEU A 1 213 ? 16.797 -19.150 -10.837 1.00 92.38 213 LEU A C 1
ATOM 1796 O O . LEU A 1 213 ? 17.313 -20.026 -10.142 1.00 92.38 213 LEU A O 1
ATOM 1800 N N . TYR A 1 214 ? 17.330 -17.940 -10.962 1.00 92.62 214 TYR A N 1
ATOM 1801 C CA . TYR A 1 214 ? 18.493 -17.516 -10.183 1.00 92.62 214 TYR A CA 1
ATOM 1802 C C . TYR A 1 214 ? 18.457 -16.024 -9.881 1.00 92.62 214 TYR A C 1
ATOM 1804 O O . TYR A 1 214 ? 17.738 -15.256 -10.512 1.00 92.62 214 TYR A O 1
ATOM 1812 N N . GLN A 1 215 ? 19.257 -15.611 -8.901 1.00 92.56 215 GLN A N 1
ATOM 1813 C CA . GLN A 1 215 ? 19.471 -14.206 -8.581 1.00 92.56 215 GLN A CA 1
ATOM 1814 C C . GLN A 1 215 ? 20.870 -13.786 -9.026 1.00 92.56 215 GLN A C 1
ATOM 1816 O O . GLN A 1 215 ? 21.874 -14.327 -8.556 1.00 92.56 215 GLN A O 1
ATOM 1821 N N . TYR A 1 216 ? 20.938 -12.808 -9.921 1.00 94.12 216 TYR A N 1
ATOM 1822 C CA . TYR A 1 216 ? 22.180 -12.173 -10.329 1.00 94.12 216 TYR A CA 1
ATOM 1823 C C . TYR A 1 216 ? 22.567 -11.079 -9.324 1.00 94.12 216 TYR A C 1
ATOM 1825 O O . TYR A 1 216 ? 21.801 -10.147 -9.081 1.00 94.12 216 TYR A O 1
ATOM 1833 N N . GLN A 1 217 ? 23.751 -11.216 -8.724 1.00 93.31 217 GLN A N 1
ATOM 1834 C CA . GLN A 1 217 ? 24.353 -10.211 -7.844 1.00 93.31 217 GLN A CA 1
ATOM 1835 C C . GLN A 1 217 ? 25.085 -9.182 -8.691 1.00 93.31 217 GLN A C 1
ATOM 1837 O O . GLN A 1 217 ? 25.961 -9.563 -9.466 1.00 93.31 217 GLN A O 1
ATOM 1842 N N . ILE A 1 218 ? 24.784 -7.894 -8.527 1.00 92.94 218 ILE A N 1
ATOM 1843 C CA . ILE A 1 218 ? 25.503 -6.881 -9.298 1.00 92.94 218 ILE A CA 1
ATOM 1844 C C . ILE A 1 218 ? 26.938 -6.708 -8.754 1.00 92.94 218 ILE A C 1
ATOM 1846 O O . ILE A 1 218 ? 27.110 -6.537 -7.541 1.00 92.94 218 ILE A O 1
ATOM 1850 N N . PRO A 1 219 ? 27.982 -6.775 -9.604 1.00 93.62 219 PRO A N 1
ATOM 1851 C CA . PRO A 1 219 ? 29.366 -6.631 -9.160 1.00 93.62 219 PRO A CA 1
ATOM 1852 C C . PRO A 1 219 ? 29.731 -5.163 -8.907 1.00 93.62 219 PRO A C 1
ATOM 1854 O O . PRO A 1 219 ? 29.337 -4.278 -9.666 1.00 93.62 219 PRO A O 1
ATOM 1857 N N . ASN A 1 220 ? 30.568 -4.894 -7.901 1.00 95.50 220 ASN A N 1
ATOM 1858 C CA . ASN A 1 220 ? 31.135 -3.561 -7.672 1.00 95.50 220 ASN A CA 1
ATOM 1859 C C . ASN A 1 220 ? 32.387 -3.325 -8.537 1.00 95.50 220 ASN A C 1
ATOM 1861 O O . ASN A 1 220 ? 33.514 -3.279 -8.048 1.00 95.50 220 ASN A O 1
ATOM 1865 N N . ASN A 1 221 ? 32.195 -3.217 -9.852 1.00 95.31 221 ASN A N 1
ATOM 1866 C CA . ASN A 1 221 ? 33.264 -2.884 -10.796 1.00 95.31 221 ASN A CA 1
ATOM 1867 C C . ASN A 1 221 ? 33.120 -1.451 -11.334 1.00 95.31 221 ASN A C 1
ATOM 1869 O O . ASN A 1 221 ? 32.081 -0.810 -11.181 1.00 95.31 221 ASN A O 1
ATOM 1873 N N . LYS A 1 222 ? 34.163 -0.959 -12.014 1.00 96.75 222 LYS A N 1
ATOM 1874 C CA . LYS A 1 222 ? 34.211 0.405 -12.562 1.00 96.75 222 LYS A CA 1
ATOM 1875 C C . LYS A 1 222 ? 33.008 0.743 -13.452 1.00 96.75 222 LYS A C 1
ATOM 1877 O O . LYS A 1 222 ? 32.494 1.851 -13.381 1.00 96.75 222 LYS A O 1
ATOM 1882 N N . THR A 1 223 ? 32.535 -0.200 -14.267 1.00 96.88 223 THR A N 1
ATOM 1883 C CA . THR A 1 223 ? 31.396 0.037 -15.164 1.00 96.88 223 THR A CA 1
ATOM 1884 C C . THR A 1 223 ? 30.089 0.226 -14.397 1.00 96.88 223 THR A C 1
ATOM 1886 O O . THR A 1 223 ? 29.318 1.122 -14.734 1.00 96.88 223 THR A O 1
ATOM 1889 N N . ILE A 1 224 ? 29.846 -0.574 -13.356 1.00 97.56 224 ILE A N 1
ATOM 1890 C CA . ILE A 1 224 ? 28.668 -0.410 -12.494 1.00 97.56 224 ILE A CA 1
ATOM 1891 C C . ILE A 1 224 ? 28.763 0.882 -11.679 1.00 97.56 224 ILE A C 1
ATOM 1893 O O . ILE A 1 224 ? 27.778 1.611 -11.592 1.00 97.56 224 ILE A O 1
ATOM 1897 N N . GLN A 1 225 ? 29.943 1.213 -11.155 1.00 98.12 225 GLN A N 1
ATOM 1898 C CA . GLN A 1 225 ? 30.181 2.482 -10.463 1.00 98.12 225 GLN A CA 1
ATOM 1899 C C . GLN A 1 225 ? 29.855 3.681 -11.365 1.00 98.12 225 GLN A C 1
ATOM 1901 O O . GLN A 1 225 ? 29.046 4.526 -10.995 1.00 98.12 225 GLN A O 1
ATOM 1906 N N . GLU A 1 226 ? 30.392 3.713 -12.589 1.00 98.31 226 GLU A N 1
ATOM 1907 C CA . GLU A 1 226 ? 30.096 4.759 -13.578 1.00 98.31 226 GLU A CA 1
ATOM 1908 C C . GLU A 1 226 ? 28.600 4.835 -13.920 1.00 98.31 226 GLU A C 1
ATOM 1910 O O . GLU A 1 226 ? 28.041 5.930 -14.025 1.00 98.31 226 GLU A O 1
ATOM 1915 N N . PHE A 1 227 ? 27.937 3.685 -14.076 1.00 98.50 227 PHE A N 1
ATOM 1916 C CA . PHE A 1 227 ? 26.501 3.612 -14.344 1.00 98.50 227 PHE A CA 1
ATOM 1917 C C . PHE A 1 227 ? 25.676 4.218 -13.200 1.00 98.50 227 PHE A C 1
ATOM 1919 O O . PHE A 1 227 ? 24.829 5.079 -13.440 1.00 98.50 227 PHE A O 1
ATOM 1926 N N . ARG A 1 228 ? 25.955 3.836 -11.949 1.00 98.12 228 ARG A N 1
ATOM 1927 C CA . ARG A 1 228 ? 25.247 4.366 -10.773 1.00 98.12 228 ARG A CA 1
ATOM 1928 C C . ARG A 1 228 ? 25.532 5.849 -10.561 1.00 98.12 228 ARG A C 1
ATOM 1930 O O . ARG A 1 228 ? 24.600 6.611 -10.325 1.00 98.12 228 ARG A O 1
ATOM 1937 N N . THR A 1 229 ? 26.778 6.295 -10.743 1.00 98.69 229 THR A N 1
ATOM 1938 C CA . THR A 1 229 ? 27.129 7.725 -10.695 1.00 98.69 229 THR A CA 1
ATOM 1939 C C . THR A 1 229 ? 26.319 8.543 -11.698 1.00 98.69 229 THR A C 1
ATOM 1941 O O . THR A 1 229 ? 25.847 9.623 -11.353 1.00 98.69 229 THR A O 1
ATOM 1944 N N . LYS A 1 230 ? 26.106 8.044 -12.925 1.00 98.56 230 LYS A N 1
ATOM 1945 C CA . LYS A 1 230 ? 25.248 8.727 -13.906 1.00 98.56 230 LYS A CA 1
ATOM 1946 C C . LYS A 1 230 ? 23.812 8.893 -13.398 1.00 98.56 230 LYS A C 1
ATOM 1948 O O . LYS A 1 230 ? 23.252 9.975 -13.569 1.00 98.56 230 LYS A O 1
ATOM 1953 N N . ILE A 1 231 ? 23.235 7.863 -12.773 1.00 98.75 231 ILE A N 1
ATOM 1954 C CA . ILE A 1 231 ? 21.884 7.930 -12.194 1.00 98.75 231 ILE A CA 1
ATOM 1955 C C . ILE A 1 231 ? 21.845 8.960 -11.063 1.00 98.75 231 ILE A C 1
ATOM 1957 O O . ILE A 1 231 ? 21.041 9.888 -11.119 1.00 98.75 231 ILE A O 1
ATOM 1961 N N . TRP A 1 232 ? 22.747 8.856 -10.085 1.00 98.69 232 TRP A N 1
ATOM 1962 C CA . TRP A 1 232 ? 22.771 9.756 -8.931 1.00 98.69 232 TRP A CA 1
ATOM 1963 C C . TRP A 1 232 ? 23.029 11.213 -9.309 1.00 98.69 232 TRP A C 1
ATOM 1965 O O . TRP A 1 232 ? 22.331 12.094 -8.819 1.00 98.69 232 TRP A O 1
ATOM 1975 N N . ASN A 1 233 ? 23.960 11.482 -10.227 1.00 98.50 233 ASN A N 1
ATOM 1976 C CA . ASN A 1 233 ? 24.212 12.842 -10.709 1.00 98.50 233 ASN A CA 1
ATOM 1977 C C . ASN A 1 233 ? 23.015 13.399 -11.491 1.00 98.50 233 ASN A C 1
ATOM 1979 O O . ASN A 1 233 ? 22.720 14.587 -11.410 1.00 98.50 233 ASN A O 1
ATOM 1983 N N . THR A 1 234 ? 22.314 12.553 -12.251 1.00 98.62 234 THR A N 1
ATOM 1984 C CA . THR A 1 234 ? 21.105 12.983 -12.967 1.00 98.62 234 THR A CA 1
ATOM 1985 C C . THR A 1 234 ? 19.984 13.304 -11.980 1.00 98.62 234 THR A C 1
ATOM 1987 O O . THR A 1 234 ? 19.369 14.358 -12.113 1.00 98.62 234 THR A O 1
ATOM 1990 N N . LEU A 1 235 ? 19.775 12.470 -10.955 1.00 98.38 235 LEU A N 1
ATOM 1991 C CA . LEU A 1 235 ? 18.846 12.742 -9.853 1.00 98.38 235 LEU A CA 1
ATOM 1992 C C . LEU A 1 235 ? 19.205 14.065 -9.159 1.00 98.38 235 LEU A C 1
ATOM 1994 O O . LEU A 1 235 ? 18.353 14.937 -9.043 1.00 98.38 235 LEU A O 1
ATOM 1998 N N . GLU A 1 236 ? 20.465 14.242 -8.756 1.00 98.31 236 GLU A N 1
ATOM 1999 C CA . GLU A 1 236 ? 20.936 15.439 -8.048 1.00 98.31 236 GLU A CA 1
ATOM 2000 C C . GLU A 1 236 ? 20.734 16.719 -8.864 1.00 98.31 236 GLU A C 1
ATOM 2002 O O . GLU A 1 236 ? 20.185 17.687 -8.346 1.00 98.31 236 GLU A O 1
ATOM 2007 N N . SER A 1 237 ? 21.108 16.708 -10.146 1.00 97.19 237 SER A N 1
ATOM 2008 C CA . SER A 1 237 ? 20.991 17.885 -11.018 1.00 97.19 237 SER A CA 1
ATOM 2009 C C . SER A 1 237 ? 19.554 18.233 -11.420 1.00 97.19 237 SER A C 1
ATOM 2011 O O . SER A 1 237 ? 19.300 19.360 -11.833 1.00 97.19 237 SER A O 1
ATOM 2013 N N . SER A 1 238 ? 18.616 17.285 -11.311 1.00 97.00 238 SER A N 1
ATOM 2014 C CA . SER A 1 238 ? 17.201 17.482 -11.666 1.00 97.00 238 SER A CA 1
ATOM 2015 C C . SER A 1 238 ? 16.279 17.607 -10.451 1.00 97.00 238 SER A C 1
ATOM 2017 O O . SER A 1 238 ? 15.069 17.781 -10.624 1.00 97.00 238 SER A O 1
ATOM 2019 N N . PHE A 1 239 ? 16.825 17.557 -9.229 1.00 97.38 239 PHE A N 1
ATOM 2020 C CA . PHE A 1 239 ? 16.037 17.537 -7.997 1.00 97.38 239 PHE A CA 1
ATOM 2021 C C . PHE A 1 239 ? 15.128 18.765 -7.877 1.00 97.38 239 PHE A C 1
ATOM 2023 O O . PHE A 1 239 ? 13.939 18.612 -7.619 1.00 97.38 239 PHE A O 1
ATOM 2030 N N . GLU A 1 240 ? 15.652 19.968 -8.130 1.00 95.56 240 GLU A N 1
ATOM 2031 C CA . GLU A 1 240 ? 14.882 21.219 -8.038 1.00 95.56 240 GLU A CA 1
ATOM 2032 C C . GLU A 1 240 ? 13.718 21.266 -9.037 1.00 95.56 240 GLU A C 1
ATOM 2034 O O . GLU A 1 240 ? 12.616 21.683 -8.689 1.00 95.56 240 GLU A O 1
ATOM 2039 N N . SER A 1 241 ? 13.940 20.797 -10.269 1.00 95.38 241 SER A N 1
ATOM 2040 C CA . SER A 1 241 ? 12.898 20.754 -11.301 1.00 95.38 241 SER A CA 1
ATOM 2041 C C . SER A 1 241 ? 11.857 19.658 -11.062 1.00 95.38 241 SER A C 1
ATOM 2043 O O . SER A 1 241 ? 10.721 19.778 -11.513 1.00 95.38 241 SER A O 1
ATOM 2045 N N . ARG A 1 242 ? 12.237 18.562 -10.388 1.00 95.81 242 ARG A N 1
ATOM 2046 C CA . ARG A 1 242 ? 11.419 17.342 -10.255 1.00 95.81 242 ARG A CA 1
ATOM 2047 C C . ARG A 1 242 ? 11.487 16.751 -8.836 1.00 95.81 242 ARG A C 1
ATOM 2049 O O . ARG A 1 242 ? 11.787 15.562 -8.680 1.00 95.81 242 ARG A O 1
ATOM 2056 N N . PRO A 1 243 ? 11.165 17.529 -7.785 1.00 96.38 243 PRO A N 1
ATOM 2057 C CA . PRO A 1 243 ? 11.426 17.135 -6.398 1.00 96.38 243 PRO A CA 1
ATOM 2058 C C . PRO A 1 243 ? 10.620 15.906 -5.970 1.00 96.38 243 PRO A C 1
ATOM 2060 O O . PRO A 1 243 ? 11.141 15.034 -5.280 1.00 96.38 243 PRO A O 1
ATOM 2063 N N . ILE A 1 244 ? 9.370 15.781 -6.431 1.00 95.88 244 ILE A N 1
ATOM 2064 C CA . ILE A 1 244 ? 8.494 14.649 -6.087 1.00 95.88 244 ILE A CA 1
ATOM 2065 C C . ILE A 1 244 ? 9.063 13.331 -6.638 1.00 95.88 244 ILE A C 1
ATOM 2067 O O . ILE A 1 244 ? 9.165 12.345 -5.905 1.00 95.88 244 ILE A O 1
ATOM 2071 N N . MET A 1 245 ? 9.472 13.309 -7.912 1.00 96.50 245 MET A N 1
ATOM 2072 C CA . MET A 1 245 ? 10.030 12.109 -8.548 1.00 96.50 245 MET A CA 1
ATOM 2073 C C . MET A 1 245 ? 11.406 11.751 -7.973 1.00 96.50 245 MET A C 1
ATOM 2075 O O . MET A 1 245 ? 11.659 10.586 -7.657 1.00 96.50 245 MET A O 1
ATOM 2079 N N . ALA A 1 246 ? 12.273 12.748 -7.770 1.00 97.69 246 ALA A N 1
ATOM 2080 C CA . ALA A 1 246 ? 13.597 12.553 -7.189 1.00 97.69 246 ALA A CA 1
ATOM 2081 C C . ALA A 1 246 ? 13.517 12.013 -5.755 1.00 97.69 246 ALA A C 1
ATOM 2083 O O . ALA A 1 246 ? 14.185 11.033 -5.414 1.00 97.69 246 ALA A O 1
ATOM 2084 N N . PHE A 1 247 ? 12.639 12.584 -4.930 1.00 97.81 247 PHE A N 1
ATOM 2085 C CA . PHE A 1 247 ? 12.434 12.110 -3.568 1.00 97.81 247 PHE A CA 1
ATOM 2086 C C . PHE A 1 247 ? 11.763 10.727 -3.526 1.00 97.81 247 PHE A C 1
ATOM 2088 O O . PHE A 1 247 ? 12.112 9.901 -2.684 1.00 97.81 247 PHE A O 1
ATOM 2095 N N . SER A 1 248 ? 10.867 10.409 -4.469 1.00 96.62 248 SER A N 1
ATOM 2096 C CA . SER A 1 248 ? 10.312 9.053 -4.627 1.00 96.62 248 SER A CA 1
ATOM 2097 C C . SER A 1 248 ? 11.401 8.010 -4.915 1.00 96.62 248 SER A C 1
ATOM 2099 O O . SER A 1 248 ? 11.388 6.922 -4.332 1.00 96.62 248 SER A O 1
ATOM 2101 N N . LEU A 1 249 ? 12.377 8.347 -5.764 1.00 97.62 249 LEU A N 1
ATOM 2102 C CA . LEU A 1 249 ? 13.524 7.487 -6.061 1.00 97.62 249 LEU A CA 1
ATOM 2103 C C . LEU A 1 249 ? 14.426 7.282 -4.832 1.00 97.62 249 LEU A C 1
ATOM 2105 O O . LEU A 1 249 ? 14.800 6.146 -4.541 1.00 97.62 249 LEU A O 1
ATOM 2109 N N . LEU A 1 250 ? 14.699 8.340 -4.060 1.00 97.25 250 LEU A N 1
ATOM 2110 C CA . LEU A 1 250 ? 15.410 8.228 -2.780 1.00 97.25 250 LEU A CA 1
ATOM 2111 C C . LEU A 1 250 ? 14.673 7.308 -1.799 1.00 97.25 250 LEU A C 1
ATOM 2113 O O . LEU A 1 250 ? 15.260 6.361 -1.272 1.00 97.25 250 LEU A O 1
ATOM 2117 N N . LYS A 1 251 ? 13.365 7.525 -1.606 1.00 95.38 251 LYS A N 1
ATOM 2118 C CA . LYS A 1 251 ? 12.539 6.673 -0.740 1.00 95.38 251 LYS A CA 1
ATOM 2119 C C . LYS A 1 251 ? 12.585 5.212 -1.181 1.00 95.38 251 LYS A C 1
ATOM 2121 O O . LYS A 1 251 ? 12.710 4.333 -0.331 1.00 95.38 251 LYS A O 1
ATOM 2126 N N . ASN A 1 252 ? 12.541 4.937 -2.486 1.00 94.38 252 ASN A N 1
ATOM 2127 C CA . ASN A 1 252 ? 12.657 3.576 -3.006 1.00 94.38 252 ASN A CA 1
ATOM 2128 C C . ASN A 1 252 ? 14.013 2.927 -2.676 1.00 94.38 252 ASN A C 1
ATOM 2130 O O . ASN A 1 252 ? 14.022 1.795 -2.198 1.00 94.38 252 ASN A O 1
ATOM 2134 N N . TYR A 1 253 ? 15.123 3.654 -2.846 1.00 93.50 253 TYR A N 1
ATOM 2135 C CA . TYR A 1 253 ? 16.463 3.165 -2.501 1.00 93.50 253 TYR A CA 1
ATOM 2136 C C . TYR A 1 253 ? 16.609 2.842 -1.003 1.00 93.50 253 TYR A C 1
ATOM 2138 O O . TYR A 1 253 ? 17.261 1.866 -0.640 1.00 93.50 253 TYR A O 1
ATOM 2146 N N . SER A 1 254 ? 15.948 3.613 -0.130 1.00 89.56 254 SER A N 1
ATOM 2147 C CA . SER A 1 254 ? 15.990 3.416 1.329 1.00 89.56 254 SER A CA 1
ATOM 2148 C C . SER A 1 254 ? 15.174 2.233 1.864 1.00 89.56 254 SER A C 1
ATOM 2150 O O . SER A 1 254 ? 15.196 1.971 3.069 1.00 89.56 254 SER A O 1
ATOM 2152 N N . ARG A 1 255 ? 14.421 1.523 1.011 1.00 85.56 255 ARG A N 1
ATOM 2153 C CA . ARG A 1 255 ? 13.567 0.411 1.450 1.00 85.56 255 ARG A CA 1
ATOM 2154 C C . ARG A 1 255 ? 14.402 -0.728 2.037 1.00 85.56 255 ARG A C 1
ATOM 2156 O O . ARG A 1 255 ? 15.408 -1.148 1.472 1.00 85.56 255 ARG A O 1
ATOM 2163 N N . VAL A 1 256 ? 13.925 -1.267 3.158 1.00 79.06 256 VAL A N 1
ATOM 2164 C CA . VAL A 1 256 ? 14.520 -2.431 3.825 1.00 79.06 256 VAL A CA 1
ATOM 2165 C C . VAL A 1 256 ? 14.471 -3.630 2.881 1.00 79.06 256 VAL A C 1
ATOM 2167 O O . VAL A 1 256 ? 13.394 -4.067 2.479 1.00 79.06 256 VAL A O 1
ATOM 2170 N N . HIS A 1 257 ? 15.638 -4.179 2.550 1.00 75.69 257 HIS A N 1
ATOM 2171 C CA . HIS A 1 257 ? 15.765 -5.368 1.713 1.00 75.69 257 HIS A CA 1
ATOM 2172 C C . HIS A 1 257 ? 16.786 -6.322 2.355 1.00 75.69 257 HIS A C 1
ATOM 2174 O O . HIS A 1 257 ? 17.870 -5.871 2.724 1.00 75.69 257 HIS A O 1
ATOM 2180 N N . PRO A 1 258 ? 16.508 -7.633 2.488 1.00 70.62 258 PRO A N 1
ATOM 2181 C CA . PRO A 1 258 ? 17.376 -8.576 3.221 1.00 70.62 258 PRO A CA 1
ATOM 2182 C C . PRO A 1 258 ? 18.761 -8.807 2.588 1.00 70.62 258 PRO A C 1
ATOM 2184 O O . PRO A 1 258 ? 19.599 -9.519 3.125 1.00 70.62 258 PRO A O 1
ATOM 2187 N N . ASP A 1 259 ? 19.006 -8.209 1.430 1.00 73.44 259 ASP A N 1
ATOM 2188 C CA . ASP A 1 259 ? 19.882 -8.733 0.391 1.00 73.44 259 ASP A CA 1
ATOM 2189 C C . ASP A 1 259 ? 20.829 -7.640 -0.146 1.00 73.44 259 ASP A C 1
ATOM 2191 O O . ASP A 1 259 ? 21.135 -7.558 -1.337 1.00 73.44 259 ASP A O 1
ATOM 2195 N N . VAL A 1 260 ? 21.275 -6.761 0.751 1.00 86.81 260 VAL A N 1
ATOM 2196 C CA . VAL A 1 260 ? 22.155 -5.630 0.439 1.00 86.81 260 VAL A CA 1
ATOM 2197 C C . VAL A 1 260 ? 23.568 -6.101 0.090 1.00 86.81 260 VAL A C 1
ATOM 2199 O O . VAL A 1 260 ? 24.257 -6.731 0.89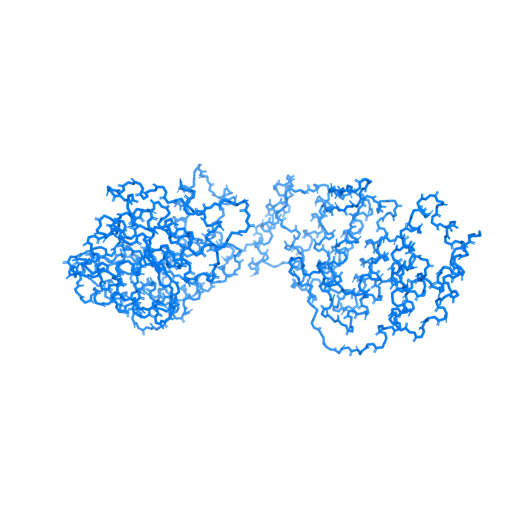2 1.00 86.81 260 VAL A O 1
ATOM 2202 N N . ASN A 1 261 ? 24.047 -5.703 -1.090 1.00 91.31 261 ASN A N 1
ATOM 2203 C CA . ASN A 1 261 ? 25.473 -5.723 -1.415 1.00 91.31 261 ASN A CA 1
ATOM 2204 C C . ASN A 1 261 ? 26.174 -4.526 -0.740 1.00 91.31 261 ASN A C 1
ATOM 2206 O O . ASN A 1 261 ? 26.008 -3.387 -1.187 1.00 91.31 261 ASN A O 1
ATOM 2210 N N . LYS A 1 262 ? 26.956 -4.792 0.318 1.00 92.81 262 LYS A N 1
ATOM 2211 C CA . LYS A 1 262 ? 27.661 -3.767 1.112 1.00 92.81 262 LYS A CA 1
ATOM 2212 C C . LYS A 1 262 ? 28.675 -2.961 0.300 1.00 92.81 262 LYS A C 1
ATOM 2214 O O . LYS A 1 262 ? 28.833 -1.774 0.552 1.00 92.81 262 LYS A O 1
ATOM 2219 N N . GLU A 1 263 ? 29.343 -3.560 -0.682 1.00 94.81 263 GLU A N 1
ATOM 2220 C CA . GLU A 1 263 ? 30.336 -2.843 -1.491 1.00 94.81 263 GLU A CA 1
ATOM 2221 C C . GLU A 1 263 ? 29.681 -1.776 -2.376 1.00 94.81 263 GLU A C 1
ATOM 2223 O O . GLU A 1 263 ? 30.176 -0.654 -2.469 1.00 94.81 263 GLU A O 1
ATOM 2228 N N . ILE A 1 264 ? 28.534 -2.112 -2.975 1.00 95.50 264 ILE A N 1
ATOM 2229 C CA . ILE A 1 264 ? 27.720 -1.168 -3.752 1.00 95.50 264 ILE A CA 1
ATOM 2230 C C . ILE A 1 264 ? 27.142 -0.080 -2.843 1.00 95.50 264 ILE A C 1
ATOM 2232 O O . ILE A 1 264 ? 27.260 1.099 -3.158 1.00 95.50 264 ILE A O 1
ATOM 2236 N N . MET A 1 265 ? 26.585 -0.459 -1.686 1.00 95.25 265 MET A N 1
ATOM 2237 C CA . MET A 1 265 ? 26.060 0.510 -0.718 1.00 95.25 265 MET A CA 1
ATOM 2238 C C . MET A 1 265 ? 27.143 1.502 -0.277 1.00 95.25 265 MET A C 1
ATOM 2240 O O . MET A 1 265 ? 26.908 2.705 -0.292 1.00 95.25 265 MET A O 1
ATOM 2244 N N . SER A 1 266 ? 28.337 1.003 0.059 1.00 95.88 266 SER A N 1
ATOM 2245 C CA . SER A 1 266 ? 29.498 1.822 0.423 1.00 95.88 266 SER A CA 1
ATOM 2246 C C . SER A 1 266 ? 29.834 2.855 -0.656 1.00 95.88 266 SER A C 1
ATOM 2248 O O . SER A 1 266 ? 30.081 4.019 -0.348 1.00 95.88 266 SER A O 1
ATOM 2250 N N . PHE A 1 267 ? 29.782 2.448 -1.929 1.00 97.25 267 PHE A N 1
ATOM 2251 C CA . PHE A 1 267 ? 30.007 3.343 -3.061 1.00 97.25 267 PHE A CA 1
ATOM 2252 C C . PHE A 1 267 ? 28.921 4.422 -3.203 1.00 97.25 267 PHE A C 1
ATOM 2254 O O . PHE A 1 267 ? 29.238 5.573 -3.497 1.00 97.25 267 PHE A O 1
ATOM 2261 N N . ASP A 1 268 ? 27.651 4.072 -2.994 1.00 97.38 268 ASP A N 1
ATOM 2262 C CA . ASP A 1 268 ? 26.538 5.011 -3.156 1.00 97.38 268 ASP A CA 1
ATOM 2263 C C . ASP A 1 268 ? 26.396 6.002 -1.997 1.00 97.38 268 ASP A C 1
ATOM 2265 O O . ASP A 1 268 ? 25.908 7.111 -2.218 1.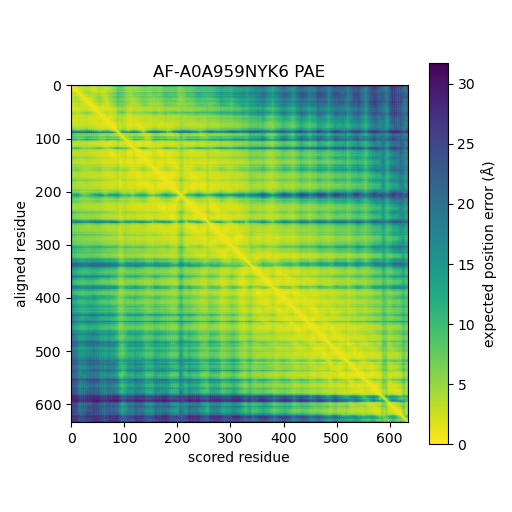00 97.38 268 ASP A O 1
ATOM 2269 N N . ILE A 1 269 ? 26.805 5.631 -0.775 1.00 97.12 269 ILE A N 1
ATOM 2270 C CA . ILE A 1 269 ? 26.622 6.454 0.434 1.00 97.12 269 ILE A CA 1
ATOM 2271 C C . ILE A 1 269 ? 27.062 7.912 0.205 1.00 97.12 269 ILE A C 1
ATOM 2273 O O . ILE A 1 269 ? 26.219 8.791 0.380 1.00 97.12 269 ILE A O 1
ATOM 2277 N N . PRO A 1 270 ? 28.294 8.222 -0.251 1.00 97.56 270 PRO A N 1
ATOM 2278 C CA . PRO A 1 270 ? 28.712 9.610 -0.462 1.00 97.56 270 PRO A CA 1
ATOM 2279 C C . PRO A 1 270 ? 27.823 10.393 -1.440 1.00 97.56 270 PRO A C 1
ATOM 2281 O O . PRO A 1 270 ? 27.596 11.587 -1.247 1.00 97.56 270 PRO A O 1
ATOM 2284 N N . LEU A 1 271 ? 27.292 9.732 -2.476 1.00 98.19 271 LEU A N 1
ATOM 2285 C CA . LEU A 1 271 ? 26.408 10.352 -3.470 1.00 98.19 271 LEU A CA 1
ATOM 2286 C C . LEU A 1 271 ? 25.042 10.676 -2.854 1.00 98.19 271 LEU A C 1
ATOM 2288 O O . LEU A 1 271 ? 24.531 11.783 -3.029 1.00 98.19 271 LEU A O 1
ATOM 2292 N N . VAL A 1 272 ? 24.488 9.735 -2.084 1.00 97.88 272 VAL A N 1
ATOM 2293 C CA . VAL A 1 272 ? 23.216 9.904 -1.368 1.00 97.88 272 VAL A CA 1
ATOM 2294 C C . VAL A 1 272 ? 23.328 10.993 -0.300 1.00 97.88 272 VAL A C 1
ATOM 2296 O O . VAL A 1 272 ? 22.451 11.851 -0.224 1.00 97.88 272 VAL A O 1
ATOM 2299 N N . LEU A 1 273 ? 24.411 11.012 0.486 1.00 97.56 273 LEU A N 1
ATOM 2300 C CA . LEU A 1 273 ? 24.644 12.048 1.500 1.00 97.56 273 LEU A CA 1
ATOM 2301 C C . LEU A 1 273 ? 24.738 13.442 0.872 1.00 97.56 273 LEU A C 1
ATOM 2303 O O . LEU A 1 273 ? 24.104 14.370 1.362 1.00 97.56 273 LEU A O 1
ATOM 2307 N N . ASN A 1 274 ? 25.439 13.581 -0.257 1.00 97.44 274 ASN A N 1
ATOM 2308 C CA . ASN A 1 274 ? 25.513 14.855 -0.974 1.00 97.44 274 ASN A CA 1
ATOM 2309 C C . ASN A 1 274 ? 24.131 15.341 -1.457 1.00 97.44 274 ASN A C 1
ATOM 2311 O O . ASN A 1 274 ? 23.852 16.536 -1.394 1.00 97.44 274 ASN A O 1
ATOM 2315 N N . ILE A 1 275 ? 23.251 14.441 -1.914 1.00 98.19 275 ILE A N 1
ATOM 2316 C CA . ILE A 1 275 ? 21.872 14.805 -2.286 1.00 98.19 275 ILE A CA 1
ATOM 2317 C C . ILE A 1 275 ? 21.081 15.255 -1.051 1.00 98.19 275 ILE A C 1
ATOM 2319 O O . ILE A 1 275 ? 20.395 16.274 -1.109 1.00 98.19 275 ILE A O 1
ATOM 2323 N N . ILE A 1 276 ? 21.204 14.529 0.067 1.00 97.94 276 ILE A N 1
ATOM 2324 C CA . ILE A 1 276 ? 20.565 14.890 1.342 1.00 97.94 276 ILE A CA 1
ATOM 2325 C C . ILE A 1 276 ? 20.992 16.293 1.780 1.00 97.94 276 ILE A C 1
ATOM 2327 O O . ILE A 1 276 ? 20.140 17.112 2.113 1.00 97.94 276 ILE A O 1
ATOM 2331 N N . ASP A 1 277 ? 22.296 16.573 1.764 1.00 96.25 277 ASP A N 1
ATOM 2332 C CA . ASP A 1 277 ? 22.850 17.852 2.206 1.00 96.25 277 ASP A CA 1
ATOM 2333 C C . ASP A 1 277 ? 22.423 19.034 1.333 1.00 96.25 277 ASP A C 1
ATOM 2335 O O . ASP A 1 277 ? 22.209 20.124 1.860 1.00 96.25 277 ASP A O 1
ATOM 2339 N N . LYS A 1 278 ? 22.308 18.834 0.017 1.00 97.12 278 LYS A N 1
ATOM 2340 C CA . LYS A 1 278 ? 21.979 19.910 -0.927 1.00 97.12 278 LYS A CA 1
ATOM 2341 C C . LYS A 1 278 ? 20.490 20.204 -1.034 1.00 97.12 278 LYS A C 1
ATOM 2343 O O . LYS A 1 278 ? 20.123 21.364 -1.178 1.00 97.12 278 LYS A O 1
ATOM 2348 N N . HIS A 1 279 ? 19.656 19.164 -1.014 1.00 97.56 279 HIS A N 1
ATOM 2349 C CA . HIS A 1 279 ? 18.276 19.266 -1.500 1.00 97.56 279 HIS A CA 1
ATOM 2350 C C . HIS A 1 279 ? 17.209 19.010 -0.441 1.00 97.56 279 HIS A C 1
ATOM 2352 O O . HIS A 1 279 ? 16.064 19.427 -0.614 1.00 97.56 279 HIS A O 1
ATOM 2358 N N . LEU A 1 280 ? 17.544 18.325 0.655 1.00 97.94 280 LEU A N 1
ATOM 2359 C CA . LEU A 1 280 ? 16.571 18.059 1.709 1.00 97.94 280 LEU A CA 1
ATOM 2360 C C . LEU A 1 280 ? 16.621 19.147 2.788 1.00 97.94 280 LEU A C 1
ATOM 2362 O O . LEU A 1 280 ? 17.677 19.626 3.188 1.00 97.94 280 LEU A O 1
ATOM 2366 N N . THR A 1 281 ? 15.441 19.492 3.295 1.00 97.25 281 THR A N 1
ATOM 2367 C CA . THR A 1 281 ? 15.229 20.459 4.385 1.00 97.25 281 THR A CA 1
ATOM 2368 C C . THR A 1 281 ? 14.659 19.778 5.627 1.00 97.25 281 THR A C 1
ATOM 2370 O O . THR A 1 281 ? 13.906 18.811 5.505 1.00 97.25 281 THR A O 1
ATOM 2373 N N . ASN A 1 282 ? 14.984 20.296 6.812 1.00 97.00 282 ASN A N 1
ATOM 2374 C CA . ASN A 1 282 ? 14.418 19.842 8.082 1.00 97.00 282 ASN A CA 1
ATOM 2375 C C . ASN A 1 282 ? 13.021 20.425 8.373 1.00 97.00 282 ASN A C 1
ATOM 2377 O O . ASN A 1 282 ? 12.346 19.970 9.291 1.00 97.00 282 ASN A O 1
ATOM 2381 N N . GLU A 1 283 ? 12.541 21.380 7.577 1.00 96.88 283 GLU A N 1
ATOM 2382 C CA . GLU A 1 283 ? 11.172 21.906 7.686 1.00 96.88 283 GLU A CA 1
ATOM 2383 C C . GLU A 1 283 ? 10.121 20.882 7.226 1.00 96.88 283 GLU A C 1
ATOM 2385 O O . GLU A 1 283 ? 8.971 20.919 7.654 1.00 96.88 283 GLU A O 1
ATOM 2390 N N . ASN A 1 284 ? 10.515 19.920 6.387 1.00 96.12 284 ASN A N 1
ATOM 2391 C CA . ASN A 1 284 ? 9.623 18.899 5.850 1.00 96.12 284 ASN A CA 1
ATOM 2392 C C . ASN A 1 284 ? 9.716 17.596 6.666 1.00 96.12 284 ASN A C 1
ATOM 2394 O O . ASN A 1 284 ? 10.778 16.981 6.766 1.00 96.12 284 ASN A O 1
ATOM 2398 N N . PHE A 1 285 ? 8.584 17.142 7.211 1.00 95.81 285 PHE A N 1
ATOM 2399 C CA . PHE A 1 285 ? 8.485 15.896 7.979 1.00 95.81 285 PHE A CA 1
ATOM 2400 C C . PHE A 1 285 ? 9.003 14.661 7.224 1.00 95.81 285 PHE A C 1
ATOM 2402 O O . PHE A 1 285 ? 9.771 13.876 7.782 1.00 95.81 285 PHE A O 1
ATOM 2409 N N . GLU A 1 286 ? 8.625 14.494 5.956 1.00 95.62 286 GLU A N 1
ATOM 2410 C CA . GLU A 1 286 ? 9.021 13.334 5.155 1.00 95.62 286 GLU A CA 1
ATOM 2411 C C . GLU A 1 286 ? 10.534 13.301 4.927 1.00 95.62 286 GLU A C 1
ATOM 2413 O O . GLU A 1 286 ? 11.137 12.228 4.948 1.00 95.62 286 GLU A O 1
ATOM 2418 N N . HIS A 1 287 ? 11.166 14.467 4.759 1.00 97.56 287 HIS A N 1
ATOM 2419 C CA . HIS A 1 287 ? 12.621 14.568 4.653 1.00 97.56 287 HIS A CA 1
ATOM 2420 C C . HIS A 1 287 ? 13.303 14.154 5.960 1.00 97.56 287 HIS A C 1
ATOM 2422 O O . HIS A 1 287 ? 14.229 13.343 5.930 1.00 97.56 287 HIS A O 1
ATOM 2428 N N . CYS A 1 288 ? 12.814 14.645 7.105 1.00 97.62 288 CYS A N 1
ATOM 2429 C CA . CYS A 1 288 ? 13.313 14.236 8.418 1.00 97.62 288 CYS A CA 1
ATOM 2430 C C . CYS A 1 288 ? 13.197 12.719 8.610 1.00 97.62 288 CYS A C 1
ATOM 2432 O O . CYS A 1 288 ? 14.194 12.049 8.883 1.00 97.62 288 CYS A O 1
ATOM 2434 N N . LYS A 1 289 ? 12.007 12.155 8.374 1.00 95.25 289 LYS A N 1
ATOM 2435 C CA . LYS A 1 289 ? 11.749 10.711 8.472 1.00 95.25 289 LYS A CA 1
ATOM 2436 C C . LYS A 1 289 ? 12.661 9.903 7.544 1.00 95.25 289 LYS A C 1
ATOM 2438 O O . LYS A 1 289 ? 13.238 8.905 7.976 1.00 95.25 289 LYS A O 1
ATOM 2443 N N . TYR A 1 290 ? 12.828 10.340 6.295 1.00 96.38 290 TYR A N 1
ATOM 2444 C CA . TYR A 1 290 ? 13.708 9.691 5.324 1.00 96.38 290 TYR A CA 1
ATOM 2445 C C . TYR A 1 290 ? 15.163 9.655 5.799 1.00 96.38 290 TYR A C 1
ATOM 2447 O O . TYR A 1 290 ? 15.754 8.578 5.831 1.00 96.38 290 TYR A O 1
ATOM 2455 N N . VAL A 1 291 ? 15.734 10.795 6.205 1.00 97.56 291 VAL A N 1
ATOM 2456 C CA . VAL A 1 291 ? 17.146 10.870 6.620 1.00 97.56 291 VAL A CA 1
ATOM 2457 C C . VAL A 1 291 ? 17.409 9.966 7.823 1.00 97.56 291 VAL A C 1
ATOM 2459 O O . VAL A 1 291 ? 18.383 9.212 7.829 1.00 97.56 291 VAL A O 1
ATOM 2462 N N . GLN A 1 292 ? 16.508 9.976 8.803 1.00 94.88 292 GLN A N 1
ATOM 2463 C CA . GLN A 1 292 ? 16.612 9.152 10.009 1.00 94.88 292 GLN A CA 1
ATOM 2464 C C . GLN A 1 292 ? 16.568 7.658 9.670 1.00 94.88 292 GLN A C 1
ATOM 2466 O O . GLN A 1 292 ? 17.429 6.887 10.099 1.00 94.88 292 GLN A O 1
ATOM 2471 N N . ASN A 1 293 ? 15.613 7.249 8.832 1.00 93.50 293 ASN A N 1
ATOM 2472 C CA . ASN A 1 293 ? 15.484 5.860 8.398 1.00 93.50 293 ASN A CA 1
ATOM 2473 C C . ASN A 1 293 ? 16.669 5.408 7.536 1.00 93.50 293 ASN A C 1
ATOM 2475 O O . ASN A 1 293 ? 17.184 4.308 7.737 1.00 93.50 293 ASN A O 1
ATOM 2479 N N . GLN A 1 294 ? 17.139 6.253 6.619 1.00 95.19 294 GLN A N 1
ATOM 2480 C CA . GLN A 1 294 ? 18.255 5.940 5.731 1.00 95.19 294 GLN A CA 1
ATOM 2481 C C . GLN A 1 294 ? 19.569 5.772 6.506 1.00 95.19 294 GLN A C 1
ATOM 2483 O O . GLN A 1 294 ? 20.320 4.830 6.246 1.00 95.19 294 GLN A O 1
ATOM 2488 N N . ILE A 1 295 ? 19.837 6.638 7.488 1.00 95.06 295 ILE A N 1
ATOM 2489 C CA . ILE A 1 295 ? 21.022 6.525 8.349 1.00 95.06 295 ILE A CA 1
ATOM 2490 C C . ILE A 1 295 ? 20.930 5.288 9.243 1.00 95.06 295 ILE A C 1
ATOM 2492 O O . ILE A 1 295 ? 21.904 4.540 9.352 1.00 95.06 295 ILE A O 1
ATOM 2496 N N . ARG A 1 296 ? 19.760 5.012 9.837 1.00 91.69 296 ARG A N 1
ATOM 2497 C CA . ARG A 1 296 ? 19.532 3.768 10.590 1.00 91.69 296 ARG A CA 1
ATOM 2498 C C . ARG A 1 296 ? 19.794 2.540 9.720 1.00 91.69 296 ARG A C 1
ATOM 2500 O O . ARG A 1 296 ? 20.411 1.582 10.180 1.00 91.69 296 ARG A O 1
ATOM 2507 N N . TRP A 1 297 ? 19.355 2.569 8.464 1.00 92.00 297 TRP A N 1
ATOM 2508 C CA . TRP A 1 297 ? 19.582 1.481 7.521 1.00 92.00 297 TRP A CA 1
ATOM 2509 C C . TRP A 1 297 ? 21.067 1.280 7.203 1.00 92.00 297 TRP A C 1
ATOM 2511 O O . TRP A 1 297 ? 21.546 0.149 7.253 1.00 92.00 297 TRP A O 1
ATOM 2521 N N . PHE A 1 298 ? 21.824 2.358 6.975 1.00 93.94 298 PHE A N 1
ATOM 2522 C CA . PHE A 1 298 ? 23.279 2.274 6.809 1.00 93.94 298 PHE A CA 1
ATOM 2523 C C . PHE A 1 298 ? 23.967 1.674 8.046 1.00 93.94 298 PHE A C 1
ATOM 2525 O O . PHE A 1 298 ? 24.776 0.756 7.906 1.00 93.94 298 PHE A O 1
ATOM 2532 N N . ARG A 1 299 ? 23.581 2.099 9.256 1.00 92.38 299 ARG A N 1
ATOM 2533 C CA . ARG A 1 299 ? 24.109 1.543 10.516 1.00 92.38 299 ARG A CA 1
ATOM 2534 C C . ARG A 1 299 ? 23.811 0.058 10.690 1.00 92.38 299 ARG A C 1
ATOM 2536 O O . ARG A 1 299 ? 24.691 -0.691 11.100 1.00 92.38 299 ARG A O 1
ATOM 2543 N N . ARG A 1 300 ? 22.616 -0.403 10.302 1.00 90.00 300 ARG A N 1
ATOM 2544 C CA . ARG A 1 300 ? 22.268 -1.840 10.302 1.00 90.00 300 ARG A CA 1
ATOM 2545 C C . ARG A 1 300 ? 23.138 -2.683 9.363 1.00 90.00 300 ARG A C 1
ATOM 2547 O O . ARG A 1 300 ? 23.183 -3.899 9.524 1.00 90.00 300 ARG A O 1
ATOM 2554 N N . HIS A 1 301 ? 23.825 -2.057 8.409 1.00 91.19 301 HIS A N 1
ATOM 2555 C CA . HIS A 1 301 ? 24.777 -2.705 7.507 1.00 91.19 301 HIS A CA 1
ATOM 2556 C C . HIS A 1 301 ? 26.248 -2.431 7.856 1.00 91.19 301 HIS A C 1
ATOM 2558 O O . HIS A 1 301 ? 27.119 -2.664 7.016 1.00 91.19 301 HIS A O 1
ATOM 2564 N N . ASP A 1 302 ? 26.519 -2.036 9.104 1.00 92.44 302 ASP A N 1
ATOM 2565 C CA . ASP A 1 302 ? 27.850 -1.788 9.675 1.00 92.44 302 ASP A CA 1
ATOM 2566 C C . ASP A 1 302 ? 28.572 -0.551 9.109 1.00 92.44 302 ASP A C 1
ATOM 2568 O O . ASP A 1 302 ? 29.802 -0.476 9.128 1.00 92.44 302 ASP A O 1
ATOM 2572 N N . PHE A 1 303 ? 27.821 0.439 8.616 1.00 94.12 303 PHE A N 1
ATOM 2573 C CA . PHE A 1 303 ? 28.363 1.758 8.286 1.00 94.12 303 PHE A CA 1
ATOM 2574 C C . PHE A 1 303 ? 28.092 2.738 9.426 1.00 94.12 303 PHE A C 1
ATOM 2576 O O . PHE A 1 303 ? 26.940 2.949 9.794 1.00 94.12 303 PHE A O 1
ATOM 2583 N N . ASP A 1 304 ? 29.132 3.385 9.947 1.00 92.31 304 ASP A N 1
ATOM 2584 C CA . ASP A 1 304 ? 28.988 4.447 10.948 1.00 92.31 304 ASP A CA 1
ATOM 2585 C C . ASP A 1 304 ? 29.959 5.590 10.640 1.00 92.31 304 ASP A C 1
ATOM 2587 O O . ASP A 1 304 ? 31.105 5.620 11.089 1.00 92.31 304 ASP A O 1
ATOM 2591 N N . LEU A 1 305 ? 29.516 6.491 9.761 1.00 93.81 305 LEU A N 1
ATOM 2592 C CA . LEU A 1 305 ? 30.300 7.642 9.325 1.00 93.81 305 LEU A CA 1
ATOM 2593 C C . LEU A 1 305 ? 30.082 8.835 10.275 1.00 93.81 305 LEU A C 1
ATOM 2595 O O . LEU A 1 305 ? 28.950 9.045 10.720 1.00 93.81 305 LEU A O 1
ATOM 2599 N N . PRO A 1 306 ? 31.108 9.662 10.558 1.00 91.38 306 PRO A N 1
ATOM 2600 C CA . PRO A 1 306 ? 30.971 10.828 11.440 1.00 91.38 306 PRO A CA 1
ATOM 2601 C C . PRO A 1 306 ? 29.845 11.797 11.038 1.00 91.38 306 PRO A C 1
ATOM 2603 O O . PRO A 1 306 ? 29.191 12.395 11.895 1.00 91.38 306 PRO A O 1
ATOM 2606 N N . GLU A 1 307 ? 29.588 11.932 9.736 1.00 92.81 307 GLU A N 1
ATOM 2607 C CA . GLU A 1 307 ? 28.556 12.786 9.147 1.00 92.81 307 GLU A CA 1
ATOM 2608 C C . GLU A 1 307 ? 27.139 12.366 9.558 1.00 92.81 307 GLU A C 1
ATOM 2610 O O . GLU A 1 307 ? 26.238 13.208 9.609 1.00 92.81 307 GLU A O 1
ATOM 2615 N N . PHE A 1 308 ? 26.929 11.089 9.897 1.00 95.19 308 PHE A N 1
ATOM 2616 C CA . PHE A 1 308 ? 25.614 10.565 10.262 1.00 95.19 308 PHE A CA 1
ATOM 2617 C C . PHE A 1 308 ? 25.050 11.269 11.488 1.00 95.19 308 PHE A C 1
ATOM 2619 O O . PHE A 1 308 ? 23.893 11.674 11.471 1.00 95.19 308 PHE A O 1
ATOM 2626 N N . SER A 1 309 ? 25.869 11.485 12.518 1.00 93.44 309 SER A N 1
ATOM 2627 C CA . SER A 1 309 ? 25.441 12.176 13.738 1.00 93.44 309 SER A CA 1
ATOM 2628 C C . SER A 1 309 ? 25.029 13.624 13.465 1.00 93.44 309 SER A C 1
ATOM 2630 O O . SER A 1 309 ? 24.042 14.105 14.016 1.00 93.44 309 SER A O 1
ATOM 2632 N N . ASN A 1 310 ? 25.748 14.321 12.578 1.00 95.12 310 ASN A N 1
ATOM 2633 C CA . ASN A 1 310 ? 25.386 15.679 12.175 1.00 95.12 310 ASN A CA 1
ATOM 2634 C C . ASN A 1 310 ? 24.031 15.700 11.451 1.00 95.12 310 ASN A C 1
ATOM 2636 O O . ASN A 1 310 ? 23.158 16.501 11.781 1.00 95.12 310 ASN A O 1
ATOM 2640 N N . LEU A 1 311 ? 23.828 14.783 10.504 1.00 95.81 311 LEU A N 1
ATOM 2641 C CA . LEU A 1 311 ? 22.585 14.686 9.743 1.00 95.81 311 LEU A CA 1
ATOM 2642 C C . LEU A 1 311 ? 21.390 14.299 10.618 1.00 95.81 311 LEU A C 1
ATOM 2644 O O . LEU A 1 311 ? 20.357 14.961 10.536 1.00 95.81 311 LEU A O 1
ATOM 2648 N N . THR A 1 312 ? 21.524 13.299 11.494 1.00 94.38 312 THR A N 1
ATOM 2649 C CA . THR A 1 312 ? 20.437 12.901 12.404 1.00 94.38 312 THR A CA 1
ATOM 2650 C C . THR A 1 312 ? 20.076 13.995 13.400 1.00 94.38 312 THR A C 1
ATOM 2652 O O . THR A 1 312 ? 18.934 14.039 13.838 1.00 94.38 312 THR A O 1
ATOM 2655 N N . ASN A 1 313 ? 21.007 14.886 13.748 1.00 95.06 313 ASN A N 1
ATOM 2656 C CA . ASN A 1 313 ? 20.714 16.031 14.612 1.00 95.06 313 ASN A CA 1
ATOM 2657 C C . ASN A 1 313 ? 20.068 17.190 13.839 1.00 95.06 313 ASN A C 1
ATOM 2659 O O . ASN A 1 313 ? 19.214 17.888 14.378 1.00 95.06 313 ASN A O 1
ATOM 2663 N N . ARG A 1 314 ? 20.466 17.405 12.578 1.00 96.44 314 ARG A N 1
ATOM 2664 C CA . ARG A 1 314 ? 19.950 18.497 11.737 1.00 96.44 314 ARG A CA 1
ATOM 2665 C C . ARG A 1 314 ? 18.536 18.222 11.221 1.00 96.44 314 ARG A C 1
ATOM 2667 O O . ARG A 1 314 ? 17.728 19.143 11.146 1.00 96.44 314 ARG A O 1
ATOM 2674 N N . PHE A 1 315 ? 18.244 16.970 10.868 1.00 97.56 315 PHE A N 1
ATOM 2675 C CA . PHE A 1 315 ? 16.960 16.523 10.318 1.00 97.56 315 PHE A CA 1
ATOM 2676 C C . PHE A 1 315 ? 16.004 16.044 11.413 1.00 97.56 315 PHE A C 1
ATOM 2678 O O . PHE A 1 315 ? 15.649 14.865 11.506 1.00 97.56 315 PHE A O 1
ATOM 2685 N N . VAL A 1 316 ? 15.605 16.993 12.256 1.00 96.62 316 VAL A N 1
ATOM 2686 C CA . VAL A 1 316 ? 14.599 16.836 13.309 1.00 96.62 316 VAL A CA 1
ATOM 2687 C C . VAL A 1 316 ? 13.708 18.074 13.294 1.00 96.62 316 VAL A C 1
ATOM 2689 O O . VAL A 1 316 ? 14.206 19.194 13.204 1.00 96.62 316 VAL A O 1
ATOM 2692 N N . ASN A 1 317 ? 12.397 17.871 13.394 1.00 96.81 317 ASN A N 1
ATOM 2693 C CA . ASN A 1 317 ? 11.412 18.930 13.602 1.00 96.81 317 ASN A CA 1
ATOM 2694 C C . ASN A 1 317 ? 10.296 18.441 14.535 1.00 96.81 317 ASN A C 1
ATOM 2696 O O . ASN A 1 317 ? 10.227 17.252 14.853 1.00 96.81 317 ASN A O 1
ATOM 2700 N N . GLU A 1 318 ? 9.415 19.347 14.958 1.00 96.12 318 GLU A N 1
ATOM 2701 C CA . GLU A 1 318 ? 8.340 19.034 15.910 1.00 96.12 318 GLU A CA 1
ATOM 2702 C C . GLU A 1 318 ? 7.406 17.923 15.410 1.00 96.12 318 GLU A C 1
ATOM 2704 O O . GLU A 1 318 ? 7.059 17.017 16.166 1.00 96.12 318 GLU A O 1
ATOM 2709 N N . THR A 1 319 ? 7.068 17.912 14.117 1.00 96.94 319 THR A N 1
ATOM 2710 C CA . THR A 1 319 ? 6.240 16.856 13.513 1.00 96.94 319 THR A CA 1
ATOM 2711 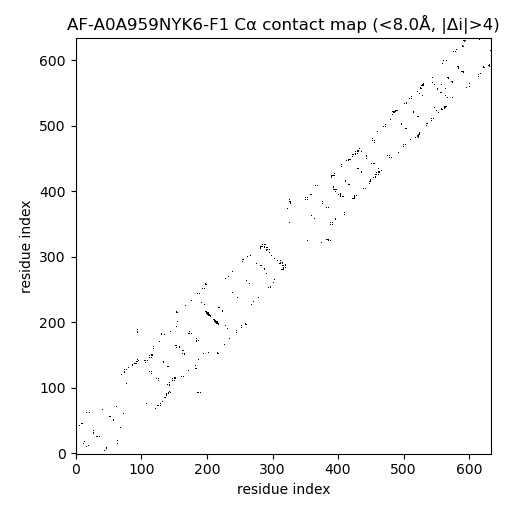C C . THR A 1 319 ? 6.923 15.486 13.575 1.00 96.94 319 THR A C 1
ATOM 2713 O O . THR A 1 319 ? 6.275 14.486 13.875 1.00 96.94 319 THR A O 1
ATOM 2716 N N . TYR A 1 320 ? 8.238 15.418 13.348 1.00 96.69 320 TYR A N 1
ATOM 2717 C CA . TYR A 1 320 ? 9.019 14.187 13.485 1.00 96.69 320 TYR A CA 1
ATOM 2718 C C . TYR A 1 320 ? 9.121 13.731 14.949 1.00 96.69 320 TYR A C 1
ATOM 2720 O O . TYR A 1 320 ? 9.034 12.537 15.232 1.00 96.69 320 TYR A O 1
ATOM 2728 N N . LEU A 1 321 ? 9.247 14.659 15.899 1.00 95.69 321 LEU A N 1
ATOM 2729 C CA . LEU A 1 321 ? 9.224 14.327 17.327 1.00 95.69 321 LEU A CA 1
ATOM 2730 C C . LEU A 1 321 ? 7.845 13.814 17.769 1.00 95.69 321 LEU A C 1
ATOM 2732 O O . LEU A 1 321 ? 7.764 12.859 18.541 1.00 95.69 321 LEU A O 1
ATOM 2736 N N . ALA A 1 322 ? 6.761 14.401 17.257 1.00 96.56 322 ALA A N 1
ATOM 2737 C CA . ALA A 1 322 ? 5.404 13.908 17.477 1.00 96.56 322 ALA A CA 1
ATOM 2738 C C . ALA A 1 322 ? 5.205 12.512 16.864 1.00 96.56 322 ALA A C 1
ATOM 2740 O O . ALA A 1 322 ? 4.651 11.634 17.524 1.00 96.56 322 ALA A O 1
ATOM 2741 N N . PHE A 1 323 ? 5.725 12.276 15.655 1.00 95.56 323 PHE A N 1
ATOM 2742 C CA . PHE A 1 323 ? 5.744 10.960 15.012 1.00 95.56 323 PHE A CA 1
ATOM 2743 C C . PHE A 1 323 ? 6.401 9.900 15.891 1.00 95.56 323 PHE A C 1
ATOM 2745 O O . PHE A 1 323 ? 5.802 8.854 16.117 1.00 95.56 323 PHE A O 1
ATOM 2752 N N . LEU A 1 324 ? 7.589 10.177 16.436 1.00 93.75 324 LEU A N 1
ATOM 2753 C CA . LEU A 1 324 ? 8.287 9.223 17.301 1.00 93.75 324 LEU A CA 1
ATOM 2754 C C . LEU A 1 324 ? 7.451 8.820 18.517 1.00 93.75 324 LEU A C 1
ATOM 2756 O O . LEU A 1 324 ? 7.489 7.658 18.905 1.00 93.75 324 LEU A O 1
ATOM 2760 N N . LYS A 1 325 ? 6.659 9.743 19.070 1.00 94.06 325 LYS A N 1
ATOM 2761 C CA . LYS A 1 325 ? 5.782 9.492 20.223 1.00 94.06 325 LYS A CA 1
ATOM 2762 C C . LYS A 1 325 ? 4.501 8.748 19.850 1.00 94.06 325 LYS A C 1
ATOM 2764 O O . LYS A 1 325 ? 4.060 7.885 20.598 1.00 94.06 325 LYS A O 1
ATOM 2769 N N . ILE A 1 326 ? 3.896 9.080 18.709 1.00 94.25 326 ILE A N 1
ATOM 2770 C CA . ILE A 1 326 ? 2.599 8.534 18.274 1.00 94.25 326 ILE A CA 1
ATOM 2771 C C . ILE A 1 326 ? 2.746 7.169 17.592 1.00 94.25 326 ILE A C 1
ATOM 2773 O O . ILE A 1 326 ? 1.835 6.354 17.662 1.00 94.25 326 ILE A O 1
ATOM 2777 N N . ASP A 1 327 ? 3.855 6.909 16.908 1.00 92.12 327 ASP A N 1
ATOM 2778 C CA . ASP A 1 327 ? 4.024 5.714 16.083 1.00 92.12 327 ASP A CA 1
ATOM 2779 C C . ASP A 1 327 ? 4.526 4.504 16.891 1.00 92.12 327 ASP A C 1
ATOM 2781 O O . ASP A 1 327 ? 5.470 4.625 17.675 1.00 92.12 327 ASP A O 1
ATOM 2785 N N . TRP A 1 328 ? 3.938 3.322 16.661 1.00 89.62 328 TRP A N 1
ATOM 2786 C CA . TRP A 1 328 ? 4.356 2.058 17.288 1.00 89.62 328 TRP A CA 1
ATOM 2787 C C . TRP A 1 328 ? 5.350 1.315 16.396 1.00 89.62 328 TRP A C 1
ATOM 2789 O O . TRP A 1 328 ? 4.961 0.498 15.558 1.00 89.62 328 TRP A O 1
ATOM 2799 N N . ASP A 1 329 ? 6.642 1.522 16.630 1.00 88.19 329 ASP A N 1
ATOM 2800 C CA . ASP A 1 329 ? 7.695 0.736 15.990 1.00 88.19 329 ASP A CA 1
ATOM 2801 C C . ASP A 1 329 ? 8.643 0.173 17.046 1.00 88.19 329 ASP A C 1
ATOM 2803 O O . ASP A 1 329 ? 9.642 0.778 17.424 1.00 88.19 329 ASP A O 1
ATOM 2807 N N . ARG A 1 330 ? 8.348 -1.053 17.486 1.00 87.25 330 ARG A N 1
ATOM 2808 C CA . ARG A 1 330 ? 9.159 -1.780 18.475 1.00 87.25 330 ARG A CA 1
ATOM 2809 C C . ARG A 1 330 ? 10.606 -1.991 18.039 1.00 87.25 330 ARG A C 1
ATOM 2811 O O . ARG A 1 330 ? 11.465 -2.163 18.895 1.00 87.25 330 ARG A O 1
ATOM 2818 N N . PHE A 1 331 ? 10.893 -2.043 16.738 1.00 84.12 331 PHE A N 1
ATOM 2819 C CA . PHE A 1 331 ? 12.259 -2.254 16.262 1.00 84.12 331 PHE A CA 1
ATOM 2820 C C . PHE A 1 331 ? 13.061 -0.960 16.273 1.00 84.12 331 PHE A C 1
ATOM 2822 O O . PHE A 1 331 ? 14.237 -0.987 16.631 1.00 84.12 331 PHE A O 1
ATOM 2829 N N . ARG A 1 332 ? 12.440 0.153 15.877 1.00 87.81 332 ARG A N 1
ATOM 2830 C CA . ARG A 1 332 ? 13.017 1.494 16.000 1.00 87.81 332 ARG A CA 1
ATOM 2831 C C . ARG A 1 332 ? 13.198 1.883 17.461 1.00 87.81 332 ARG A C 1
ATOM 2833 O O . ARG A 1 332 ? 14.272 2.321 17.853 1.00 87.81 332 ARG A O 1
ATOM 2840 N N . ASP A 1 333 ? 12.152 1.714 18.256 1.00 88.25 333 ASP A N 1
ATOM 2841 C CA . ASP A 1 333 ? 12.059 2.281 19.597 1.00 88.25 333 ASP A CA 1
ATOM 2842 C C . ASP A 1 333 ? 12.967 1.565 20.611 1.00 88.25 333 ASP A C 1
ATOM 2844 O O . ASP A 1 333 ? 13.206 2.094 21.691 1.00 88.25 333 ASP A O 1
ATOM 2848 N N . LYS A 1 334 ? 13.569 0.421 20.252 1.00 84.50 334 LYS A N 1
ATOM 2849 C CA . LYS A 1 334 ? 14.692 -0.167 21.008 1.00 84.50 334 LYS A CA 1
ATOM 2850 C C . LYS A 1 334 ? 15.921 0.742 21.095 1.00 84.50 334 LYS A C 1
ATOM 2852 O O . LYS A 1 334 ? 16.775 0.522 21.943 1.00 84.50 334 LYS A O 1
ATOM 2857 N N . GLU A 1 335 ? 16.030 1.747 20.226 1.00 79.75 335 GLU A N 1
ATOM 2858 C CA . GLU A 1 335 ? 17.056 2.792 20.336 1.00 79.75 335 GLU A CA 1
ATOM 2859 C C . GLU A 1 335 ? 16.748 3.796 21.465 1.00 79.75 335 GLU A C 1
ATOM 2861 O O . GLU A 1 335 ? 17.643 4.520 21.892 1.00 79.75 335 GLU A O 1
ATOM 2866 N N . MET A 1 336 ? 15.495 3.855 21.937 1.00 78.12 336 MET A N 1
ATOM 2867 C CA . MET A 1 336 ? 15.000 4.845 22.907 1.00 78.12 336 MET A CA 1
ATOM 2868 C C . MET A 1 336 ? 14.591 4.226 24.247 1.00 78.12 336 MET A C 1
ATOM 2870 O O . MET A 1 336 ? 14.687 4.891 25.277 1.00 78.12 336 MET A O 1
ATOM 2874 N N . TYR A 1 337 ? 14.162 2.963 24.245 1.00 82.19 337 TYR A N 1
ATOM 2875 C CA . TYR A 1 337 ? 13.751 2.233 25.439 1.00 82.19 337 TYR A CA 1
ATOM 2876 C C . TYR A 1 337 ? 14.479 0.901 25.561 1.00 82.19 337 TYR A C 1
ATOM 2878 O O . TYR A 1 337 ? 14.640 0.164 24.586 1.00 82.19 337 TYR A O 1
ATOM 2886 N N . GLU A 1 338 ? 14.798 0.545 26.799 1.00 82.88 338 GLU A N 1
ATOM 2887 C CA . GLU A 1 338 ? 15.119 -0.825 27.181 1.00 82.88 338 GLU A CA 1
ATOM 2888 C C . GLU A 1 338 ? 13.827 -1.507 27.655 1.00 82.88 338 GLU A C 1
ATOM 2890 O O . GLU A 1 338 ? 13.159 -1.008 28.559 1.00 82.88 338 GLU A O 1
ATOM 2895 N N . PHE A 1 339 ? 13.445 -2.610 27.008 1.00 86.81 339 PHE A N 1
ATOM 2896 C CA . PHE A 1 339 ? 12.304 -3.441 27.404 1.00 86.81 339 PHE A CA 1
ATOM 2897 C C . PHE A 1 339 ? 12.536 -4.899 27.009 1.00 86.81 339 PHE A C 1
ATOM 2899 O O . PHE A 1 339 ? 13.078 -5.187 25.931 1.00 86.81 339 PHE A O 1
ATOM 2906 N N . ASP A 1 340 ? 12.080 -5.814 27.862 1.00 81.38 340 ASP A N 1
ATOM 2907 C CA . ASP A 1 340 ? 12.302 -7.252 27.683 1.00 81.38 340 ASP A CA 1
ATOM 2908 C C . ASP A 1 340 ? 11.144 -7.942 26.949 1.00 81.38 340 ASP A C 1
ATOM 2910 O O . ASP A 1 340 ? 11.355 -8.903 26.201 1.00 81.38 340 ASP A O 1
ATOM 2914 N N . ASP A 1 341 ? 9.914 -7.441 27.116 1.00 88.06 341 ASP A N 1
ATOM 2915 C CA . ASP A 1 341 ? 8.722 -8.003 26.484 1.00 88.06 341 ASP A CA 1
ATOM 2916 C C . ASP A 1 341 ? 7.785 -6.957 25.862 1.00 88.06 341 ASP A C 1
ATOM 2918 O O . ASP A 1 341 ? 7.948 -5.741 25.990 1.00 88.06 341 ASP A O 1
ATOM 2922 N N . PHE A 1 342 ? 6.787 -7.453 25.125 1.00 85.81 342 PHE A N 1
ATOM 2923 C CA . PHE A 1 342 ? 5.855 -6.594 24.403 1.00 85.81 342 PHE A CA 1
ATOM 2924 C C . PHE A 1 342 ? 4.955 -5.769 25.329 1.00 85.81 342 PHE A C 1
ATOM 2926 O O . PHE A 1 342 ? 4.583 -4.665 24.958 1.00 85.81 342 PHE A O 1
ATOM 2933 N N . ARG A 1 343 ? 4.592 -6.276 26.510 1.00 89.81 343 ARG A N 1
ATOM 2934 C CA . ARG A 1 343 ? 3.677 -5.595 27.439 1.00 89.81 343 ARG A CA 1
ATOM 2935 C C . ARG A 1 343 ? 4.374 -4.432 28.123 1.00 89.81 343 ARG A C 1
ATOM 2937 O O . ARG A 1 343 ? 3.750 -3.399 28.356 1.00 89.81 343 ARG A O 1
ATOM 2944 N N . GLU A 1 344 ? 5.653 -4.602 28.439 1.00 91.44 344 GLU A N 1
ATOM 2945 C CA . GLU A 1 344 ? 6.472 -3.528 28.980 1.00 91.44 344 GLU A CA 1
ATOM 2946 C C . GLU A 1 344 ? 6.593 -2.370 27.987 1.00 91.44 344 GLU A C 1
ATOM 2948 O O . GLU A 1 344 ? 6.345 -1.227 28.373 1.00 91.44 344 GLU A O 1
ATOM 2953 N N . TYR A 1 345 ? 6.867 -2.668 26.712 1.00 91.75 345 TYR A N 1
ATOM 2954 C CA . TYR A 1 345 ? 6.870 -1.656 25.655 1.00 91.75 345 TYR A CA 1
ATOM 2955 C C . TYR A 1 345 ? 5.534 -0.913 25.561 1.00 91.75 345 TYR A C 1
ATOM 2957 O O . TYR A 1 345 ? 5.535 0.314 25.579 1.00 91.75 345 TYR A O 1
ATOM 2965 N N . GLU A 1 346 ? 4.400 -1.627 25.529 1.00 91.56 346 GLU A N 1
ATOM 2966 C CA . GLU A 1 346 ? 3.078 -0.983 25.466 1.00 91.56 346 GLU A CA 1
ATOM 2967 C C . GLU A 1 346 ? 2.866 -0.006 26.635 1.00 91.56 346 GLU A C 1
ATOM 2969 O O . GLU A 1 346 ? 2.403 1.115 26.433 1.00 91.56 346 GLU A O 1
ATOM 2974 N N . ARG A 1 347 ? 3.274 -0.386 27.854 1.00 92.75 347 ARG A N 1
ATOM 2975 C CA . ARG A 1 347 ? 3.159 0.474 29.041 1.00 92.75 347 ARG A CA 1
ATOM 2976 C C . ARG A 1 347 ? 4.060 1.708 28.959 1.00 92.75 347 ARG A C 1
ATOM 2978 O O . ARG A 1 347 ? 3.631 2.796 29.342 1.00 92.75 347 ARG A O 1
ATOM 2985 N N . LEU A 1 348 ? 5.306 1.546 28.509 1.00 93.06 348 LEU A N 1
ATOM 2986 C CA . LEU A 1 348 ? 6.238 2.664 28.325 1.00 93.06 348 LEU A CA 1
ATOM 2987 C C . LEU A 1 348 ? 5.720 3.627 27.255 1.00 93.06 348 LEU A C 1
ATOM 2989 O O . LEU A 1 348 ? 5.735 4.841 27.463 1.00 93.06 348 LEU A O 1
ATOM 2993 N N . LYS A 1 349 ? 5.195 3.079 26.156 1.00 93.69 349 LYS A N 1
ATOM 2994 C CA . LYS A 1 349 ? 4.656 3.857 25.045 1.00 93.69 349 LYS A CA 1
ATOM 2995 C C . LYS A 1 349 ? 3.422 4.652 25.451 1.00 93.69 349 LYS A C 1
ATOM 2997 O O . LYS A 1 349 ? 3.359 5.855 25.214 1.00 93.69 349 LYS A O 1
ATOM 3002 N N . GLU A 1 350 ? 2.480 4.012 26.141 1.00 95.06 350 GLU A N 1
ATOM 3003 C CA . GLU A 1 350 ? 1.312 4.693 26.704 1.00 95.06 350 GLU A CA 1
ATOM 3004 C C . GLU A 1 350 ? 1.730 5.829 27.654 1.00 95.06 350 GLU A C 1
ATOM 3006 O O . GLU A 1 350 ? 1.221 6.946 27.546 1.00 95.06 350 GLU A O 1
ATOM 3011 N N . ALA A 1 351 ? 2.686 5.580 28.556 1.00 95.25 351 ALA A N 1
ATOM 3012 C CA . ALA A 1 351 ? 3.159 6.590 29.503 1.00 95.25 351 ALA A CA 1
ATOM 3013 C C . ALA A 1 351 ? 3.818 7.798 28.809 1.00 95.25 351 ALA A C 1
ATOM 3015 O O . ALA A 1 351 ? 3.591 8.947 29.208 1.00 95.25 351 ALA A O 1
ATOM 3016 N N . GLU A 1 352 ? 4.608 7.568 27.758 1.00 95.62 352 GLU A N 1
ATOM 3017 C CA . GLU A 1 352 ? 5.195 8.647 26.959 1.00 95.62 352 GLU A CA 1
ATOM 3018 C C . GLU A 1 352 ? 4.115 9.488 26.274 1.00 95.62 352 GLU A C 1
ATOM 3020 O O . GLU A 1 352 ? 4.151 10.717 26.363 1.00 95.62 352 GLU A O 1
ATOM 3025 N N . ILE A 1 353 ? 3.140 8.849 25.624 1.00 96.25 353 ILE A N 1
ATOM 3026 C CA . ILE A 1 353 ? 2.059 9.544 24.914 1.00 96.25 353 ILE A CA 1
ATOM 3027 C C . ILE A 1 353 ? 1.271 10.421 25.886 1.00 96.25 353 ILE A C 1
ATOM 3029 O O . ILE A 1 353 ? 1.108 11.621 25.651 1.00 96.25 353 ILE A O 1
ATOM 3033 N N . ARG A 1 354 ? 0.845 9.845 27.016 1.00 96.94 354 ARG A N 1
ATOM 3034 C CA . ARG A 1 354 ? 0.087 10.563 28.048 1.00 96.94 354 ARG A CA 1
ATOM 3035 C C . ARG A 1 354 ? 0.862 11.753 28.600 1.00 96.94 354 ARG A C 1
ATOM 3037 O O . ARG A 1 354 ? 0.296 12.822 28.784 1.00 96.94 354 ARG A O 1
ATOM 3044 N N . SER A 1 355 ? 2.161 11.609 28.848 1.00 96.25 355 SER A N 1
ATOM 3045 C CA . SER A 1 355 ? 2.971 12.715 29.376 1.00 96.25 355 SER A CA 1
ATOM 3046 C C . SER A 1 355 ? 3.332 13.774 28.327 1.00 96.25 355 SER A C 1
ATOM 3048 O O . SER A 1 355 ? 3.542 14.932 28.687 1.00 96.25 355 SER A O 1
ATOM 3050 N N . SER A 1 356 ? 3.374 13.408 27.044 1.00 96.00 356 SER A N 1
ATOM 3051 C CA . SER A 1 356 ? 3.854 14.278 25.966 1.00 96.00 356 SER A CA 1
ATOM 3052 C C . SER A 1 356 ? 2.823 15.258 25.416 1.00 96.00 356 SER A C 1
ATOM 3054 O O . SER A 1 356 ? 3.217 16.307 24.910 1.00 96.00 356 SER A O 1
ATOM 3056 N N . PHE A 1 357 ? 1.532 14.930 25.478 1.00 96.19 357 PHE A N 1
ATOM 3057 C CA . PHE A 1 357 ? 0.477 15.702 24.815 1.00 96.19 357 PHE A CA 1
ATOM 3058 C C . PHE A 1 357 ? -0.530 16.250 25.829 1.00 96.19 357 PHE A C 1
ATOM 3060 O O . PHE A 1 357 ? -1.703 15.887 25.819 1.00 96.19 357 PHE A O 1
ATOM 3067 N N . ILE A 1 358 ? -0.068 17.122 26.731 1.00 96.19 358 ILE A N 1
ATOM 3068 C CA . ILE A 1 358 ? -0.929 17.816 27.701 1.00 96.19 358 ILE A CA 1
ATOM 3069 C C . ILE A 1 358 ? -1.312 19.190 27.158 1.00 96.19 358 ILE A C 1
ATOM 3071 O O . ILE A 1 358 ? -0.483 20.095 27.075 1.00 96.19 358 ILE A O 1
ATOM 3075 N N . LEU A 1 359 ? -2.581 19.335 26.794 1.00 96.12 359 LEU A N 1
ATOM 3076 C CA . LEU A 1 359 ? -3.125 20.486 26.086 1.00 96.12 359 LEU A CA 1
ATOM 3077 C C . LEU A 1 359 ? -3.844 21.420 27.061 1.00 96.12 359 LEU A C 1
ATOM 3079 O O . LEU A 1 359 ? -4.451 20.987 28.042 1.00 96.12 359 LEU A O 1
ATOM 3083 N N . THR A 1 360 ? -3.766 22.726 26.805 1.00 93.44 360 THR A N 1
ATOM 3084 C CA . THR A 1 360 ? -4.282 23.749 27.735 1.00 93.44 360 THR A CA 1
ATOM 3085 C C . THR A 1 360 ? -5.294 24.706 27.114 1.00 93.44 360 THR A C 1
ATOM 3087 O O . THR A 1 360 ? -6.006 25.388 27.851 1.00 93.44 360 THR A O 1
ATOM 3090 N N . ASN A 1 361 ? -5.384 24.761 25.785 1.00 94.06 361 ASN A N 1
ATOM 3091 C CA . ASN A 1 361 ? -6.238 25.683 25.044 1.00 94.06 361 ASN A CA 1
ATOM 3092 C C . ASN A 1 361 ? -6.619 25.105 23.668 1.00 94.06 361 ASN A C 1
ATOM 3094 O O . ASN A 1 361 ? -6.157 24.030 23.286 1.00 94.06 361 ASN A O 1
ATOM 3098 N N . GLU A 1 362 ? -7.483 25.824 22.955 1.00 93.19 362 GLU A N 1
ATOM 3099 C CA . GLU A 1 362 ? -8.004 25.434 21.641 1.00 93.19 362 GLU A CA 1
ATOM 3100 C C . GLU A 1 362 ? -6.922 25.403 20.553 1.00 93.19 362 GLU A C 1
ATOM 3102 O O . GLU A 1 362 ? -6.895 24.466 19.760 1.00 93.19 362 GLU A O 1
ATOM 3107 N N . ASP A 1 363 ? -5.981 26.351 20.564 1.00 94.81 363 ASP A N 1
ATOM 3108 C CA . ASP A 1 363 ? -4.867 26.382 19.606 1.00 94.81 363 ASP A CA 1
ATOM 3109 C C . ASP A 1 363 ? -4.019 25.105 19.703 1.00 94.81 363 ASP A C 1
ATOM 3111 O O . ASP A 1 363 ? -3.791 24.432 18.703 1.00 94.81 363 ASP A O 1
ATOM 3115 N N . GLY A 1 364 ? -3.662 24.681 20.920 1.00 96.00 364 GLY A N 1
ATOM 3116 C CA . GLY A 1 364 ? -2.918 23.440 21.138 1.00 96.00 364 GLY A CA 1
ATOM 3117 C C . GLY A 1 364 ? -3.695 22.178 20.745 1.00 96.00 364 GLY A C 1
ATOM 3118 O O . GLY A 1 364 ? -3.088 21.188 20.342 1.00 96.00 364 GLY A O 1
ATOM 3119 N N . ILE A 1 365 ? -5.031 22.201 20.835 1.00 97.00 365 ILE A N 1
ATOM 3120 C CA . ILE A 1 365 ? -5.890 21.121 20.322 1.00 97.00 365 ILE A CA 1
ATOM 3121 C C . ILE A 1 365 ? -5.825 21.066 18.798 1.00 97.00 365 ILE A C 1
ATOM 3123 O O . ILE A 1 365 ? -5.662 19.979 18.243 1.00 97.00 365 ILE A O 1
ATOM 3127 N N . ASN A 1 366 ? -5.933 22.219 18.137 1.00 95.94 366 ASN A N 1
ATOM 3128 C CA . ASN A 1 366 ? -5.859 22.316 16.683 1.00 95.94 366 ASN A CA 1
ATOM 3129 C C . ASN A 1 366 ? -4.491 21.844 16.174 1.00 95.94 366 ASN A C 1
ATOM 3131 O O . ASN A 1 366 ? -4.442 20.922 15.364 1.00 95.94 366 ASN A O 1
ATOM 3135 N N . ASP A 1 367 ? -3.401 22.366 16.737 1.00 95.62 367 ASP A N 1
ATOM 3136 C CA . ASP A 1 367 ? -2.033 22.013 16.342 1.00 95.62 367 ASP A CA 1
ATOM 3137 C C . ASP A 1 367 ? -1.749 20.510 16.503 1.00 95.62 367 ASP A C 1
ATOM 3139 O O . ASP A 1 367 ? -1.183 19.865 15.611 1.00 95.62 367 ASP A O 1
ATOM 3143 N N . PHE A 1 368 ? -2.165 19.924 17.635 1.00 97.25 368 PHE A N 1
ATOM 3144 C CA . PHE A 1 368 ? -2.020 18.487 17.871 1.00 97.25 368 PHE A CA 1
ATOM 3145 C C . PHE A 1 368 ? -2.837 17.669 16.871 1.00 97.25 368 PHE A C 1
ATOM 3147 O O . PHE A 1 368 ? -2.314 16.713 16.295 1.00 97.25 368 PHE A O 1
ATOM 3154 N N . TYR A 1 369 ? -4.110 18.014 16.675 1.00 97.00 369 TYR A N 1
ATOM 3155 C CA . TYR A 1 369 ? -5.011 17.218 15.849 1.00 97.00 369 TYR A CA 1
ATOM 3156 C C . TYR A 1 369 ? -4.632 17.274 14.365 1.00 97.00 369 TYR A C 1
ATOM 3158 O O . TYR A 1 369 ? -4.616 16.235 13.702 1.00 97.00 369 TYR A O 1
ATOM 3166 N N . ASP A 1 370 ? -4.227 18.443 13.868 1.00 95.44 370 ASP A N 1
ATOM 3167 C CA . ASP A 1 370 ? -3.749 18.618 12.494 1.00 95.44 370 ASP A CA 1
ATOM 3168 C C . ASP A 1 370 ? -2.453 17.821 12.264 1.00 95.44 370 ASP A C 1
ATOM 3170 O O . ASP A 1 370 ? -2.317 17.099 11.269 1.00 95.44 370 ASP A O 1
ATOM 3174 N N . THR A 1 371 ? -1.532 17.853 13.237 1.00 96.38 371 THR A N 1
ATOM 3175 C CA . THR A 1 371 ? -0.324 17.012 13.229 1.00 96.38 371 THR A CA 1
ATOM 3176 C C . THR A 1 371 ? -0.683 15.525 13.238 1.00 96.38 371 THR A C 1
ATOM 3178 O O . THR A 1 371 ? -0.135 14.748 12.456 1.00 96.38 371 THR A O 1
ATOM 3181 N N . PHE A 1 372 ? -1.624 15.107 14.085 1.00 96.69 372 PHE A N 1
ATOM 3182 C CA . PHE A 1 372 ? -2.061 13.716 14.181 1.00 96.69 372 PHE A CA 1
ATOM 3183 C C . PHE A 1 372 ? -2.662 13.208 12.862 1.00 96.69 372 PHE A C 1
ATOM 3185 O O . PHE A 1 372 ? -2.310 12.110 12.424 1.00 96.69 372 PHE A O 1
ATOM 3192 N N . ILE A 1 373 ? -3.515 14.000 12.201 1.00 95.12 373 ILE A N 1
ATOM 3193 C CA . ILE A 1 373 ? -4.084 13.661 10.887 1.00 95.12 373 ILE A CA 1
ATOM 3194 C C . ILE A 1 373 ? -2.971 13.480 9.854 1.00 95.12 373 ILE A C 1
ATOM 3196 O O . ILE A 1 373 ? -2.944 12.464 9.154 1.00 95.12 373 ILE A O 1
ATOM 3200 N N . LEU A 1 374 ? -2.030 14.427 9.777 1.00 94.81 374 LEU A N 1
ATOM 3201 C CA . LEU A 1 374 ? -0.902 14.348 8.848 1.00 94.81 374 LEU A CA 1
ATOM 3202 C C . LEU A 1 374 ? -0.084 13.066 9.062 1.00 94.81 374 LEU A C 1
ATOM 3204 O O . LEU A 1 374 ? 0.268 12.374 8.102 1.00 94.81 374 LEU A O 1
ATOM 3208 N N . LEU A 1 375 ? 0.192 12.715 10.318 1.00 95.56 375 LEU A N 1
ATOM 3209 C CA . LEU A 1 375 ? 0.964 11.521 10.654 1.00 95.56 375 LEU A CA 1
ATOM 3210 C C . LEU A 1 375 ? 0.195 10.231 10.351 1.00 95.56 375 LEU A C 1
ATOM 3212 O O . LEU A 1 375 ? 0.746 9.318 9.741 1.00 95.56 375 LEU A O 1
ATOM 3216 N N . LYS A 1 376 ? -1.094 10.166 10.699 1.00 94.12 376 LYS A N 1
ATOM 3217 C CA . LYS A 1 376 ? -1.935 8.992 10.426 1.00 94.12 376 LYS A CA 1
ATOM 3218 C C . LYS A 1 376 ? -2.067 8.720 8.923 1.00 94.12 376 LYS A C 1
ATOM 3220 O O . LYS A 1 376 ? -2.047 7.559 8.516 1.00 94.12 376 LYS A O 1
ATOM 3225 N N . ASN A 1 377 ? -2.179 9.776 8.115 1.00 91.81 377 ASN A N 1
ATOM 3226 C CA . ASN A 1 377 ? -2.307 9.682 6.658 1.00 91.81 377 ASN A CA 1
ATOM 3227 C C . ASN A 1 377 ? -0.983 9.349 5.950 1.00 91.81 377 ASN A C 1
ATOM 3229 O O . ASN A 1 377 ? -1.005 8.842 4.833 1.00 91.81 377 ASN A O 1
ATOM 3233 N N . SER A 1 378 ? 0.164 9.624 6.580 1.00 88.62 378 SER A N 1
ATOM 3234 C CA . SER A 1 378 ? 1.503 9.327 6.039 1.00 88.62 378 SER A CA 1
ATOM 3235 C C . SER A 1 378 ? 2.094 7.997 6.529 1.00 88.62 378 SER A C 1
ATOM 3237 O O . SER A 1 378 ? 3.216 7.633 6.161 1.00 88.62 378 SER A O 1
ATOM 3239 N N . ALA A 1 379 ? 1.373 7.267 7.381 1.00 88.38 379 ALA A N 1
ATOM 3240 C CA . ALA A 1 379 ? 1.809 5.990 7.925 1.00 88.38 379 ALA A CA 1
ATOM 3241 C C . ALA A 1 379 ? 1.383 4.816 7.028 1.00 88.38 379 ALA A C 1
ATOM 3243 O O . ALA A 1 379 ? 0.205 4.661 6.720 1.00 88.38 379 ALA A O 1
ATOM 3244 N N . ASP A 1 380 ? 2.334 3.937 6.694 1.00 80.44 380 ASP A N 1
ATOM 3245 C CA . ASP A 1 380 ? 2.047 2.674 5.994 1.00 80.44 380 ASP A CA 1
ATOM 3246 C C . ASP A 1 380 ? 1.210 1.720 6.871 1.00 80.44 380 ASP A C 1
A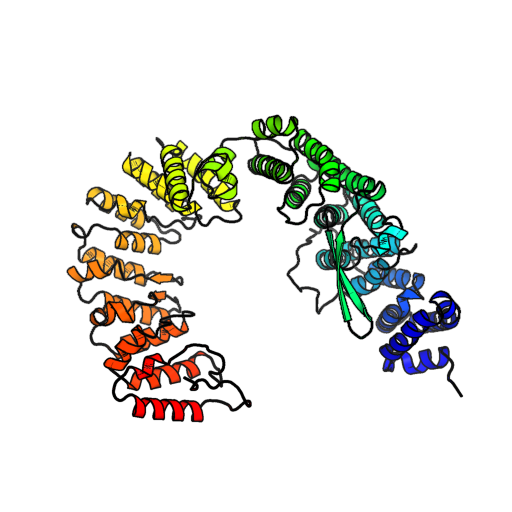TOM 3248 O O . ASP A 1 380 ? 0.379 0.963 6.374 1.00 80.44 380 ASP A O 1
ATOM 3252 N N . ASN A 1 381 ? 1.421 1.765 8.192 1.00 82.88 381 ASN A N 1
ATOM 3253 C CA . ASN A 1 381 ? 0.641 1.040 9.190 1.00 82.88 381 ASN A CA 1
ATOM 3254 C C . ASN A 1 381 ? 0.181 2.008 10.285 1.00 82.88 381 ASN A C 1
ATOM 3256 O O . ASN A 1 381 ? 0.994 2.510 11.057 1.00 82.88 381 ASN A O 1
ATOM 3260 N N . ASN A 1 382 ? -1.127 2.242 10.373 1.00 86.81 382 ASN A N 1
ATOM 3261 C CA . ASN A 1 382 ? -1.719 3.182 11.323 1.00 86.81 382 ASN A CA 1
ATOM 3262 C C . ASN A 1 382 ? -2.600 2.511 12.394 1.00 86.81 382 ASN A C 1
ATOM 3264 O O . ASN A 1 382 ? -3.357 3.205 13.081 1.00 86.81 382 ASN A O 1
ATOM 3268 N N . TRP A 1 383 ? -2.500 1.185 12.564 1.00 85.38 383 TRP A N 1
ATOM 3269 C CA . TRP A 1 383 ? -3.379 0.410 13.452 1.00 85.38 383 TRP A CA 1
ATOM 3270 C C . TRP A 1 383 ? -3.419 0.939 14.891 1.00 85.38 383 TRP A C 1
ATOM 3272 O O . TRP A 1 383 ? -4.490 1.001 15.488 1.00 85.38 383 TRP A O 1
ATOM 3282 N N . ASN A 1 384 ? -2.281 1.391 15.428 1.00 90.00 384 ASN A N 1
ATOM 3283 C CA . ASN A 1 384 ? -2.193 1.874 16.811 1.00 90.00 384 ASN A CA 1
ATOM 3284 C C . ASN A 1 384 ? -2.405 3.389 16.972 1.00 90.00 384 ASN A C 1
ATOM 3286 O O . ASN A 1 384 ? -2.478 3.874 18.098 1.00 90.00 384 ASN A O 1
ATOM 3290 N N . TYR A 1 385 ? -2.576 4.152 15.887 1.00 94.69 385 TYR A N 1
ATOM 3291 C CA . TYR A 1 385 ? -2.742 5.611 15.982 1.00 94.69 385 TYR A CA 1
ATOM 3292 C C . TYR A 1 385 ? -3.996 5.993 16.768 1.00 94.69 385 TYR A C 1
ATOM 3294 O O . TYR A 1 385 ? -3.980 6.937 17.552 1.00 94.69 385 TYR A O 1
ATOM 3302 N N . ASN A 1 386 ? -5.082 5.233 16.605 1.00 94.50 386 ASN A N 1
ATOM 3303 C CA . ASN A 1 386 ? -6.306 5.497 17.358 1.00 94.50 386 ASN A CA 1
ATOM 3304 C C . ASN A 1 386 ? -6.133 5.206 18.854 1.00 94.50 386 ASN A C 1
ATOM 3306 O O . ASN A 1 386 ? -6.781 5.871 19.653 1.00 94.50 386 ASN A O 1
ATOM 3310 N N . ASN A 1 387 ? -5.224 4.301 19.240 1.00 94.69 387 ASN A N 1
ATOM 3311 C CA . ASN A 1 387 ? -4.876 4.091 20.647 1.00 94.69 387 ASN A CA 1
ATOM 3312 C C . ASN A 1 387 ? -4.127 5.309 21.204 1.00 94.69 387 ASN A C 1
ATOM 3314 O O . ASN A 1 387 ? -4.471 5.779 22.283 1.00 94.69 387 ASN A O 1
ATOM 3318 N N . ALA A 1 388 ? -3.162 5.868 20.455 1.00 96.12 388 ALA A N 1
ATOM 3319 C CA . ALA A 1 388 ? -2.509 7.123 20.842 1.00 96.12 388 ALA A CA 1
ATOM 3320 C C . ALA A 1 388 ? -3.526 8.249 21.037 1.00 96.12 388 ALA A C 1
ATOM 3322 O O . ALA A 1 388 ? -3.502 8.910 22.073 1.00 96.12 388 ALA A O 1
ATOM 3323 N N . LEU A 1 389 ? -4.438 8.446 20.080 1.00 97.38 389 LEU A N 1
ATOM 3324 C CA . LEU A 1 389 ? -5.470 9.473 20.199 1.00 97.38 389 LEU A CA 1
ATOM 3325 C C . LEU A 1 389 ? -6.365 9.240 21.424 1.00 97.38 389 LEU A C 1
ATOM 3327 O O . LEU A 1 389 ? -6.610 10.185 22.167 1.00 97.38 389 LEU A O 1
ATOM 3331 N N . ASP A 1 390 ? -6.795 8.000 21.682 1.00 97.50 390 ASP A N 1
ATOM 3332 C CA . ASP A 1 390 ? -7.608 7.663 22.860 1.00 97.50 390 ASP A CA 1
ATOM 3333 C C . ASP A 1 390 ? -6.871 7.984 24.168 1.00 97.50 390 ASP A C 1
ATOM 3335 O O . ASP A 1 390 ? -7.449 8.584 25.070 1.00 97.50 390 ASP A O 1
ATOM 3339 N N . PHE A 1 391 ? -5.574 7.665 24.263 1.00 98.00 391 PHE A N 1
ATOM 3340 C CA . PHE A 1 391 ? -4.761 7.994 25.437 1.00 98.00 391 PHE A CA 1
ATOM 3341 C C . PHE A 1 391 ? -4.589 9.500 25.636 1.00 98.00 391 PHE A C 1
ATOM 3343 O O . PHE A 1 391 ? -4.696 9.977 26.766 1.00 98.00 391 PHE A O 1
ATOM 3350 N N . VAL A 1 392 ? -4.343 10.257 24.560 1.00 98.00 392 VAL A N 1
ATOM 3351 C CA . VAL A 1 392 ? -4.231 11.721 24.636 1.00 98.00 392 VAL A CA 1
ATOM 3352 C C . VAL A 1 392 ? -5.555 12.332 25.084 1.00 98.00 392 VAL A C 1
ATOM 3354 O O . VAL A 1 392 ? -5.564 13.185 25.974 1.00 98.00 392 VAL A O 1
ATOM 3357 N N . ILE A 1 393 ? -6.675 11.891 24.510 1.00 98.06 393 ILE A N 1
ATOM 3358 C CA . ILE A 1 393 ? -7.996 12.398 24.883 1.00 98.06 393 ILE A CA 1
ATOM 3359 C C . ILE A 1 393 ? -8.296 12.056 26.339 1.00 98.06 393 ILE A C 1
ATOM 3361 O O . ILE A 1 393 ? -8.587 12.968 27.106 1.00 98.06 393 ILE A O 1
ATOM 3365 N N . ASP A 1 394 ? -8.163 10.794 26.743 1.00 98.00 394 ASP A N 1
ATOM 3366 C CA . ASP A 1 394 ? -8.426 10.334 28.109 1.00 98.00 394 ASP A CA 1
ATOM 3367 C C . ASP A 1 394 ? -7.589 11.077 29.166 1.00 98.00 394 ASP A C 1
ATOM 3369 O O . ASP A 1 394 ? -8.122 11.518 30.189 1.00 98.00 394 ASP A O 1
ATOM 3373 N N . GLU A 1 395 ? -6.290 11.267 28.919 1.00 97.94 395 GLU A N 1
ATOM 3374 C CA . GLU A 1 395 ? -5.392 11.976 29.837 1.00 97.94 395 GLU A CA 1
ATOM 3375 C C . GLU A 1 395 ? -5.804 13.445 30.016 1.00 97.94 395 GLU A C 1
ATOM 3377 O O . GLU A 1 395 ? -5.897 13.949 31.141 1.00 97.94 395 GLU A O 1
ATOM 3382 N N . ASN A 1 396 ? -6.102 14.139 28.914 1.00 97.88 396 ASN A N 1
ATOM 3383 C CA . ASN A 1 396 ? -6.543 15.532 28.967 1.00 97.88 396 ASN A CA 1
ATOM 3384 C C . ASN A 1 396 ? -7.944 15.668 29.568 1.00 97.88 396 ASN A C 1
ATOM 3386 O O . ASN A 1 396 ? -8.187 16.607 30.323 1.00 97.88 396 ASN A O 1
ATOM 3390 N N . PHE A 1 397 ? -8.837 14.715 29.302 1.00 95.62 397 PHE A N 1
ATOM 3391 C CA . PHE A 1 397 ? -10.174 14.659 29.890 1.00 95.62 397 PHE A CA 1
ATOM 3392 C C . PHE A 1 397 ? -10.104 14.492 31.410 1.00 95.62 397 PHE A C 1
ATOM 3394 O O . PHE A 1 397 ? -10.781 15.210 32.145 1.00 95.62 397 PHE A O 1
ATOM 3401 N N . THR A 1 398 ? -9.221 13.608 31.881 1.00 95.12 398 THR A N 1
ATOM 3402 C CA . THR A 1 398 ? -8.979 13.367 33.310 1.00 95.12 398 THR A CA 1
ATOM 3403 C C . THR A 1 398 ? -8.450 14.616 34.015 1.00 95.12 398 THR A C 1
ATOM 3405 O O . THR A 1 398 ? -8.839 14.902 35.148 1.00 95.12 398 THR A O 1
ATOM 3408 N N . LYS A 1 399 ? -7.581 15.393 33.355 1.00 95.50 399 LYS A N 1
ATOM 3409 C CA . LYS A 1 399 ? -7.032 16.641 33.913 1.00 95.50 399 LYS A CA 1
ATOM 3410 C C . LYS A 1 399 ? -8.013 17.804 33.853 1.00 95.50 399 LYS A C 1
ATOM 3412 O O . LYS A 1 399 ? -8.059 18.615 34.778 1.00 95.50 399 LYS A O 1
ATOM 3417 N N . ASN A 1 400 ? -8.761 17.921 32.761 1.00 95.69 400 ASN A N 1
ATOM 3418 C CA . ASN A 1 400 ? -9.698 19.006 32.528 1.00 95.69 400 ASN A CA 1
ATOM 3419 C C . ASN A 1 400 ? -10.834 18.556 31.598 1.00 95.69 400 ASN A C 1
ATOM 3421 O O . ASN A 1 400 ? -10.662 18.441 30.383 1.00 95.69 400 ASN A O 1
ATOM 3425 N N . LEU A 1 401 ? -12.027 18.405 32.181 1.00 93.88 401 LEU A N 1
ATOM 3426 C CA . LEU A 1 401 ? -13.259 18.032 31.482 1.00 93.88 401 LEU A CA 1
ATOM 3427 C C . LEU A 1 401 ? -13.516 18.879 30.223 1.00 93.88 401 LEU A C 1
ATOM 3429 O O . LEU A 1 401 ? -13.895 18.340 29.188 1.00 93.88 401 LEU A O 1
ATOM 3433 N N . THR A 1 402 ? -13.291 20.194 30.286 1.00 95.75 402 THR A N 1
ATOM 3434 C CA . THR A 1 402 ? -13.538 21.104 29.157 1.00 95.75 402 THR A CA 1
ATOM 3435 C C . THR A 1 402 ? -12.580 20.838 27.998 1.00 95.75 402 THR A C 1
ATOM 3437 O O . THR A 1 402 ? -13.014 20.824 26.850 1.00 95.75 402 THR A O 1
ATOM 3440 N N . ILE A 1 403 ? -11.298 20.582 28.283 1.00 96.94 403 ILE A N 1
ATOM 3441 C CA . ILE A 1 403 ? -10.296 20.261 27.253 1.00 96.94 403 ILE A CA 1
ATOM 3442 C C . ILE A 1 403 ? -10.588 18.892 26.634 1.00 96.94 403 ILE A C 1
ATOM 3444 O O . ILE A 1 403 ? -10.566 18.753 25.414 1.00 96.94 403 ILE A O 1
ATOM 3448 N N . GLY A 1 404 ? -10.930 17.895 27.454 1.00 96.31 404 GLY A N 1
ATOM 3449 C CA . GLY A 1 404 ? -11.320 16.576 26.957 1.00 96.31 404 GLY A CA 1
ATOM 3450 C C . GLY A 1 404 ? -12.553 16.615 26.048 1.00 96.31 404 GLY A C 1
ATOM 3451 O O . GLY A 1 404 ? -12.562 15.999 24.983 1.00 96.31 404 GLY A O 1
ATOM 3452 N N . LEU A 1 405 ? -13.579 17.388 26.422 1.00 96.81 405 LEU A N 1
ATOM 3453 C CA . LEU A 1 405 ? -14.758 17.603 25.578 1.00 96.81 405 LEU A CA 1
ATOM 3454 C C . LEU A 1 405 ? -14.419 18.368 24.294 1.00 96.81 405 LEU A C 1
ATOM 3456 O O . LEU A 1 405 ? -14.960 18.038 23.240 1.00 96.81 405 LEU A O 1
ATOM 3460 N N . ALA A 1 406 ? -13.525 19.358 24.359 1.00 97.25 406 ALA A N 1
ATOM 3461 C CA . ALA A 1 406 ? -13.068 20.095 23.184 1.00 97.25 406 ALA A CA 1
ATOM 3462 C C . ALA A 1 406 ? -12.311 19.189 22.196 1.00 97.25 406 ALA A C 1
ATOM 3464 O O . ALA A 1 406 ? -12.550 19.275 20.997 1.00 97.25 406 ALA A O 1
ATOM 3465 N N . LEU A 1 407 ? -11.493 18.248 22.678 1.00 97.69 407 LEU A N 1
ATOM 3466 C CA . LEU A 1 407 ? -10.834 17.251 21.825 1.00 97.69 407 LEU A CA 1
ATOM 3467 C C . LEU A 1 407 ? -11.832 16.330 21.110 1.00 97.69 407 LEU A C 1
ATOM 3469 O O . LEU A 1 407 ? -11.731 16.138 19.901 1.00 97.69 407 LEU A O 1
ATOM 3473 N N . LEU A 1 408 ? -12.823 15.789 21.830 1.00 97.38 408 LEU A N 1
ATOM 3474 C CA . LEU A 1 408 ? -13.888 14.995 21.201 1.00 97.38 408 LEU A CA 1
ATOM 3475 C C . LEU A 1 408 ? -14.687 15.832 20.190 1.00 97.38 408 LEU A C 1
ATOM 3477 O O . LEU A 1 408 ? -15.031 15.335 19.120 1.00 97.38 408 LEU A O 1
ATOM 3481 N N . THR A 1 409 ? -14.943 17.105 20.509 1.00 97.06 409 THR A N 1
ATOM 3482 C CA . THR A 1 409 ? -15.616 18.051 19.606 1.00 97.06 409 THR A CA 1
ATOM 3483 C C . THR A 1 409 ? -14.808 18.247 18.327 1.00 97.06 409 THR A C 1
ATOM 3485 O O . THR A 1 409 ? -15.372 18.121 17.246 1.00 97.06 409 THR A O 1
ATOM 3488 N N . LYS A 1 410 ? -13.488 18.437 18.430 1.00 97.06 410 LYS A N 1
ATOM 3489 C CA . LYS A 1 410 ? -12.600 18.591 17.273 1.00 97.06 410 LYS A CA 1
ATOM 3490 C C . LYS A 1 410 ? -12.651 17.379 16.339 1.00 97.06 410 LYS A C 1
ATOM 3492 O O . LYS A 1 410 ? -12.684 17.558 15.122 1.00 97.06 410 LYS A O 1
ATOM 3497 N N . VAL A 1 411 ? -12.710 16.158 16.884 1.00 97.06 411 VAL A N 1
ATOM 3498 C CA . VAL A 1 411 ? -12.877 14.940 16.067 1.00 97.06 411 VAL A CA 1
ATOM 3499 C C . VAL A 1 411 ? -14.217 14.949 15.324 1.00 97.06 411 VAL A C 1
ATOM 3501 O O . VAL A 1 411 ? -14.254 14.651 14.132 1.00 97.06 411 VAL A O 1
ATOM 3504 N N . ILE A 1 412 ? -15.305 15.311 16.010 1.00 96.62 412 ILE A N 1
ATOM 3505 C CA . ILE A 1 412 ? -16.656 15.374 15.430 1.00 96.62 412 ILE A CA 1
ATOM 3506 C C . ILE A 1 412 ? -16.744 16.448 14.336 1.00 96.62 412 ILE A C 1
ATOM 3508 O O . ILE A 1 412 ? -17.319 16.201 13.281 1.00 96.62 412 ILE A O 1
ATOM 3512 N N . GLU A 1 413 ? -16.169 17.630 14.563 1.00 95.88 413 GLU A N 1
ATOM 3513 C CA . GLU A 1 413 ? -16.158 18.739 13.597 1.00 95.88 413 GLU A CA 1
ATOM 3514 C C . GLU A 1 413 ? -15.386 18.406 12.317 1.00 95.88 413 GLU A C 1
ATOM 3516 O O . GLU A 1 413 ? -15.695 18.942 11.256 1.00 95.88 413 GLU A O 1
ATOM 3521 N N . ASN A 1 414 ? -14.417 17.493 12.404 1.00 94.94 414 ASN A N 1
ATOM 3522 C CA . ASN A 1 414 ? -13.678 16.958 11.260 1.00 94.94 414 ASN A CA 1
ATOM 3523 C C . ASN A 1 414 ? -14.303 15.666 10.716 1.00 94.94 414 ASN A C 1
ATOM 3525 O O . ASN A 1 414 ? -13.585 14.843 10.158 1.00 94.94 414 ASN A O 1
ATOM 3529 N N . ASP A 1 415 ? -15.605 15.452 10.929 1.00 96.19 415 ASP A N 1
ATOM 3530 C CA . ASP A 1 415 ? -16.368 14.290 10.448 1.00 96.19 415 ASP A CA 1
ATOM 3531 C C . ASP A 1 415 ? -15.708 12.938 10.775 1.00 96.19 415 ASP A C 1
ATOM 3533 O O . ASP A 1 415 ? -15.816 11.979 10.022 1.00 96.19 415 ASP A O 1
ATOM 3537 N N . ASN A 1 416 ? -14.953 12.866 11.879 1.00 95.00 416 ASN A N 1
ATOM 3538 C CA . ASN A 1 416 ? -14.207 11.681 12.297 1.00 95.00 416 ASN A CA 1
ATOM 3539 C C . ASN A 1 416 ? -13.389 11.007 11.166 1.00 95.00 416 ASN A C 1
ATOM 3541 O O . ASN A 1 416 ? -13.295 9.779 11.105 1.00 95.00 416 ASN A O 1
ATOM 3545 N N . LEU A 1 417 ? -12.732 11.798 10.304 1.00 91.62 417 LEU A N 1
ATOM 3546 C CA . LEU A 1 417 ? -11.904 11.314 9.179 1.00 91.62 417 LEU A CA 1
ATOM 3547 C C . LEU A 1 417 ? -10.828 10.285 9.581 1.00 91.62 417 LEU A C 1
ATOM 3549 O O . LEU A 1 417 ? -10.341 9.512 8.759 1.00 91.62 417 LEU A O 1
ATOM 3553 N N . VAL A 1 418 ? -10.449 10.259 10.861 1.00 92.06 418 VAL A N 1
ATOM 3554 C CA . VAL A 1 418 ? -9.460 9.334 11.434 1.00 92.06 418 VAL A CA 1
ATOM 3555 C C . VAL A 1 418 ? -10.047 7.978 11.860 1.00 92.06 418 VAL A C 1
ATOM 3557 O O . VAL A 1 418 ? -9.307 7.128 12.365 1.00 92.06 418 VAL A O 1
ATOM 3560 N N . ASN A 1 419 ? -11.352 7.751 11.664 1.00 93.50 419 ASN A N 1
ATOM 3561 C CA . ASN A 1 419 ? -12.073 6.538 12.072 1.00 93.50 419 ASN A CA 1
ATOM 3562 C C . ASN A 1 419 ? -11.847 6.185 13.552 1.00 93.50 419 ASN A C 1
ATOM 3564 O O . ASN A 1 419 ? -11.617 5.029 13.910 1.00 93.50 419 ASN A O 1
ATOM 3568 N N . TYR A 1 420 ? -11.825 7.196 14.419 1.00 95.94 420 TYR A N 1
ATOM 3569 C CA . TYR A 1 420 ? -11.621 7.023 15.852 1.00 95.94 420 TYR A CA 1
ATOM 3570 C C . TYR A 1 420 ? -12.921 6.565 16.520 1.00 95.94 420 TYR A C 1
ATOM 3572 O O . TYR A 1 420 ? -14.004 7.016 16.149 1.00 95.94 420 TYR A O 1
ATOM 3580 N N . VAL A 1 421 ? -12.812 5.671 17.506 1.00 96.19 421 VAL A N 1
ATOM 3581 C CA . VAL A 1 421 ? -13.905 5.248 18.392 1.00 96.19 421 VAL A CA 1
ATOM 3582 C C . VAL A 1 421 ? -13.357 5.256 19.826 1.00 96.19 421 VAL A C 1
ATOM 3584 O O . VAL A 1 421 ? -12.462 4.456 20.110 1.00 96.19 421 VAL A O 1
ATOM 3587 N N . PRO A 1 422 ? -13.846 6.132 20.725 1.00 97.00 422 PRO A N 1
ATOM 3588 C CA . PRO A 1 422 ? -13.327 6.242 22.087 1.00 97.00 422 PRO A CA 1
ATOM 3589 C C . PRO A 1 422 ? -13.581 4.961 22.874 1.00 97.00 422 PRO A C 1
ATOM 3591 O O . PRO A 1 422 ? -14.735 4.557 22.989 1.00 97.00 422 PRO A O 1
ATOM 3594 N N . ARG A 1 423 ? -12.553 4.335 23.454 1.00 95.81 423 ARG A N 1
ATOM 3595 C CA . ARG A 1 423 ? -12.703 3.139 24.303 1.00 95.81 423 ARG A CA 1
ATOM 3596 C C . ARG A 1 423 ? -12.182 3.391 25.705 1.00 95.81 423 ARG A C 1
ATOM 3598 O O . ARG A 1 423 ? -12.938 3.298 26.667 1.00 95.81 423 ARG A O 1
ATOM 3605 N N . VAL A 1 424 ? -10.907 3.741 25.834 1.00 96.38 424 VAL A N 1
ATOM 3606 C CA . VAL A 1 424 ? -10.258 4.040 27.117 1.00 96.38 424 VAL A CA 1
ATOM 3607 C C . VAL A 1 424 ? -10.850 5.308 27.717 1.00 96.38 424 VAL A C 1
ATOM 3609 O O . VAL A 1 424 ? -11.247 5.287 28.883 1.00 96.38 424 VAL A O 1
ATOM 3612 N N . THR A 1 425 ? -11.029 6.350 26.899 1.00 96.88 425 THR A N 1
ATOM 3613 C CA . THR A 1 425 ? -11.715 7.581 27.307 1.00 96.88 425 THR A CA 1
ATOM 3614 C C . THR A 1 425 ? -13.095 7.253 27.882 1.00 96.88 425 THR A C 1
ATOM 3616 O O . THR A 1 425 ? -13.404 7.597 29.016 1.00 96.88 425 THR A O 1
ATOM 3619 N N . PHE A 1 426 ? -13.950 6.521 27.165 1.00 97.75 426 PHE A N 1
ATOM 3620 C CA . PHE A 1 426 ? -15.299 6.226 27.669 1.00 97.75 426 PHE A CA 1
ATOM 3621 C C . PHE A 1 426 ? -15.289 5.296 28.882 1.00 97.75 426 PHE A C 1
ATOM 3623 O O . PHE A 1 426 ? -16.013 5.545 29.849 1.00 97.75 426 PHE A O 1
ATOM 3630 N N . ARG A 1 427 ? -14.405 4.293 28.898 1.00 96.81 427 ARG A N 1
ATOM 3631 C CA . ARG A 1 427 ? -14.194 3.411 30.051 1.00 96.81 427 ARG A CA 1
ATOM 3632 C C . ARG A 1 427 ? -13.914 4.186 31.331 1.00 96.81 427 ARG A C 1
ATOM 3634 O O . ARG A 1 427 ? -14.441 3.794 32.375 1.00 96.81 427 ARG A O 1
ATOM 3641 N N . ASN A 1 428 ? -13.099 5.232 31.261 1.00 96.56 428 ASN A N 1
ATOM 3642 C CA . ASN A 1 428 ? -12.659 5.993 32.427 1.00 96.56 428 ASN A CA 1
ATOM 3643 C C . ASN A 1 428 ? -13.608 7.149 32.770 1.00 96.56 428 ASN A C 1
ATOM 3645 O O . ASN A 1 428 ? -13.841 7.410 33.948 1.00 96.56 428 ASN A O 1
ATOM 3649 N N . GLN A 1 429 ? -14.195 7.810 31.767 1.00 96.31 429 GLN A N 1
ATOM 3650 C CA . GLN A 1 429 ? -14.945 9.054 31.967 1.00 96.31 429 GLN A CA 1
ATOM 3651 C C . GLN A 1 429 ? -16.455 8.854 32.189 1.00 96.31 429 GLN A C 1
ATOM 3653 O O . GLN A 1 429 ? -17.107 9.734 32.758 1.00 96.31 429 GLN A O 1
ATOM 3658 N N . LEU A 1 430 ? -17.038 7.708 31.814 1.00 96.75 430 LEU A N 1
ATOM 3659 C CA . LEU A 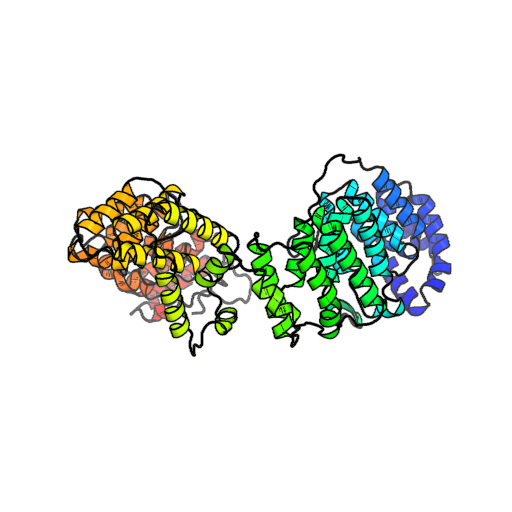1 430 ? -18.479 7.431 31.965 1.00 96.75 430 LEU A CA 1
ATOM 3660 C C . LEU A 1 430 ? -18.854 6.853 33.344 1.00 96.75 430 LEU A C 1
ATOM 3662 O O . LEU A 1 430 ? -19.587 5.868 33.442 1.00 96.75 430 LEU A O 1
ATOM 3666 N N . LYS A 1 431 ? -18.329 7.453 34.420 1.00 95.25 431 LYS A N 1
ATOM 3667 C CA . LYS A 1 431 ? -18.532 6.994 35.813 1.00 95.25 431 LYS A CA 1
ATOM 3668 C C . LYS A 1 431 ? -19.467 7.852 36.648 1.00 95.25 431 LYS A C 1
ATOM 3670 O O . LYS A 1 431 ? -20.028 7.373 37.624 1.00 95.25 431 LYS A O 1
ATOM 3675 N N . VAL A 1 432 ? -19.620 9.120 36.285 1.00 94.12 432 VAL A N 1
ATOM 3676 C CA . VAL A 1 432 ? -20.419 10.086 37.042 1.00 94.12 432 VAL A CA 1
ATOM 3677 C C . VAL A 1 432 ? -21.399 10.794 36.123 1.00 94.12 432 VAL A C 1
ATOM 3679 O O . VAL A 1 432 ? -21.064 11.133 34.987 1.00 94.12 432 VAL A O 1
ATOM 3682 N N . GLU A 1 433 ? -22.596 11.060 36.638 1.00 93.94 433 GLU A N 1
ATOM 3683 C CA . GLU A 1 433 ? -23.737 11.571 35.872 1.00 93.94 433 GLU A CA 1
ATOM 3684 C C . GLU A 1 433 ? -23.411 12.840 35.067 1.00 93.94 433 GLU A C 1
ATOM 3686 O O . GLU A 1 433 ? -23.746 12.933 33.890 1.00 93.94 433 GLU A O 1
ATOM 3691 N N . ASN A 1 434 ? -22.682 13.797 35.654 1.00 94.00 434 ASN A N 1
ATOM 3692 C CA . ASN A 1 434 ? -22.303 15.029 34.956 1.00 94.00 434 ASN A CA 1
ATOM 3693 C C . ASN A 1 434 ? -21.458 14.764 33.694 1.00 94.00 434 ASN A C 1
ATOM 3695 O O . ASN A 1 434 ? -21.723 15.345 32.644 1.00 94.00 434 ASN A O 1
ATOM 3699 N N . SER A 1 435 ? -20.458 13.881 33.785 1.00 94.25 435 SER A N 1
ATOM 3700 C CA . SER A 1 435 ? -19.588 13.535 32.651 1.00 94.25 435 SER A CA 1
ATOM 3701 C C . SER A 1 435 ? -20.372 12.781 31.575 1.00 94.25 435 SER A C 1
ATOM 3703 O O . SER A 1 435 ? -20.346 13.152 30.402 1.00 94.25 435 SER A O 1
ATOM 3705 N N . VAL A 1 436 ? -21.164 11.791 32.001 1.00 96.06 436 VAL A N 1
ATOM 3706 C CA . VAL A 1 436 ? -22.042 10.990 31.137 1.00 96.06 436 VAL A CA 1
ATOM 3707 C C . VAL A 1 436 ? -22.998 11.883 30.347 1.00 96.06 436 VAL A C 1
ATOM 3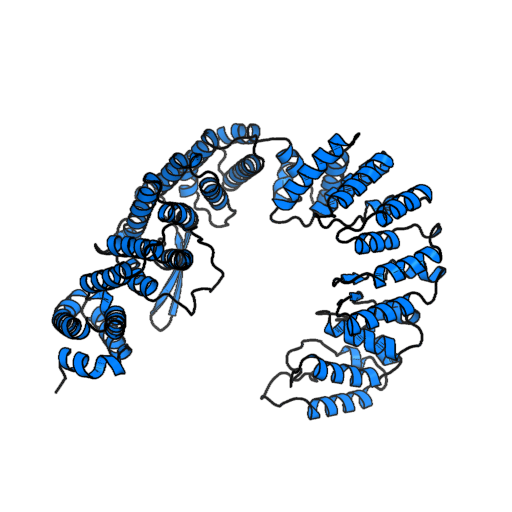709 O O . VAL A 1 436 ? -23.053 11.788 29.122 1.00 96.06 436 VAL A O 1
ATOM 3712 N N . ASN A 1 437 ? -23.685 12.810 31.018 1.00 95.62 437 ASN A N 1
ATOM 3713 C CA . ASN A 1 437 ? -24.637 13.716 30.378 1.00 95.62 437 ASN A CA 1
ATOM 3714 C C . ASN A 1 437 ? -23.962 14.665 29.379 1.00 95.62 437 ASN A C 1
ATOM 3716 O O . ASN A 1 437 ? -24.522 14.936 28.315 1.00 95.62 437 ASN A O 1
ATOM 3720 N N . GLN A 1 438 ? -22.765 15.172 29.687 1.00 96.81 438 GLN A N 1
ATOM 3721 C CA . GLN A 1 438 ? -22.040 16.066 28.780 1.00 96.81 438 GLN A CA 1
ATOM 3722 C C . GLN A 1 438 ? -21.521 15.337 27.537 1.00 96.81 438 GLN A C 1
ATOM 3724 O O . GLN A 1 438 ? -21.706 15.848 26.430 1.00 96.81 438 GLN A O 1
ATOM 3729 N N . ILE A 1 439 ? -20.947 14.140 27.702 1.00 97.19 439 ILE A N 1
ATOM 3730 C CA . ILE A 1 439 ? -20.480 13.302 26.588 1.00 97.19 439 ILE A CA 1
ATOM 3731 C C . ILE A 1 439 ? -21.664 12.867 25.722 1.00 97.19 439 ILE A C 1
ATOM 3733 O O . ILE A 1 439 ? -21.629 13.042 24.507 1.00 97.19 439 ILE A O 1
ATOM 3737 N N . TRP A 1 440 ? -22.745 12.371 26.329 1.00 96.81 440 TRP A N 1
ATOM 3738 C CA . TRP A 1 440 ? -23.928 11.947 25.581 1.00 96.81 440 TRP A CA 1
ATOM 3739 C C . TRP A 1 440 ? -24.530 13.107 24.786 1.00 96.81 440 TRP A C 1
ATOM 3741 O O . TRP A 1 440 ? -24.776 12.995 23.585 1.00 96.81 440 TRP A O 1
ATOM 3751 N N . LYS A 1 441 ? -24.675 14.278 25.422 1.00 96.50 441 LYS A N 1
ATOM 3752 C CA . LYS A 1 441 ? -25.137 15.490 24.741 1.00 96.50 441 LYS A CA 1
ATOM 3753 C C . LYS A 1 441 ? -24.203 15.896 23.604 1.00 96.50 441 LYS A C 1
ATOM 3755 O O . LYS A 1 441 ? -24.696 16.426 22.617 1.00 96.50 441 LYS A O 1
ATOM 3760 N N . LEU A 1 442 ? -22.890 15.711 23.731 1.00 96.56 442 LEU A N 1
ATOM 3761 C CA . LEU A 1 442 ? -21.936 16.001 22.660 1.00 96.56 442 LEU A CA 1
ATOM 3762 C C . LEU A 1 442 ? -22.157 15.076 21.453 1.00 96.56 442 LEU A C 1
ATOM 3764 O O . LEU A 1 442 ? -22.349 15.581 20.351 1.00 96.56 442 LEU A O 1
ATOM 3768 N N . ILE A 1 443 ? -22.226 13.758 21.672 1.00 96.38 443 ILE A N 1
ATOM 3769 C CA . ILE A 1 443 ? -22.455 12.755 20.612 1.00 96.38 443 ILE A CA 1
ATOM 3770 C C . ILE A 1 443 ? -23.765 13.038 19.861 1.00 96.38 443 ILE A C 1
ATOM 3772 O O . ILE A 1 443 ? -23.833 12.947 18.635 1.00 96.38 443 ILE A O 1
ATOM 3776 N N . GLN A 1 444 ? -24.816 13.433 20.583 1.00 95.00 444 GLN A N 1
ATOM 3777 C CA . GLN A 1 444 ? -26.129 13.667 19.984 1.00 95.00 444 GLN A CA 1
ATOM 3778 C C . GLN A 1 444 ? -26.251 14.981 19.190 1.00 95.00 444 GLN A C 1
ATOM 3780 O O . GLN A 1 444 ? -27.192 15.106 18.407 1.00 95.00 444 GLN A O 1
ATOM 3785 N N . ARG A 1 445 ? -25.332 15.950 19.343 1.00 92.50 445 ARG A N 1
ATOM 3786 C CA . ARG A 1 445 ? -25.433 17.283 18.701 1.00 92.50 445 ARG A CA 1
ATOM 3787 C C . ARG A 1 445 ? -25.310 17.262 17.183 1.00 92.50 445 ARG A C 1
ATOM 3789 O O . ARG A 1 445 ? -25.967 18.066 16.528 1.00 92.50 445 ARG A O 1
ATOM 3796 N N . SER A 1 446 ? -24.475 16.378 16.651 1.00 89.25 446 SER A N 1
ATOM 3797 C CA . SER A 1 446 ? -24.106 16.373 15.236 1.00 89.25 446 SER A CA 1
ATOM 3798 C C . SER A 1 446 ? -24.245 14.974 14.647 1.00 89.25 446 SER A C 1
ATOM 3800 O O . SER A 1 446 ? -24.287 13.976 15.372 1.00 89.25 446 SER A O 1
ATOM 3802 N N . GLN A 1 447 ? -24.361 14.908 13.325 1.00 93.50 447 GLN A N 1
ATOM 3803 C CA . GLN A 1 447 ? -24.119 13.686 12.561 1.00 93.50 447 GLN A CA 1
ATOM 3804 C C . GLN A 1 447 ? -22.663 13.715 12.100 1.00 93.50 447 GLN A C 1
ATOM 3806 O O . GLN A 1 447 ? -22.186 14.784 11.724 1.00 93.50 447 GLN A O 1
ATOM 3811 N N . PHE A 1 448 ? -21.976 12.582 12.199 1.00 95.31 448 PHE A N 1
ATOM 3812 C CA . PHE A 1 448 ? -20.577 12.427 11.806 1.00 95.31 448 PHE A CA 1
ATOM 3813 C C . PHE A 1 448 ? -20.276 10.953 11.511 1.00 95.31 448 PHE A C 1
ATOM 3815 O O . PHE A 1 448 ? -21.011 10.065 11.960 1.00 95.31 448 PHE A O 1
ATOM 3822 N N . GLU A 1 449 ? -19.197 10.685 10.782 1.00 94.25 449 GLU A N 1
ATOM 3823 C CA . GLU A 1 449 ? -18.787 9.324 10.433 1.00 94.25 449 GLU A CA 1
ATOM 3824 C C . GLU A 1 449 ? -18.557 8.442 11.679 1.00 94.25 449 GLU A C 1
ATOM 3826 O O . GLU A 1 449 ? -17.859 8.806 12.631 1.00 94.25 449 GLU A O 1
ATOM 3831 N N . ASN A 1 450 ? -19.124 7.232 11.665 1.00 93.06 450 ASN A N 1
ATOM 3832 C CA . ASN A 1 450 ? -19.069 6.257 12.765 1.00 93.06 450 ASN A CA 1
ATOM 3833 C C . ASN A 1 450 ? -19.722 6.711 14.087 1.00 93.06 450 ASN A C 1
ATOM 3835 O O . ASN A 1 450 ? -19.381 6.180 15.151 1.00 93.06 450 ASN A O 1
ATOM 3839 N N . LYS A 1 451 ? -20.681 7.644 14.051 1.00 95.94 451 LYS A N 1
ATOM 3840 C CA . LYS A 1 451 ? -21.443 8.058 15.240 1.00 95.94 451 LYS A CA 1
ATOM 3841 C C . LYS A 1 451 ? -22.049 6.880 16.000 1.00 95.94 451 LYS A C 1
ATOM 3843 O O . LYS A 1 451 ? -21.930 6.817 17.222 1.00 95.94 451 LYS A O 1
ATOM 3848 N N . GLU A 1 452 ? -22.656 5.928 15.301 1.00 95.62 452 GLU A N 1
ATOM 3849 C CA . GLU A 1 452 ? -23.285 4.764 15.925 1.00 95.62 452 GLU A CA 1
ATOM 3850 C C . GLU A 1 452 ? -22.254 3.901 16.669 1.00 95.62 452 GLU A C 1
ATOM 3852 O O . GLU A 1 452 ? -22.569 3.324 17.705 1.00 95.62 452 GLU A O 1
ATOM 3857 N N . LEU A 1 453 ? -20.994 3.863 16.213 1.00 96.00 453 LEU A N 1
ATOM 3858 C CA . LEU A 1 453 ? -19.920 3.157 16.921 1.00 96.00 453 LEU A CA 1
ATOM 3859 C C . LEU A 1 453 ? -19.500 3.882 18.207 1.00 96.00 453 LEU A C 1
ATOM 3861 O O . LEU A 1 453 ? -19.144 3.228 19.189 1.00 96.00 453 LEU A O 1
ATOM 3865 N N . TRP A 1 454 ? -19.566 5.217 18.239 1.00 97.44 454 TRP A N 1
ATOM 3866 C CA . TRP A 1 454 ? -19.379 5.979 19.479 1.00 97.44 454 TRP A CA 1
ATOM 3867 C C . TRP A 1 454 ? -20.524 5.720 20.456 1.00 97.44 454 TRP A C 1
ATOM 3869 O O . TRP A 1 454 ? -20.277 5.540 21.645 1.00 97.44 454 TRP A O 1
ATOM 3879 N N . GLU A 1 455 ? -21.763 5.665 19.965 1.00 97.69 455 GLU A N 1
ATOM 3880 C CA . GLU A 1 455 ? -22.930 5.319 20.780 1.00 97.69 455 GLU A CA 1
ATOM 3881 C C . GLU A 1 455 ? -22.798 3.897 21.357 1.00 97.69 455 GLU A C 1
ATOM 3883 O O . GLU A 1 455 ? -22.933 3.724 22.566 1.00 97.69 455 GLU A O 1
ATOM 3888 N N . LEU A 1 456 ? -22.424 2.900 20.544 1.00 97.19 456 LEU A N 1
ATOM 3889 C CA . LEU A 1 456 ? -22.149 1.536 21.018 1.00 97.19 456 LEU A CA 1
ATOM 3890 C C . LEU A 1 456 ? -21.049 1.501 22.086 1.00 97.19 456 LEU A C 1
ATOM 3892 O O . LEU A 1 456 ? -21.252 0.926 23.156 1.00 97.19 456 LEU A O 1
ATOM 3896 N N . SER A 1 457 ? -19.925 2.185 21.854 1.00 97.38 457 SER A N 1
ATOM 3897 C CA . SER A 1 457 ? -18.851 2.263 22.849 1.00 97.38 457 SER A CA 1
ATOM 3898 C C . SER A 1 457 ? -19.301 2.952 24.146 1.00 97.38 457 SER A C 1
ATOM 3900 O O . SER A 1 457 ? -18.910 2.564 25.247 1.00 97.38 457 SER A O 1
ATOM 3902 N N . PHE A 1 458 ? -20.173 3.961 24.056 1.00 98.12 458 PHE A N 1
ATOM 3903 C CA . PHE A 1 458 ? -20.753 4.604 25.233 1.00 98.12 458 PHE A CA 1
ATOM 3904 C C . PHE A 1 458 ? -21.563 3.600 26.071 1.00 98.12 458 PHE A C 1
ATOM 3906 O O . PHE A 1 458 ? -21.391 3.536 27.293 1.00 98.12 458 PHE A O 1
ATOM 3913 N N . TYR A 1 459 ? -22.397 2.775 25.429 1.00 97.75 459 TYR A N 1
ATOM 3914 C CA . TYR A 1 459 ? -23.178 1.738 26.113 1.00 97.75 459 TYR A CA 1
ATOM 3915 C C . TYR A 1 459 ? -22.301 0.643 26.732 1.00 97.75 459 TYR A C 1
ATOM 3917 O O . TYR A 1 459 ? -22.601 0.168 27.832 1.00 97.75 459 TYR A O 1
ATOM 3925 N N . ASP A 1 460 ? -21.188 0.285 26.094 1.00 96.38 460 ASP A N 1
ATOM 3926 C CA . ASP A 1 460 ? -20.247 -0.705 26.628 1.00 96.38 460 ASP A CA 1
ATOM 3927 C C . ASP A 1 460 ? -19.603 -0.265 27.952 1.00 96.38 460 ASP A C 1
ATOM 3929 O O . ASP A 1 460 ? -19.284 -1.105 28.803 1.00 96.38 460 ASP A O 1
ATOM 3933 N N . TYR A 1 461 ? -19.420 1.046 28.143 1.00 97.31 461 TYR A N 1
ATOM 3934 C CA . TYR A 1 461 ? -18.569 1.588 29.205 1.00 97.31 461 TYR A CA 1
ATOM 3935 C C . TYR A 1 461 ? -19.269 2.429 30.277 1.00 97.31 461 TYR A C 1
ATOM 3937 O O . TYR A 1 461 ? -18.655 2.673 31.327 1.00 97.31 461 TYR A O 1
ATOM 3945 N N . ILE A 1 462 ? -20.531 2.826 30.068 1.00 97.56 462 ILE A N 1
ATOM 3946 C CA . ILE A 1 462 ? -21.324 3.526 31.090 1.00 97.56 462 ILE A CA 1
ATOM 3947 C C . ILE A 1 462 ? -21.382 2.723 32.394 1.00 97.56 462 ILE A C 1
ATOM 3949 O O . ILE A 1 462 ? -21.462 1.495 32.368 1.00 97.56 462 ILE A O 1
ATOM 3953 N N . ASP A 1 463 ? -21.307 3.396 33.539 1.00 96.75 463 ASP A N 1
ATOM 3954 C CA . ASP A 1 463 ? -21.440 2.751 34.844 1.00 96.75 463 ASP A CA 1
ATOM 3955 C C . ASP A 1 463 ? -22.822 2.107 35.052 1.00 96.75 463 ASP A C 1
ATOM 3957 O O . ASP A 1 463 ? -23.850 2.686 34.699 1.00 96.75 463 ASP A O 1
ATOM 3961 N N . ASP A 1 464 ? -22.849 0.918 35.662 1.00 96.06 464 ASP A N 1
ATOM 3962 C CA . ASP A 1 464 ? -24.071 0.144 35.917 1.00 96.06 464 ASP A CA 1
ATOM 3963 C C . ASP A 1 464 ? -25.118 0.929 36.719 1.00 96.06 464 ASP A C 1
ATOM 3965 O O . ASP A 1 464 ? -26.316 0.740 36.509 1.00 96.06 464 ASP A O 1
ATOM 3969 N N . THR A 1 465 ? -24.683 1.811 37.626 1.00 96.19 465 THR A N 1
ATOM 3970 C CA . THR A 1 465 ? -25.582 2.621 38.465 1.00 96.19 465 THR A CA 1
ATOM 3971 C C . THR A 1 465 ? -26.359 3.677 37.680 1.00 96.19 465 THR A C 1
ATOM 3973 O O . THR A 1 465 ? -27.369 4.180 38.170 1.00 96.19 465 THR A O 1
ATOM 3976 N N . LEU A 1 466 ? -25.908 4.000 36.465 1.00 96.56 466 LEU A N 1
ATOM 3977 C CA . LEU A 1 466 ? -26.499 5.010 35.588 1.00 96.56 466 LEU A CA 1
ATOM 3978 C C . LEU A 1 466 ? -27.334 4.390 34.456 1.00 96.56 466 LEU A C 1
ATOM 3980 O O . LEU A 1 466 ? -27.974 5.118 33.697 1.00 96.56 466 LEU A O 1
ATOM 3984 N N . ILE A 1 467 ? -27.352 3.057 34.337 1.00 96.94 467 ILE A N 1
ATOM 3985 C CA . ILE A 1 467 ? -28.172 2.345 33.354 1.00 96.94 467 ILE A CA 1
ATOM 3986 C C . ILE A 1 467 ? -29.655 2.507 33.706 1.00 96.94 467 ILE A C 1
ATOM 3988 O O . ILE A 1 467 ? -30.087 2.247 34.828 1.00 96.94 467 ILE A O 1
ATOM 3992 N N . ASN A 1 468 ? -30.453 2.901 32.716 1.00 95.69 468 ASN A N 1
ATOM 3993 C CA . ASN A 1 468 ? -31.893 3.089 32.842 1.00 95.69 468 ASN A CA 1
ATOM 3994 C C . ASN A 1 468 ? -32.622 2.664 31.552 1.00 95.69 468 ASN A C 1
ATOM 3996 O O . ASN A 1 468 ? -31.994 2.346 30.538 1.00 95.69 468 ASN A O 1
ATOM 4000 N N . ASN A 1 469 ? -33.957 2.652 31.594 1.00 96.25 469 ASN A N 1
ATOM 4001 C CA . ASN A 1 469 ? -34.780 2.245 30.451 1.00 96.25 469 ASN A CA 1
ATOM 4002 C C . ASN A 1 469 ? -34.626 3.160 29.227 1.00 96.25 469 ASN A C 1
ATOM 4004 O O . ASN A 1 469 ? -34.625 2.661 28.106 1.00 96.25 469 ASN A O 1
ATOM 4008 N N . GLU A 1 470 ? -34.427 4.466 29.421 1.00 95.81 470 GLU A N 1
ATOM 4009 C CA . GLU A 1 470 ? -34.248 5.415 28.313 1.00 95.81 470 GLU A CA 1
ATOM 4010 C C . GLU A 1 470 ? -32.967 5.121 27.519 1.00 95.81 470 GLU A C 1
ATOM 4012 O O . GLU A 1 470 ? -32.952 5.205 26.288 1.00 95.81 470 GLU A O 1
ATOM 4017 N N . LEU A 1 471 ? -31.892 4.719 28.202 1.00 96.06 471 LEU A N 1
ATOM 4018 C CA . LEU A 1 471 ? -30.651 4.296 27.554 1.00 96.06 471 LEU A CA 1
ATOM 4019 C C . LEU A 1 471 ? -30.805 2.951 26.836 1.00 96.06 471 LEU A C 1
ATOM 4021 O O . LEU A 1 471 ? -30.261 2.793 25.746 1.00 96.06 471 LEU A O 1
ATOM 4025 N N . ALA A 1 472 ? -31.573 2.009 27.395 1.00 97.06 472 ALA A N 1
ATOM 4026 C CA . ALA A 1 472 ? -31.885 0.750 26.714 1.00 97.06 472 ALA A CA 1
ATOM 4027 C C . ALA A 1 472 ? -32.703 0.982 25.428 1.00 97.06 472 ALA A C 1
ATOM 4029 O O . ALA A 1 472 ? -32.447 0.349 24.404 1.00 97.06 472 ALA A O 1
ATOM 4030 N N . ASP A 1 473 ? -33.655 1.918 25.452 1.00 97.00 473 ASP A N 1
ATOM 4031 C CA . ASP A 1 473 ? -34.402 2.341 24.261 1.00 97.00 473 ASP A CA 1
ATOM 4032 C C . ASP A 1 473 ? -33.501 3.061 23.250 1.00 97.00 473 ASP A C 1
ATOM 4034 O O . ASP A 1 473 ? -33.608 2.836 22.041 1.00 97.00 473 ASP A O 1
ATOM 4038 N N . SER A 1 474 ? -32.569 3.882 23.740 1.00 96.56 474 SER A N 1
ATOM 4039 C CA . SER A 1 474 ? -31.592 4.573 22.899 1.00 96.56 474 SER A CA 1
ATOM 4040 C C . SER A 1 474 ? -30.660 3.592 22.184 1.00 96.56 474 SER A C 1
ATOM 4042 O O . SER A 1 474 ? -30.451 3.751 20.989 1.00 96.56 474 SER A O 1
ATOM 4044 N N . LEU A 1 475 ? -30.198 2.532 22.857 1.00 97.69 475 LEU A N 1
ATOM 4045 C CA . LEU A 1 475 ? -29.388 1.468 22.251 1.00 97.69 475 LEU A CA 1
ATOM 4046 C C . LEU A 1 475 ? -30.113 0.781 21.083 1.00 97.69 475 LEU A C 1
ATOM 4048 O O . LEU A 1 475 ? -29.529 0.588 20.016 1.00 97.69 475 LEU A O 1
ATOM 4052 N N . ILE A 1 476 ? -31.401 0.458 21.244 1.00 97.50 476 ILE A N 1
ATOM 4053 C CA . ILE A 1 476 ? -32.217 -0.106 20.153 1.00 97.50 476 ILE A CA 1
ATOM 4054 C C . ILE A 1 476 ? -32.289 0.882 18.980 1.00 97.50 476 ILE A C 1
ATOM 4056 O O . ILE A 1 476 ? -32.160 0.488 17.821 1.00 97.50 476 ILE A O 1
ATOM 4060 N N . ASN A 1 477 ? -32.471 2.171 19.272 1.00 96.62 477 ASN A N 1
ATOM 4061 C CA . ASN A 1 477 ? -32.524 3.228 18.264 1.00 96.62 477 ASN A CA 1
ATOM 4062 C C . ASN A 1 477 ? -31.174 3.473 17.565 1.00 96.62 477 ASN A C 1
ATOM 4064 O O . ASN A 1 477 ? -31.157 3.813 16.387 1.00 96.62 477 ASN A O 1
ATOM 4068 N N . THR A 1 478 ? -30.046 3.295 18.253 1.00 96.81 478 THR A N 1
ATOM 4069 C CA . THR A 1 478 ? -28.714 3.315 17.637 1.00 96.81 478 THR A CA 1
ATOM 4070 C C . THR A 1 478 ? -28.601 2.194 16.614 1.00 96.81 478 THR A C 1
ATOM 4072 O O . THR A 1 478 ? -28.344 2.458 15.443 1.00 96.81 478 THR A O 1
ATOM 4075 N N . ILE A 1 479 ? -28.890 0.952 17.017 1.00 96.12 479 ILE A N 1
ATOM 4076 C CA . ILE A 1 479 ? -28.806 -0.220 16.130 1.00 96.12 479 ILE A CA 1
ATOM 4077 C C . ILE A 1 479 ? -29.773 -0.090 14.944 1.00 96.12 479 ILE A C 1
ATOM 4079 O O . ILE A 1 479 ? -29.451 -0.514 13.835 1.00 96.12 479 ILE A O 1
ATOM 4083 N N . SER A 1 480 ? -30.939 0.540 15.130 1.00 95.06 480 SER A N 1
ATOM 4084 C CA . SER A 1 480 ? -31.910 0.717 14.044 1.00 95.06 480 SER A CA 1
ATOM 4085 C C . SER A 1 480 ? -31.426 1.681 12.957 1.00 95.06 480 SER A C 1
ATOM 4087 O O . SER A 1 480 ? -31.786 1.512 11.789 1.00 95.06 480 SER A O 1
ATOM 4089 N N . LYS A 1 481 ? -30.588 2.658 13.325 1.00 93.69 481 LYS A N 1
ATOM 4090 C CA . LYS A 1 481 ? -29.983 3.636 12.411 1.00 93.69 481 LYS A CA 1
ATOM 4091 C C . LYS A 1 481 ? -28.738 3.113 11.701 1.00 93.69 481 LYS A C 1
ATOM 4093 O O . LYS A 1 481 ? -28.400 3.634 10.642 1.00 93.69 481 LYS A O 1
ATOM 4098 N N . MET A 1 482 ? -28.084 2.082 12.241 1.00 93.81 482 MET A N 1
ATOM 4099 C CA . MET A 1 482 ? -26.903 1.491 11.614 1.00 93.81 482 MET A CA 1
ATOM 4100 C C . MET A 1 482 ? -27.243 0.930 10.232 1.00 93.81 482 MET A C 1
ATOM 4102 O O . MET A 1 482 ? -28.147 0.111 10.076 1.00 93.81 482 MET A O 1
ATOM 4106 N N . ASN A 1 483 ? -26.490 1.362 9.228 1.00 88.94 483 ASN A N 1
ATOM 4107 C CA . ASN A 1 483 ? -26.676 0.972 7.829 1.00 88.94 483 ASN A CA 1
ATOM 4108 C C . ASN A 1 483 ? -25.414 0.365 7.195 1.00 88.94 483 ASN A C 1
ATOM 4110 O O . ASN A 1 483 ? -25.485 -0.157 6.085 1.00 88.94 483 ASN A O 1
ATOM 4114 N N . LYS A 1 484 ? -24.275 0.414 7.894 1.00 89.19 484 LYS A N 1
ATOM 4115 C CA . LYS A 1 484 ? -23.002 -0.167 7.461 1.00 89.19 484 LYS A CA 1
ATOM 4116 C C . LYS A 1 484 ? -22.786 -1.540 8.106 1.00 89.19 484 LYS A C 1
ATOM 4118 O O . LYS A 1 484 ? -23.192 -1.722 9.258 1.00 89.19 484 LYS A O 1
ATOM 4123 N N . PRO A 1 485 ? -22.104 -2.475 7.416 1.00 91.75 485 PRO A N 1
ATOM 4124 C CA . PRO A 1 485 ? -21.707 -3.744 8.012 1.00 91.75 485 PRO A CA 1
ATOM 4125 C C . PRO A 1 485 ? -20.878 -3.508 9.276 1.00 91.75 485 PRO A C 1
ATOM 4127 O O . PRO A 1 485 ? -19.874 -2.799 9.239 1.00 91.75 485 PRO A O 1
ATOM 4130 N N . ASN A 1 486 ? -21.302 -4.095 10.392 1.00 92.88 486 ASN A N 1
ATOM 4131 C CA . ASN A 1 486 ? -20.596 -3.999 11.664 1.00 92.88 486 ASN A CA 1
ATOM 4132 C C . ASN A 1 486 ? -20.965 -5.168 12.578 1.00 92.88 486 ASN A C 1
ATOM 4134 O O . ASN A 1 486 ? -22.107 -5.629 12.555 1.00 92.88 486 ASN A O 1
ATOM 4138 N N . THR A 1 487 ? -20.029 -5.592 13.425 1.00 94.19 487 THR A N 1
ATOM 4139 C CA . THR A 1 487 ? -20.265 -6.623 14.440 1.00 94.19 487 THR A CA 1
ATOM 4140 C C . THR A 1 487 ? -20.618 -5.997 15.786 1.00 94.19 487 THR A C 1
ATOM 4142 O O . THR A 1 487 ? -19.892 -5.153 16.311 1.00 94.19 487 THR A O 1
ATOM 4145 N N . ILE A 1 488 ? -21.752 -6.406 16.348 1.00 94.38 488 ILE A N 1
ATOM 4146 C CA . ILE A 1 488 ? -22.248 -5.960 17.650 1.00 94.38 488 ILE A CA 1
ATOM 4147 C C . ILE A 1 488 ? -21.833 -6.994 18.700 1.00 94.38 488 ILE A C 1
ATOM 4149 O O . ILE A 1 488 ? -22.150 -8.182 18.591 1.00 94.38 488 ILE A O 1
ATOM 4153 N N . HIS A 1 489 ? -21.121 -6.530 19.726 1.00 92.56 489 HIS A N 1
ATOM 4154 C CA . HIS A 1 489 ? -20.678 -7.350 20.850 1.00 92.56 489 HIS A CA 1
ATOM 4155 C C . HIS A 1 489 ? -21.670 -7.225 22.010 1.00 92.56 489 HIS A C 1
ATOM 4157 O O . HIS A 1 489 ? -21.934 -6.127 22.489 1.00 92.56 489 HIS A O 1
ATOM 4163 N N . PHE A 1 490 ? -22.214 -8.348 22.478 1.00 93.62 490 PHE A N 1
ATOM 4164 C CA . PHE A 1 490 ? -23.264 -8.354 23.505 1.00 93.62 490 PHE A CA 1
ATOM 4165 C C . PHE A 1 490 ? -22.738 -8.560 24.932 1.00 93.62 490 PHE A C 1
ATOM 4167 O O . PHE A 1 490 ? -23.448 -8.228 25.881 1.00 93.62 490 PHE A O 1
ATOM 4174 N N . ASP A 1 491 ? -21.481 -9.000 25.099 1.00 88.62 491 ASP A N 1
ATOM 4175 C CA . ASP A 1 491 ? -20.868 -9.291 26.408 1.00 88.62 491 ASP A CA 1
ATOM 4176 C C . ASP A 1 491 ? -20.998 -8.119 27.407 1.00 88.62 491 ASP A C 1
ATOM 4178 O O . ASP A 1 491 ? -21.186 -8.315 28.606 1.00 88.62 491 ASP A O 1
ATOM 4182 N N . ARG A 1 492 ? -20.895 -6.869 26.933 1.00 93.12 492 ARG A N 1
ATOM 4183 C CA . ARG A 1 492 ? -21.036 -5.657 27.767 1.00 93.12 492 ARG A CA 1
ATOM 4184 C C . ARG A 1 492 ? -22.456 -5.097 27.804 1.00 93.12 492 ARG A C 1
ATOM 4186 O O . ARG A 1 492 ? -22.770 -4.304 28.694 1.00 93.12 492 ARG A O 1
ATOM 4193 N N . LEU A 1 493 ? -23.319 -5.522 26.886 1.00 95.75 493 LEU A N 1
ATOM 4194 C CA . LEU A 1 493 ? -24.707 -5.0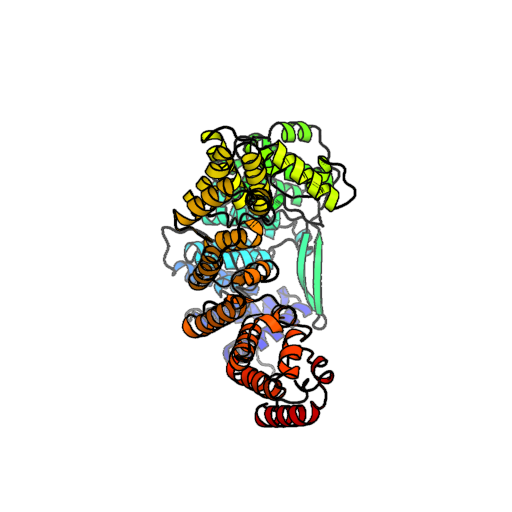73 26.791 1.00 95.75 493 LEU A CA 1
ATOM 4195 C C . LEU A 1 493 ? -25.645 -5.889 27.691 1.00 95.75 493 LEU A C 1
ATOM 4197 O O . LEU A 1 493 ? -26.726 -5.410 28.024 1.00 95.75 493 LEU A O 1
ATOM 4201 N N . GLU A 1 494 ? -25.223 -7.065 28.167 1.00 95.44 494 GLU A N 1
ATOM 4202 C CA . GLU A 1 494 ? -25.995 -7.921 29.089 1.00 95.44 494 GLU A CA 1
ATOM 4203 C C . GLU A 1 494 ? -26.441 -7.166 30.355 1.00 95.44 494 GLU A C 1
ATOM 4205 O O . GLU A 1 494 ? -27.519 -7.378 30.906 1.00 95.44 494 GLU A O 1
ATOM 4210 N N . ARG A 1 495 ? -25.646 -6.177 30.768 1.00 96.12 495 ARG A N 1
ATOM 4211 C CA . ARG A 1 495 ? -25.904 -5.282 31.905 1.00 96.12 495 ARG A CA 1
ATOM 4212 C C . ARG A 1 495 ? -27.243 -4.542 31.787 1.00 96.12 495 ARG A C 1
ATOM 4214 O O . ARG A 1 495 ? -27.871 -4.255 32.806 1.00 96.12 495 ARG A O 1
ATOM 4221 N N . PHE A 1 496 ? -27.697 -4.265 30.563 1.00 97.81 496 PHE A N 1
ATOM 4222 C CA . PHE A 1 496 ? -28.968 -3.593 30.284 1.00 97.81 496 PHE A CA 1
ATOM 4223 C C . PHE A 1 496 ? -30.189 -4.506 30.466 1.00 97.81 496 PHE A C 1
ATOM 4225 O O . PHE A 1 496 ? -31.302 -3.998 30.617 1.00 97.81 496 PHE A O 1
ATOM 4232 N N . LEU A 1 497 ? -30.010 -5.830 30.554 1.00 96.44 497 LEU A N 1
ATOM 4233 C CA . LEU A 1 497 ? -31.108 -6.760 30.850 1.00 96.44 497 LEU A CA 1
ATOM 4234 C C . LEU A 1 497 ? -31.721 -6.510 32.237 1.00 96.44 497 LEU A C 1
ATOM 4236 O O . LEU A 1 497 ? -32.900 -6.784 32.443 1.00 96.44 497 LEU A O 1
ATOM 4240 N N . LYS A 1 498 ? -30.963 -5.904 33.166 1.00 95.69 498 LYS A N 1
ATOM 4241 C CA . LYS A 1 498 ? -31.450 -5.498 34.498 1.00 95.69 498 LYS A CA 1
ATOM 4242 C C . LYS A 1 498 ? -32.631 -4.526 34.430 1.00 95.69 498 LYS A C 1
ATOM 4244 O O . LYS A 1 498 ? -33.503 -4.567 35.292 1.00 95.69 498 LYS A O 1
ATOM 4249 N N . VAL A 1 499 ? -32.634 -3.634 33.437 1.00 97.19 499 VAL A N 1
ATOM 4250 C CA . VAL A 1 499 ? -33.692 -2.628 33.246 1.00 97.19 499 VAL A CA 1
ATOM 4251 C C . VAL A 1 499 ? -34.674 -3.048 32.156 1.00 97.19 499 VAL A C 1
ATOM 4253 O O . VAL A 1 499 ? -35.866 -2.780 32.284 1.00 97.19 499 VAL A O 1
ATOM 4256 N N . LYS A 1 500 ? -34.194 -3.779 31.139 1.00 97.00 500 LYS A N 1
ATOM 4257 C CA . LYS A 1 500 ? -34.992 -4.256 30.008 1.00 97.00 500 LYS A CA 1
ATOM 4258 C C . LYS A 1 500 ? -34.710 -5.739 29.702 1.00 97.00 500 LYS A C 1
ATOM 4260 O O . LYS A 1 500 ? -33.909 -6.033 28.816 1.00 97.00 500 LYS A O 1
ATOM 4265 N N . PRO A 1 501 ? -35.380 -6.684 30.392 1.00 95.75 501 PRO A N 1
ATOM 4266 C CA . PRO A 1 501 ? -35.070 -8.118 30.305 1.00 95.75 501 PRO A CA 1
ATOM 4267 C C . PRO A 1 501 ? -35.197 -8.747 28.911 1.00 95.75 501 PRO A C 1
ATOM 4269 O O . PRO A 1 501 ? -34.528 -9.726 28.619 1.00 95.75 501 PRO A O 1
ATOM 4272 N N . ASN A 1 502 ? -36.026 -8.186 28.028 1.00 95.75 502 ASN A N 1
ATOM 4273 C CA . ASN A 1 502 ? -36.233 -8.682 26.663 1.00 95.75 502 ASN A CA 1
ATOM 4274 C C . ASN A 1 502 ? -35.373 -7.962 25.605 1.00 95.75 502 ASN A C 1
ATOM 4276 O O . ASN A 1 502 ? -35.649 -8.060 24.409 1.00 95.75 502 ASN A O 1
ATOM 4280 N N . LEU A 1 503 ? -34.361 -7.191 26.018 1.00 97.44 503 LEU A N 1
ATOM 4281 C CA . LEU A 1 503 ? -33.566 -6.358 25.113 1.00 97.44 503 LEU A CA 1
ATOM 4282 C C . LEU A 1 503 ? -32.892 -7.165 23.997 1.00 97.44 503 LEU A C 1
ATOM 4284 O O . LEU A 1 503 ? -32.922 -6.739 22.846 1.00 97.44 503 LEU A O 1
ATOM 4288 N N . PHE A 1 504 ? -32.300 -8.318 24.310 1.00 97.19 504 PHE A N 1
ATOM 4289 C CA . PHE A 1 504 ? -31.556 -9.101 23.318 1.00 97.19 504 PHE A CA 1
ATOM 4290 C C . PHE A 1 504 ? -32.481 -9.700 22.258 1.00 97.19 504 PHE A C 1
ATOM 4292 O O . PHE A 1 504 ? -32.167 -9.605 21.075 1.00 97.19 504 PHE A O 1
ATOM 4299 N N . GLN A 1 505 ? -33.659 -10.192 22.649 1.00 96.75 505 GLN A N 1
ATOM 4300 C CA . GLN A 1 505 ? -34.711 -10.590 21.708 1.00 96.75 505 GLN A CA 1
ATOM 4301 C C . GLN A 1 505 ? -35.107 -9.435 20.769 1.00 96.75 505 GLN A C 1
ATOM 4303 O O . GLN A 1 505 ? -35.214 -9.619 19.555 1.00 96.75 505 GLN A O 1
ATOM 4308 N N . LEU A 1 506 ? -35.304 -8.227 21.313 1.00 97.31 506 LEU A N 1
ATOM 4309 C CA . LEU A 1 506 ? -35.667 -7.046 20.519 1.00 97.31 506 LEU A CA 1
ATOM 4310 C C . LEU A 1 506 ? -34.565 -6.659 19.525 1.00 97.31 506 LEU A C 1
ATOM 4312 O O . LEU A 1 506 ? -34.863 -6.366 18.366 1.00 97.31 506 LEU A O 1
ATOM 4316 N N . ILE A 1 507 ? -33.305 -6.673 19.964 1.00 97.38 507 ILE A N 1
ATOM 4317 C CA . ILE A 1 507 ? -32.156 -6.367 19.108 1.00 97.38 507 ILE A CA 1
ATOM 4318 C C . ILE A 1 507 ? -31.976 -7.451 18.036 1.00 97.38 507 ILE A C 1
ATOM 4320 O O . ILE A 1 507 ? -31.767 -7.109 16.875 1.00 97.38 507 ILE A O 1
ATOM 4324 N N . LEU A 1 508 ? -32.100 -8.736 18.383 1.00 97.56 508 LEU A N 1
ATOM 4325 C CA . LEU A 1 508 ? -31.985 -9.840 17.426 1.00 97.56 508 LEU A CA 1
ATOM 4326 C C . LEU A 1 508 ? -33.031 -9.717 16.315 1.00 97.56 508 LEU A C 1
ATOM 4328 O O . LEU A 1 508 ? -32.696 -9.824 15.134 1.00 97.56 508 LEU A O 1
ATOM 4332 N N . LYS A 1 509 ? -34.282 -9.420 16.689 1.00 97.44 509 LYS A N 1
ATOM 4333 C CA . LYS A 1 509 ? -35.361 -9.155 15.734 1.00 97.44 509 LYS A CA 1
ATOM 4334 C C . LYS A 1 509 ? -35.022 -7.991 14.811 1.00 97.44 509 LYS A C 1
ATOM 4336 O O . LYS A 1 509 ? -35.161 -8.110 13.599 1.00 97.44 509 LYS A O 1
ATOM 4341 N N . LEU A 1 510 ? -34.545 -6.886 15.379 1.00 97.00 510 LEU A N 1
ATOM 4342 C CA . LEU A 1 510 ? -34.167 -5.694 14.626 1.00 97.00 510 LEU A CA 1
ATOM 4343 C C . LEU A 1 510 ? -33.033 -5.973 13.628 1.00 97.00 510 LEU A C 1
ATOM 4345 O O . LEU A 1 510 ? -33.157 -5.611 12.462 1.00 97.00 510 LEU A O 1
ATOM 4349 N N . ILE A 1 511 ? -31.955 -6.629 14.066 1.00 96.81 511 ILE A N 1
ATOM 4350 C CA . ILE A 1 511 ? -30.822 -7.007 13.206 1.00 96.81 511 ILE A CA 1
ATOM 4351 C C . ILE A 1 511 ? -31.303 -7.904 12.063 1.00 96.81 511 ILE A C 1
ATOM 4353 O O . ILE A 1 511 ? -30.994 -7.637 10.902 1.00 96.81 511 ILE A O 1
ATOM 4357 N N . THR A 1 512 ? -32.097 -8.927 12.387 1.00 96.38 512 THR A N 1
ATOM 4358 C CA . THR A 1 512 ? -32.605 -9.902 11.412 1.00 96.38 512 THR A CA 1
ATOM 4359 C C . THR A 1 512 ? -33.462 -9.226 10.346 1.00 96.38 512 THR A C 1
ATOM 4361 O O . THR A 1 512 ? -33.221 -9.418 9.151 1.00 96.38 512 THR A O 1
ATOM 4364 N N . ASP A 1 513 ? -34.409 -8.385 10.774 1.00 95.50 513 ASP A N 1
ATOM 4365 C CA . ASP A 1 513 ? -35.298 -7.630 9.890 1.00 95.50 513 ASP A CA 1
ATOM 4366 C C . ASP A 1 513 ? -34.525 -6.644 9.005 1.00 95.50 513 ASP A C 1
ATOM 4368 O O . ASP A 1 513 ? -34.826 -6.523 7.817 1.00 95.50 513 ASP A O 1
ATOM 4372 N N . LYS A 1 514 ? -33.531 -5.937 9.558 1.00 94.50 514 LYS A N 1
ATOM 4373 C CA . LYS A 1 514 ? -32.717 -4.979 8.795 1.00 94.50 514 LYS A CA 1
ATOM 4374 C C . LYS A 1 514 ? -31.862 -5.669 7.748 1.00 94.50 514 LYS A C 1
ATOM 4376 O O . LYS A 1 514 ? -31.825 -5.241 6.600 1.00 94.50 514 LYS A O 1
ATOM 4381 N N . ASN A 1 515 ? -31.196 -6.753 8.116 1.00 94.25 515 ASN A N 1
ATOM 4382 C CA . ASN A 1 515 ? -30.382 -7.507 7.173 1.00 94.25 515 ASN A CA 1
ATOM 4383 C C . ASN A 1 515 ? -31.213 -8.076 6.020 1.00 94.25 515 ASN A C 1
ATOM 4385 O O . ASN A 1 515 ? -30.747 -8.062 4.886 1.00 94.25 515 ASN A O 1
ATOM 4389 N N . GLU A 1 516 ? -32.441 -8.521 6.292 1.00 91.94 516 GLU A N 1
ATOM 4390 C CA . GLU A 1 516 ? -33.353 -9.027 5.264 1.00 91.94 516 GLU A CA 1
ATOM 4391 C C . GLU A 1 516 ? -33.896 -7.916 4.354 1.00 91.94 516 GLU A C 1
ATOM 4393 O O . GLU A 1 516 ? -33.933 -8.080 3.137 1.00 91.94 516 GLU A O 1
ATOM 4398 N N . LYS A 1 517 ? -34.325 -6.784 4.926 1.00 92.38 517 LYS A N 1
ATOM 4399 C CA . LYS A 1 517 ? -35.024 -5.724 4.178 1.00 92.38 517 LYS A CA 1
ATOM 4400 C C . LYS A 1 517 ? -34.088 -4.706 3.536 1.00 92.38 517 LYS A C 1
ATOM 4402 O O . LYS A 1 517 ? -34.399 -4.179 2.473 1.00 92.38 517 LYS A O 1
ATOM 4407 N N . GLU A 1 518 ? -32.984 -4.389 4.202 1.00 90.00 518 GLU A N 1
ATOM 4408 C CA . GLU A 1 518 ? -32.081 -3.290 3.839 1.00 90.00 518 GLU A CA 1
ATOM 4409 C C . GLU A 1 518 ? -30.697 -3.781 3.395 1.00 90.00 518 GLU A C 1
ATOM 4411 O O . GLU A 1 518 ? -29.921 -2.997 2.854 1.00 90.00 518 GLU A O 1
ATOM 4416 N N . GLY A 1 519 ? -30.353 -5.053 3.629 1.00 86.31 519 GLY A N 1
ATOM 4417 C CA . GLY A 1 519 ? -29.034 -5.587 3.288 1.00 86.31 519 GLY A CA 1
ATOM 4418 C C . GLY A 1 519 ? -27.888 -4.989 4.115 1.00 86.31 519 GLY A C 1
ATOM 4419 O O . GLY A 1 519 ? -26.750 -4.982 3.657 1.00 86.31 519 GLY A O 1
ATOM 4420 N N . SER A 1 520 ? -28.159 -4.492 5.331 1.00 86.00 520 SER A N 1
ATOM 4421 C CA . SER A 1 520 ? -27.173 -3.784 6.173 1.00 86.00 520 SER A CA 1
ATOM 4422 C C . SER A 1 520 ? -25.976 -4.641 6.617 1.00 86.00 520 SER A C 1
ATOM 4424 O O . SER A 1 520 ? -24.947 -4.095 7.008 1.00 86.00 520 SER A O 1
ATOM 4426 N N . ARG A 1 521 ? -26.099 -5.977 6.572 1.00 91.88 521 ARG A N 1
ATOM 4427 C CA . ARG A 1 521 ? -25.090 -6.961 7.019 1.00 91.88 521 ARG A CA 1
ATOM 4428 C C . ARG A 1 521 ? -24.563 -6.698 8.439 1.00 91.88 521 ARG A C 1
ATOM 4430 O O . ARG A 1 521 ? -23.371 -6.846 8.702 1.00 91.88 521 ARG A O 1
ATOM 4437 N N . LEU A 1 522 ? -25.452 -6.319 9.354 1.00 95.19 522 LEU A N 1
ATOM 4438 C CA . LEU A 1 522 ? -25.169 -6.250 10.783 1.00 95.19 522 LEU A CA 1
ATOM 4439 C C . LEU A 1 522 ? -24.915 -7.655 11.326 1.00 95.19 522 LEU A C 1
ATOM 4441 O O . LEU A 1 522 ? -25.666 -8.597 11.058 1.00 95.19 522 LEU A O 1
ATOM 4445 N N . GLN A 1 523 ? -23.844 -7.786 12.092 1.00 95.12 523 GLN A N 1
ATOM 4446 C CA . GLN A 1 523 ? -23.340 -9.055 12.583 1.00 95.12 523 GLN A CA 1
ATOM 4447 C C . GLN A 1 523 ? -23.454 -9.139 14.101 1.00 95.12 523 GLN A C 1
ATOM 4449 O O . GLN A 1 523 ? -23.329 -8.133 14.798 1.00 95.12 523 GLN A O 1
ATOM 4454 N N . VAL A 1 524 ? -23.635 -10.347 14.619 1.00 95.06 524 VAL A N 1
ATOM 4455 C CA . VAL A 1 524 ? -23.438 -10.657 16.042 1.00 95.06 524 VAL A CA 1
ATOM 4456 C C . VAL A 1 524 ? -22.139 -11.440 16.206 1.00 95.06 524 VAL A C 1
ATOM 4458 O O . VAL A 1 524 ? -21.710 -12.131 15.281 1.00 95.06 524 VAL A O 1
ATOM 4461 N N . TRP A 1 525 ? -21.491 -11.319 17.365 1.00 92.06 525 TRP A N 1
ATOM 4462 C CA . TRP A 1 525 ? -20.246 -12.044 17.633 1.00 92.06 525 TRP A CA 1
ATOM 4463 C C . TRP A 1 525 ? -20.444 -13.573 17.610 1.00 92.06 525 TRP A C 1
ATOM 4465 O O . TRP A 1 525 ? -21.543 -14.071 17.852 1.00 92.06 525 TRP A O 1
ATOM 4475 N N . MET A 1 526 ? -19.373 -14.321 17.324 1.00 88.38 526 MET A N 1
ATOM 4476 C CA . MET A 1 526 ? -19.414 -15.767 17.042 1.00 88.38 526 MET A CA 1
ATOM 4477 C C . MET A 1 526 ? -20.020 -16.632 18.158 1.00 88.38 526 MET A C 1
ATOM 4479 O O . MET A 1 526 ? -20.567 -17.691 17.879 1.00 88.38 526 MET A O 1
ATOM 4483 N N . ASP A 1 527 ? -19.934 -16.191 19.412 1.00 91.06 527 ASP A N 1
ATOM 4484 C CA . ASP A 1 527 ? -20.438 -16.914 20.583 1.00 91.06 527 ASP A CA 1
ATOM 4485 C C . ASP A 1 527 ? -21.788 -16.372 21.090 1.00 91.06 527 ASP A C 1
ATOM 4487 O O . ASP A 1 527 ? -22.275 -16.798 22.136 1.00 91.06 527 ASP A O 1
ATOM 4491 N N . PHE A 1 528 ? -22.425 -15.456 20.351 1.00 94.88 528 PHE A N 1
ATOM 4492 C CA . PHE A 1 528 ? -23.668 -14.807 20.767 1.00 94.88 528 PHE A CA 1
ATOM 4493 C C . PHE A 1 528 ? -24.772 -15.821 21.093 1.00 94.88 528 PHE A C 1
ATOM 4495 O O . PHE A 1 528 ? -25.368 -15.771 22.169 1.00 94.88 528 PHE A O 1
ATOM 4502 N N . PHE A 1 529 ? -25.010 -16.776 20.190 1.00 95.38 529 PHE A N 1
ATOM 4503 C CA . PHE A 1 529 ? -26.052 -17.788 20.370 1.00 95.38 529 PHE A CA 1
ATOM 4504 C C . PHE A 1 529 ? -25.702 -18.803 21.455 1.00 95.38 529 PHE A C 1
ATOM 4506 O O . PHE A 1 529 ? -26.608 -19.318 22.094 1.00 95.38 529 PHE A O 1
ATOM 4513 N N . SER A 1 530 ? -24.420 -19.089 21.699 1.00 94.44 530 SER A N 1
ATOM 4514 C CA . SER A 1 530 ? -24.030 -20.044 22.740 1.00 94.44 530 SER A CA 1
ATOM 4515 C C . SER A 1 530 ? -24.071 -19.426 24.137 1.00 94.44 530 SER A C 1
ATOM 4517 O O . SER A 1 530 ? -24.539 -20.075 25.071 1.00 94.44 530 SER A O 1
ATOM 4519 N N . LYS A 1 531 ? -23.627 -18.172 24.285 1.00 94.75 531 LYS A N 1
ATOM 4520 C CA . LYS A 1 531 ? -23.597 -17.453 25.567 1.00 94.75 531 LYS A CA 1
ATOM 4521 C C . LYS A 1 531 ? -24.947 -16.897 25.993 1.00 94.75 531 LYS A C 1
ATOM 4523 O O . LYS A 1 531 ? -25.220 -16.831 27.187 1.00 94.75 531 LYS A O 1
ATOM 4528 N N . HIS A 1 532 ? -25.761 -16.445 25.042 1.00 95.56 532 HIS A N 1
ATOM 4529 C CA . HIS A 1 532 ? -26.951 -15.653 25.350 1.00 95.56 532 HIS A CA 1
ATOM 4530 C C . HIS A 1 532 ? -28.262 -16.306 24.920 1.00 95.56 532 HIS A C 1
ATOM 4532 O O . HIS A 1 532 ? -29.278 -15.618 24.921 1.00 95.56 532 HIS A O 1
ATOM 4538 N N . PHE A 1 533 ? -28.264 -17.607 24.600 1.00 95.31 533 PHE A N 1
ATOM 4539 C CA . PHE A 1 533 ? -29.446 -18.340 24.129 1.00 95.31 533 PHE A CA 1
ATOM 4540 C C . PHE A 1 533 ? -30.699 -18.092 24.984 1.00 95.31 533 PHE A C 1
ATOM 4542 O O . PHE A 1 533 ? -31.752 -17.742 24.460 1.00 95.31 533 PHE A O 1
ATOM 4549 N N . GLU A 1 534 ? -30.563 -18.180 26.311 1.00 93.88 534 GLU A N 1
ATOM 4550 C CA . GLU A 1 534 ? -31.663 -17.987 27.271 1.00 93.88 534 GLU A CA 1
ATOM 4551 C C . GLU A 1 534 ? -32.237 -16.556 27.261 1.00 93.88 534 GLU A C 1
ATOM 4553 O O . GLU A 1 534 ? -33.387 -16.339 27.636 1.00 93.88 534 GLU A O 1
ATOM 4558 N N . ASN A 1 535 ? -31.466 -15.573 26.784 1.00 94.62 535 ASN A N 1
ATOM 4559 C CA . ASN A 1 535 ? -31.868 -14.167 26.696 1.00 94.62 535 ASN A CA 1
ATOM 4560 C C . ASN A 1 535 ? -32.509 -13.806 25.338 1.00 94.62 535 ASN A C 1
ATOM 4562 O O . ASN A 1 535 ? -32.905 -12.653 25.134 1.00 94.62 535 ASN A O 1
ATOM 4566 N N . LEU A 1 536 ? -32.601 -14.752 24.391 1.00 95.06 536 LEU A N 1
ATOM 4567 C CA . LEU A 1 536 ? -33.166 -14.519 23.051 1.00 95.06 536 LEU A CA 1
ATOM 4568 C C . LEU A 1 536 ? -34.696 -14.673 23.001 1.00 95.06 536 LEU A C 1
ATOM 4570 O O . LEU A 1 536 ? -35.311 -14.299 22.001 1.00 95.06 536 LEU A O 1
ATOM 4574 N N . GLY A 1 537 ? -35.310 -15.142 24.090 1.00 91.50 537 GLY A N 1
ATOM 4575 C CA . GLY A 1 537 ? -36.750 -15.381 24.201 1.00 91.50 537 GLY A CA 1
ATOM 4576 C C . GLY A 1 537 ? -37.203 -16.690 23.546 1.00 91.50 537 GLY A C 1
ATOM 4577 O O . GLY A 1 537 ? -36.395 -17.473 23.062 1.00 91.50 537 GLY A O 1
ATOM 4578 N N . ASP A 1 538 ? -38.519 -16.911 23.523 1.00 92.69 538 ASP A N 1
ATOM 4579 C CA . ASP A 1 538 ? -39.117 -18.194 23.108 1.00 92.69 538 ASP A CA 1
ATOM 4580 C C . ASP A 1 538 ? -39.430 -18.288 21.599 1.00 92.69 538 ASP A C 1
ATOM 4582 O O . ASP A 1 538 ? -39.963 -19.292 21.126 1.00 92.69 538 ASP A O 1
ATOM 4586 N N . ASP A 1 539 ? -39.138 -17.236 20.825 1.00 95.56 539 ASP A N 1
ATOM 4587 C CA . ASP A 1 539 ? -39.360 -17.209 19.373 1.00 95.56 539 ASP A CA 1
ATOM 4588 C C . ASP A 1 539 ? -38.232 -17.965 18.656 1.00 95.56 539 ASP A C 1
ATOM 4590 O O . ASP A 1 539 ? -37.281 -17.376 18.135 1.00 95.56 539 ASP A O 1
ATOM 4594 N N . ILE A 1 540 ? -38.319 -19.296 18.682 1.00 95.81 540 ILE A N 1
ATOM 4595 C CA . ILE A 1 540 ? -37.297 -20.175 18.104 1.00 95.81 540 ILE A CA 1
ATOM 4596 C C . ILE A 1 540 ? -37.116 -19.937 16.600 1.00 95.81 540 ILE A C 1
ATOM 4598 O O . ILE A 1 540 ? -35.995 -19.988 16.104 1.00 95.81 540 ILE A O 1
ATOM 4602 N N . GLU A 1 541 ? -38.185 -19.588 15.885 1.00 96.44 541 GLU A N 1
ATOM 4603 C CA . GLU A 1 541 ? -38.141 -19.315 14.446 1.00 96.44 541 GLU A CA 1
ATOM 4604 C C . GLU A 1 541 ? -37.314 -18.064 14.136 1.00 96.44 541 GLU A C 1
ATOM 4606 O O . GLU A 1 541 ? -36.509 -18.059 13.201 1.00 96.44 541 GLU A O 1
ATOM 4611 N N . LEU A 1 542 ? -37.427 -17.019 14.965 1.00 97.19 542 LEU A N 1
ATOM 4612 C CA . LEU A 1 542 ? -36.536 -15.864 14.875 1.00 97.19 542 LEU A CA 1
ATOM 4613 C C . LEU A 1 542 ? -35.069 -16.261 15.098 1.00 97.19 542 LEU A C 1
ATOM 4615 O O . LEU A 1 542 ? -34.202 -15.812 14.347 1.00 97.19 542 LEU A O 1
ATOM 4619 N N . ILE A 1 543 ? -34.784 -17.085 16.112 1.00 97.88 543 ILE A N 1
ATOM 4620 C CA . ILE A 1 543 ? -33.418 -17.513 16.458 1.00 97.88 543 ILE A CA 1
ATOM 4621 C C . ILE A 1 543 ? -32.794 -18.304 15.305 1.00 97.88 543 ILE A C 1
ATOM 4623 O O . ILE A 1 543 ? -31.686 -17.977 14.877 1.00 97.88 543 ILE A O 1
ATOM 4627 N N . LYS A 1 544 ? -33.515 -19.293 14.766 1.00 97.38 544 LYS A N 1
ATOM 4628 C CA . LYS A 1 544 ? -33.093 -20.095 13.610 1.00 97.38 544 LYS A CA 1
ATOM 4629 C C . LYS A 1 544 ? -32.793 -19.220 12.394 1.00 97.38 544 LYS A C 1
ATOM 4631 O O . LYS A 1 544 ? -31.709 -19.308 11.812 1.00 97.38 544 LYS A O 1
ATOM 4636 N N . LYS A 1 545 ? -33.723 -18.320 12.049 1.00 96.31 545 LYS A N 1
ATOM 4637 C CA . LYS A 1 545 ? -33.577 -17.384 10.925 1.00 96.31 545 LYS A CA 1
ATOM 4638 C C . LYS A 1 545 ? -32.357 -16.483 11.098 1.00 96.31 545 LYS A C 1
ATOM 4640 O O . LYS A 1 545 ? -31.570 -16.322 10.164 1.00 96.31 545 LYS A O 1
ATOM 4645 N N . ALA A 1 546 ? -32.189 -15.910 12.288 1.00 96.81 546 ALA A N 1
ATOM 4646 C CA . ALA A 1 546 ? -31.051 -15.062 12.602 1.00 96.81 546 ALA A CA 1
ATOM 4647 C C . ALA A 1 546 ? -29.736 -15.843 12.506 1.00 96.81 546 ALA A C 1
ATOM 4649 O O . ALA A 1 546 ? -28.786 -15.353 11.904 1.00 96.81 546 ALA A O 1
ATOM 4650 N N . TYR A 1 547 ? -29.682 -17.066 13.040 1.00 96.56 547 TYR A N 1
ATOM 4651 C CA . TYR A 1 547 ? -28.489 -17.907 12.987 1.00 96.56 547 TYR A CA 1
ATOM 4652 C C . TYR A 1 547 ? -28.060 -18.193 11.542 1.00 96.56 547 TYR A C 1
ATOM 4654 O O . TYR A 1 547 ? -26.910 -17.936 11.183 1.00 96.56 547 TYR A O 1
ATOM 4662 N N . ILE A 1 548 ? -28.988 -18.665 10.697 1.00 93.75 548 ILE A N 1
ATOM 4663 C CA . ILE A 1 548 ? -28.728 -18.928 9.271 1.00 93.75 548 ILE A CA 1
ATOM 4664 C C . ILE A 1 548 ? -28.185 -17.667 8.600 1.00 93.75 548 ILE A C 1
ATOM 4666 O O . ILE A 1 548 ? -27.151 -17.701 7.935 1.00 93.75 548 ILE A O 1
ATOM 4670 N N . GLN A 1 549 ? -28.845 -16.530 8.819 1.00 93.31 549 GLN A N 1
ATOM 4671 C CA . GLN A 1 549 ? -28.424 -15.258 8.249 1.00 93.31 549 GLN A CA 1
ATOM 4672 C C . GLN A 1 549 ? -26.994 -14.880 8.672 1.00 93.31 549 GLN A C 1
ATOM 4674 O O . GLN A 1 549 ? -26.207 -14.440 7.837 1.00 93.31 549 GLN A O 1
ATOM 4679 N N . GLN A 1 550 ? -26.633 -15.066 9.944 1.00 94.25 550 GLN A N 1
ATOM 4680 C CA . GLN A 1 550 ? -25.294 -14.754 10.452 1.00 94.25 550 GLN A CA 1
ATOM 4681 C C . GLN A 1 550 ? -24.221 -15.674 9.866 1.00 94.25 550 GLN A C 1
ATOM 4683 O O . GLN A 1 550 ? -23.176 -15.177 9.444 1.00 94.25 550 GLN A O 1
ATOM 4688 N N . ASN A 1 551 ? -24.512 -16.972 9.742 1.00 90.50 551 ASN A N 1
ATOM 4689 C CA . ASN A 1 551 ? -23.634 -17.938 9.083 1.00 90.50 551 ASN A CA 1
ATOM 4690 C C . ASN A 1 551 ? -23.353 -17.565 7.618 1.00 90.50 551 ASN A C 1
ATOM 4692 O O . ASN A 1 551 ? -22.219 -17.646 7.161 1.00 90.50 551 ASN A O 1
ATOM 4696 N N . LEU A 1 552 ? -24.371 -17.099 6.890 1.00 87.56 552 LEU A N 1
ATOM 4697 C CA . LEU A 1 552 ? -24.215 -16.678 5.494 1.00 87.56 552 LEU A CA 1
ATOM 4698 C C . LEU A 1 552 ? -23.455 -15.351 5.345 1.00 87.56 552 LEU A C 1
ATOM 4700 O O . LEU A 1 552 ? -22.817 -15.109 4.321 1.00 87.56 552 LEU A O 1
ATOM 4704 N N . ILE A 1 553 ? -23.521 -14.468 6.345 1.00 88.94 553 ILE A N 1
ATOM 4705 C CA . ILE A 1 553 ? -22.848 -13.163 6.306 1.00 88.94 553 ILE A CA 1
ATOM 4706 C C . ILE A 1 553 ? -21.355 -13.270 6.661 1.00 88.94 553 ILE A C 1
ATOM 4708 O O . ILE A 1 553 ? -20.568 -12.469 6.140 1.00 88.94 553 ILE A O 1
ATOM 4712 N N . GLN A 1 554 ? -20.979 -14.191 7.555 1.00 87.75 554 GLN A N 1
ATOM 4713 C CA . GLN A 1 554 ? -19.679 -14.239 8.233 1.00 87.75 554 GLN A CA 1
ATOM 4714 C C . GLN A 1 554 ? -18.882 -15.515 7.911 1.00 87.75 554 GLN A C 1
ATOM 4716 O O . GLN A 1 554 ? -19.309 -16.626 8.212 1.00 87.75 554 GLN A O 1
ATOM 4721 N N . HIS A 1 555 ? -17.655 -15.356 7.410 1.00 75.62 555 HIS A N 1
ATOM 4722 C CA . HIS A 1 555 ? -16.712 -16.469 7.279 1.00 75.62 555 HIS A CA 1
ATOM 4723 C C . HIS A 1 555 ? -16.227 -16.909 8.676 1.00 75.62 555 HIS A C 1
ATOM 4725 O O . HIS A 1 555 ? -15.683 -16.092 9.414 1.00 75.62 555 HIS A O 1
ATOM 4731 N N . HIS A 1 556 ? -16.407 -18.189 9.028 1.00 81.44 556 HIS A N 1
ATOM 4732 C CA . HIS A 1 556 ? -16.053 -18.797 10.331 1.00 81.44 556 HIS A CA 1
ATOM 4733 C C . HIS A 1 556 ? -16.952 -18.441 11.530 1.00 81.44 556 HIS A C 1
ATOM 4735 O O . HIS A 1 556 ? -16.532 -18.581 12.682 1.00 81.44 556 HIS A O 1
ATOM 4741 N N . PHE A 1 557 ? -18.188 -18.004 11.289 1.00 89.31 557 PHE A N 1
ATOM 4742 C CA . PHE A 1 557 ? -19.168 -17.855 12.363 1.00 89.31 557 PHE A CA 1
ATOM 4743 C C . PHE A 1 557 ? -19.478 -19.198 13.038 1.00 89.31 557 PHE A C 1
ATOM 4745 O O . PHE A 1 557 ? -19.605 -20.212 12.362 1.00 89.31 557 PHE A O 1
ATOM 4752 N N . ASP A 1 558 ? -19.548 -19.185 14.374 1.00 89.19 558 ASP A N 1
ATOM 4753 C CA . ASP A 1 558 ? -19.759 -20.362 15.228 1.00 89.19 558 ASP A CA 1
ATOM 4754 C C . ASP A 1 558 ? -18.946 -21.598 14.797 1.00 89.19 558 ASP A C 1
ATOM 4756 O O . ASP A 1 558 ? -19.465 -22.703 14.674 1.00 89.19 558 ASP A O 1
ATOM 4760 N N . TYR A 1 559 ? -17.641 -21.418 14.565 1.00 85.25 559 TYR A N 1
ATOM 4761 C CA . TYR A 1 559 ? -16.753 -22.477 14.063 1.00 85.25 559 TYR A CA 1
ATOM 4762 C C . TYR A 1 559 ? -16.805 -23.783 14.880 1.00 85.25 559 TYR A C 1
ATOM 4764 O O . TYR A 1 559 ? -16.612 -24.865 14.340 1.00 85.25 559 TYR A O 1
ATOM 4772 N N . GLN A 1 560 ? -17.060 -23.691 16.190 1.00 87.00 560 GLN A N 1
ATOM 4773 C CA . GLN A 1 560 ? -17.169 -24.849 17.087 1.00 87.00 560 GLN A CA 1
ATOM 4774 C C . GLN A 1 560 ? -18.605 -25.390 17.234 1.00 87.00 560 GLN A C 1
ATOM 4776 O O . GLN A 1 560 ? -18.826 -26.283 18.057 1.00 87.00 560 GLN A O 1
ATOM 4781 N N . GLY A 1 561 ? -19.577 -24.822 16.511 1.00 90.19 561 GLY A N 1
ATOM 4782 C CA . GLY A 1 561 ? -20.987 -25.218 16.512 1.00 90.19 561 GLY A CA 1
ATOM 4783 C C . GLY A 1 561 ? -21.697 -25.071 17.856 1.00 90.19 561 GLY A C 1
ATOM 4784 O O . GLY A 1 561 ? -22.701 -25.737 18.102 1.00 90.19 561 GLY A O 1
ATOM 4785 N N . GLN A 1 562 ? -21.172 -24.263 18.779 1.00 93.69 562 GLN A N 1
ATOM 4786 C CA . GLN A 1 562 ? -21.710 -24.186 20.138 1.00 93.69 562 GLN A CA 1
ATOM 4787 C C . GLN A 1 562 ? -23.065 -23.482 20.167 1.00 93.69 562 GLN A C 1
ATOM 4789 O O . GLN A 1 562 ? -23.938 -23.869 20.944 1.00 93.69 562 GLN A O 1
ATOM 4794 N N . GLY A 1 563 ? -23.250 -22.456 19.335 1.00 94.06 563 GLY A N 1
ATOM 4795 C CA . GLY A 1 563 ? -24.537 -21.791 19.150 1.00 94.06 563 GLY A CA 1
ATOM 4796 C C . GLY A 1 563 ? -25.530 -22.702 18.436 1.00 94.06 563 GLY A C 1
ATOM 4797 O O . GLY A 1 563 ? -26.662 -22.852 18.897 1.00 94.06 563 GLY A O 1
ATOM 4798 N N . PHE A 1 564 ? -25.075 -23.386 17.383 1.00 94.50 564 PHE A N 1
ATOM 4799 C CA . PHE A 1 564 ? -25.848 -24.387 16.648 1.00 94.50 564 PHE A CA 1
ATOM 4800 C C . PHE A 1 564 ? -26.421 -25.460 17.577 1.00 94.50 564 PHE A C 1
ATOM 4802 O O . PHE A 1 564 ? -27.611 -25.774 17.535 1.00 94.50 564 PHE A O 1
ATOM 4809 N N . LEU A 1 565 ? -25.586 -25.983 18.479 1.00 94.94 565 LEU A N 1
ATOM 4810 C CA . LEU A 1 565 ? -25.981 -26.999 19.449 1.00 94.94 565 LEU A CA 1
ATOM 4811 C C . LEU A 1 565 ? -27.068 -26.523 20.414 1.00 94.94 565 LEU A C 1
ATOM 4813 O O . LEU A 1 565 ? -27.905 -27.333 20.807 1.00 94.94 565 LEU A O 1
ATOM 4817 N N . GLN A 1 566 ? -27.084 -25.245 20.806 1.00 95.56 566 GLN A N 1
ATOM 4818 C CA . GLN A 1 566 ? -28.173 -24.736 21.648 1.00 95.56 566 GLN A CA 1
ATOM 4819 C C . GLN A 1 566 ? -29.509 -24.752 20.904 1.00 95.56 566 GLN A C 1
ATOM 4821 O O . GLN A 1 566 ? -30.523 -25.125 21.490 1.00 95.56 566 GLN A O 1
ATOM 4826 N N . ILE A 1 567 ? -29.499 -24.447 19.603 1.00 96.31 567 ILE A N 1
ATOM 4827 C CA . ILE A 1 567 ? -30.702 -24.507 18.768 1.00 96.31 567 ILE A CA 1
ATOM 4828 C C . ILE A 1 567 ? -31.175 -25.961 18.623 1.00 96.31 567 ILE A C 1
ATOM 4830 O O . ILE A 1 567 ? -32.342 -26.241 18.888 1.00 96.31 567 ILE A O 1
ATOM 4834 N N . LEU A 1 568 ? -30.278 -26.906 18.308 1.00 95.00 568 LEU A N 1
ATOM 4835 C CA . LEU A 1 568 ? -30.641 -28.322 18.130 1.00 95.00 568 LEU A CA 1
ATOM 4836 C C . LEU A 1 568 ? -31.204 -28.993 19.390 1.00 95.00 568 LEU A C 1
ATOM 4838 O O . LEU A 1 568 ? -32.013 -29.916 19.285 1.00 95.00 568 LEU A O 1
ATOM 4842 N N . LYS A 1 569 ? -30.788 -28.552 20.583 1.00 92.94 569 LYS A N 1
ATOM 4843 C CA . LYS A 1 569 ? -31.354 -29.046 21.851 1.00 92.94 569 LYS A CA 1
ATOM 4844 C C . LYS A 1 569 ? -32.831 -28.687 22.013 1.00 92.94 569 LYS A C 1
ATOM 4846 O O . LYS A 1 569 ? -33.542 -29.402 22.715 1.00 92.94 569 LYS A O 1
ATOM 4851 N N . VAL A 1 570 ? -33.274 -27.593 21.394 1.00 93.94 570 VAL A N 1
ATOM 4852 C CA . VAL A 1 570 ? -34.672 -27.143 21.411 1.00 93.94 570 VAL A CA 1
ATOM 4853 C C . VAL A 1 570 ? -35.434 -27.696 20.212 1.00 93.94 570 VAL A C 1
ATOM 4855 O O . VAL A 1 570 ? -36.537 -28.212 20.379 1.00 93.94 570 VAL A O 1
ATOM 4858 N N . ASP A 1 571 ? -34.840 -27.628 19.021 1.00 94.69 571 ASP A N 1
ATOM 4859 C CA . ASP A 1 571 ? -35.428 -28.141 17.790 1.00 94.69 571 ASP A CA 1
ATOM 4860 C C . ASP A 1 571 ? -34.374 -28.779 16.879 1.00 94.69 571 ASP A C 1
ATOM 4862 O O . ASP A 1 571 ? -33.592 -28.106 16.205 1.00 94.69 571 ASP A O 1
ATOM 4866 N N . LYS A 1 572 ? -34.398 -30.110 16.820 1.00 94.12 572 LYS A N 1
ATOM 4867 C CA . LYS A 1 572 ? -33.497 -30.901 15.977 1.00 94.12 572 LYS A CA 1
ATOM 4868 C C . LYS A 1 572 ? -33.736 -30.685 14.487 1.00 94.12 572 LYS A C 1
ATOM 4870 O O . LYS A 1 572 ? -32.791 -30.806 13.712 1.00 94.12 572 LYS A O 1
ATOM 4875 N N . ASN A 1 573 ? -34.962 -30.347 14.077 1.00 94.06 573 ASN A N 1
ATOM 4876 C CA . ASN A 1 573 ? -35.296 -30.159 12.662 1.00 94.06 573 ASN A CA 1
ATOM 4877 C C . ASN A 1 573 ? -34.554 -28.970 12.048 1.00 94.06 573 ASN A C 1
ATOM 4879 O O . ASN A 1 573 ? -34.379 -28.927 10.832 1.00 94.06 573 ASN A O 1
ATOM 4883 N N . PHE A 1 574 ? -34.024 -28.065 12.877 1.00 95.50 574 PHE A N 1
ATOM 4884 C CA . PHE A 1 574 ? -33.178 -26.972 12.417 1.00 95.50 574 PHE A CA 1
ATOM 4885 C C . PHE A 1 574 ? -31.971 -27.444 11.596 1.00 95.50 574 PHE A C 1
ATOM 4887 O O . PHE A 1 574 ? -31.548 -26.733 10.691 1.00 95.50 574 PHE A O 1
ATOM 4894 N N . LEU A 1 575 ? -31.428 -28.644 11.849 1.00 93.19 575 LEU A N 1
ATOM 4895 C CA . LEU A 1 575 ? -30.334 -29.177 11.032 1.00 93.19 575 LEU A CA 1
ATOM 4896 C C . LEU A 1 575 ? -30.743 -29.326 9.557 1.00 93.19 575 LEU A C 1
ATOM 4898 O O . LEU A 1 575 ? -29.955 -29.010 8.668 1.00 93.19 575 LEU A O 1
ATOM 4902 N N . ILE A 1 576 ? -31.981 -29.759 9.305 1.00 92.19 576 ILE A N 1
ATOM 4903 C CA . ILE A 1 576 ? -32.534 -29.893 7.953 1.00 92.19 576 ILE A CA 1
ATOM 4904 C C . ILE A 1 576 ? -32.698 -28.499 7.341 1.00 92.19 576 ILE A C 1
ATOM 4906 O O . ILE A 1 576 ? -32.157 -28.237 6.269 1.00 92.19 576 ILE A O 1
ATOM 4910 N N . GLU A 1 577 ? -33.356 -27.582 8.058 1.00 93.69 577 GLU A N 1
ATOM 4911 C CA . GLU A 1 577 ? -33.581 -26.197 7.611 1.00 93.69 577 GLU A CA 1
ATOM 4912 C C . GLU A 1 577 ? -32.266 -25.467 7.282 1.00 93.69 577 GLU A C 1
ATOM 4914 O O . GLU A 1 577 ? -32.160 -24.741 6.289 1.00 93.69 577 GLU A O 1
ATOM 4919 N N . PHE A 1 578 ? -31.232 -25.684 8.098 1.00 91.56 578 PHE A N 1
ATOM 4920 C CA . PHE A 1 578 ? -29.914 -25.105 7.894 1.00 91.56 578 PHE A CA 1
ATOM 4921 C C . PHE A 1 578 ? -29.268 -25.626 6.610 1.00 91.56 578 PHE A C 1
ATOM 4923 O O . PHE A 1 578 ? -28.846 -24.820 5.779 1.00 91.56 578 PHE A O 1
ATOM 4930 N N . VAL A 1 579 ? -29.225 -26.948 6.408 1.00 88.56 579 VAL A N 1
ATOM 4931 C CA . VAL A 1 579 ? -28.645 -27.546 5.194 1.00 88.56 579 VAL A CA 1
ATOM 4932 C C . VAL A 1 579 ? -29.417 -27.110 3.950 1.00 88.56 579 VAL A C 1
ATOM 4934 O O . VAL A 1 579 ? -28.803 -26.751 2.945 1.00 88.56 579 VAL A O 1
ATOM 4937 N N . GLU A 1 580 ? -30.748 -27.039 4.017 1.00 88.75 580 GLU A N 1
ATOM 4938 C CA . GLU A 1 580 ? -31.558 -26.490 2.927 1.00 88.75 580 GLU A CA 1
ATOM 4939 C C . GLU A 1 580 ? -31.145 -25.059 2.569 1.00 88.75 580 GLU A C 1
ATOM 4941 O O . GLU A 1 580 ? -30.998 -24.740 1.384 1.00 88.75 580 GLU A O 1
ATOM 4946 N N . SER A 1 581 ? -30.911 -24.208 3.571 1.00 87.56 581 SER A N 1
ATOM 4947 C CA . SER A 1 581 ? -30.538 -22.805 3.363 1.00 87.56 581 SER A CA 1
ATOM 4948 C C . SER A 1 581 ? -29.198 -22.619 2.633 1.00 87.56 581 SER A C 1
ATOM 4950 O O . SER A 1 581 ? -29.034 -21.648 1.884 1.00 87.56 581 SER A O 1
ATOM 4952 N N . LEU A 1 582 ? -28.254 -23.557 2.781 1.00 84.56 582 LEU A N 1
ATOM 4953 C CA . LEU A 1 582 ? -26.956 -23.508 2.097 1.00 84.56 582 LEU A CA 1
ATOM 4954 C C . LEU A 1 582 ? -27.103 -23.681 0.578 1.00 84.56 582 LEU A C 1
ATOM 4956 O O . LEU A 1 582 ? -26.450 -22.976 -0.194 1.00 84.56 582 LEU A O 1
ATOM 4960 N N . TYR A 1 583 ? -28.017 -24.552 0.141 1.00 79.69 583 TYR A N 1
ATOM 4961 C CA . TYR A 1 583 ? -28.330 -24.729 -1.280 1.00 79.69 583 TYR A CA 1
ATOM 4962 C C . TYR A 1 583 ? -29.049 -23.514 -1.874 1.00 79.69 583 TYR A C 1
ATOM 4964 O O . TYR A 1 583 ? -28.766 -23.115 -3.002 1.00 79.69 583 TYR A O 1
ATOM 4972 N N . PHE A 1 584 ? -29.968 -22.898 -1.123 1.00 75.81 584 PHE A N 1
ATOM 4973 C CA . PHE A 1 584 ? -30.712 -21.728 -1.605 1.00 75.81 584 PHE A CA 1
ATOM 4974 C C . PHE A 1 584 ? -29.849 -20.468 -1.732 1.00 75.81 584 PHE A C 1
ATOM 4976 O O . PHE A 1 584 ? -30.061 -19.670 -2.640 1.00 75.81 584 PHE A O 1
ATOM 4983 N N . SER A 1 585 ? -28.897 -20.267 -0.822 1.00 64.50 585 SER A N 1
ATOM 4984 C CA . SER A 1 585 ? -28.137 -19.015 -0.718 1.00 64.50 585 SER A CA 1
ATOM 4985 C C . SER A 1 585 ? -26.958 -18.900 -1.684 1.00 64.50 585 SER A C 1
ATOM 4987 O O . SER A 1 585 ? -26.500 -17.789 -1.949 1.00 64.50 585 SER A O 1
ATOM 4989 N N . THR A 1 586 ? -26.454 -20.018 -2.208 1.00 59.09 586 THR A N 1
ATOM 4990 C CA . THR A 1 586 ? -25.195 -20.037 -2.965 1.00 59.09 586 THR A CA 1
ATOM 4991 C C . THR A 1 586 ? -25.365 -20.240 -4.473 1.00 59.09 586 THR A C 1
ATOM 4993 O O . THR A 1 586 ? -24.367 -20.180 -5.188 1.00 59.09 586 THR A O 1
ATOM 4996 N N . GLU A 1 587 ? -26.584 -20.512 -4.966 1.00 59.44 587 GLU A N 1
ATOM 4997 C CA . GLU A 1 587 ? -26.842 -21.054 -6.322 1.00 59.44 587 GLU A CA 1
ATOM 4998 C C . GLU A 1 587 ? -25.926 -22.249 -6.676 1.00 59.44 587 GLU A C 1
ATOM 5000 O O . GLU A 1 587 ? -25.765 -22.617 -7.842 1.00 59.44 587 GLU A O 1
ATOM 5005 N N . ARG A 1 588 ? -25.294 -22.875 -5.671 1.00 58.66 588 ARG A N 1
ATOM 5006 C CA . ARG A 1 588 ? -24.375 -23.987 -5.875 1.00 58.66 588 ARG A CA 1
ATOM 5007 C C . ARG A 1 588 ? -25.182 -25.261 -6.029 1.00 58.66 588 ARG A C 1
ATOM 5009 O O . ARG A 1 588 ? -26.101 -25.551 -5.270 1.00 58.66 588 ARG A O 1
ATOM 5016 N N . HIS A 1 589 ? -24.757 -26.063 -6.992 1.00 61.09 589 HIS A N 1
ATOM 5017 C CA . HIS A 1 589 ? -25.246 -27.423 -7.178 1.00 61.09 589 HIS A CA 1
ATOM 5018 C C . HIS A 1 589 ? -24.448 -28.465 -6.371 1.00 61.09 589 HIS A C 1
ATOM 5020 O O . HIS A 1 589 ? -24.653 -29.661 -6.561 1.00 61.09 589 HIS A O 1
ATOM 5026 N N . SER A 1 590 ? -23.496 -28.024 -5.537 1.00 62.59 590 SER A N 1
ATOM 5027 C CA . SER A 1 590 ? -22.794 -28.876 -4.575 1.00 62.59 590 SER A CA 1
ATOM 5028 C C . SER A 1 590 ? -22.256 -28.078 -3.387 1.00 62.59 590 SER A C 1
ATOM 5030 O O . SER A 1 590 ? -21.787 -26.949 -3.554 1.00 62.59 590 SER A O 1
ATOM 5032 N N . LEU A 1 591 ? -22.292 -28.694 -2.204 1.00 67.12 591 LEU A N 1
ATOM 5033 C CA . LEU A 1 591 ? -21.657 -28.194 -0.976 1.00 67.12 591 LEU A CA 1
ATOM 5034 C C . LEU A 1 591 ? -20.191 -28.660 -0.821 1.00 67.12 591 LEU A C 1
ATOM 5036 O O . LEU A 1 591 ? -19.549 -28.384 0.193 1.00 67.12 591 LEU A O 1
ATOM 5040 N N . GLY A 1 592 ? -19.640 -29.375 -1.811 1.00 54.34 592 GLY A N 1
ATOM 5041 C CA . GLY A 1 592 ? -18.261 -29.869 -1.794 1.00 54.34 592 GLY A CA 1
ATOM 5042 C C . GLY A 1 592 ? -17.224 -28.739 -1.735 1.00 54.34 592 GLY A C 1
ATOM 5043 O O . GLY A 1 592 ? -17.145 -27.912 -2.644 1.00 54.34 592 GLY A O 1
ATOM 5044 N N . GLY A 1 593 ? -16.405 -28.729 -0.677 1.00 53.38 593 GLY A N 1
ATOM 5045 C CA . GLY A 1 593 ? -15.306 -27.775 -0.469 1.00 53.38 593 GLY A CA 1
ATOM 5046 C C . GLY A 1 593 ? -15.507 -26.762 0.667 1.00 53.38 593 GLY A C 1
ATOM 5047 O O . GLY A 1 593 ? -14.535 -26.105 1.043 1.00 53.38 593 GLY A O 1
ATOM 5048 N N . ASP A 1 594 ? -16.708 -26.655 1.252 1.00 55.72 594 ASP A N 1
ATOM 5049 C CA . ASP A 1 594 ? -16.928 -25.854 2.464 1.00 55.72 594 ASP A CA 1
ATOM 5050 C C . ASP A 1 594 ? -16.463 -26.652 3.701 1.00 55.72 594 ASP A C 1
ATOM 5052 O O . ASP A 1 594 ? -17.102 -27.600 4.147 1.00 55.72 594 ASP A O 1
ATOM 5056 N N . GLN A 1 595 ? -15.298 -26.283 4.241 1.00 53.53 595 GLN A N 1
ATOM 5057 C CA . GLN A 1 595 ? -14.609 -26.963 5.351 1.00 53.53 595 GLN A CA 1
ATOM 5058 C C . GLN A 1 595 ? -15.230 -26.685 6.740 1.00 53.53 595 GLN A C 1
ATOM 5060 O O . GLN A 1 595 ? -14.503 -26.429 7.701 1.00 53.53 595 GLN A O 1
ATOM 5065 N N . SER A 1 596 ? -16.559 -26.677 6.883 1.00 61.88 596 SER A N 1
ATOM 5066 C CA . SER A 1 596 ? -17.184 -26.602 8.211 1.00 61.88 596 SER A CA 1
ATOM 5067 C C . SER A 1 596 ? -17.320 -28.008 8.797 1.00 61.88 596 SER A C 1
ATOM 5069 O O . SER A 1 596 ? -18.262 -28.725 8.471 1.00 61.88 596 SER A O 1
ATOM 5071 N N . ASP A 1 597 ? -16.378 -28.404 9.652 1.00 72.00 597 ASP A N 1
ATOM 5072 C CA . ASP A 1 597 ? -16.470 -29.629 10.453 1.00 72.00 597 ASP A CA 1
ATOM 5073 C C . ASP A 1 597 ? -17.735 -29.580 11.329 1.00 72.00 597 ASP A C 1
ATOM 5075 O O . ASP A 1 597 ? -17.801 -28.817 12.292 1.00 72.00 597 ASP A O 1
ATOM 5079 N N . MET A 1 598 ? -18.750 -30.375 10.975 1.00 80.75 598 MET A N 1
ATOM 5080 C CA . MET A 1 598 ? -20.015 -30.485 11.712 1.00 80.75 598 MET A CA 1
ATOM 5081 C C . MET A 1 598 ? -20.047 -31.655 12.697 1.00 80.75 598 MET A C 1
ATOM 5083 O O . MET A 1 598 ? -21.118 -32.014 13.182 1.00 80.75 598 MET A O 1
ATOM 5087 N N . SER A 1 599 ? -18.906 -32.256 13.046 1.00 83.38 599 SER A N 1
ATOM 5088 C CA . SER A 1 599 ? -18.852 -33.410 13.960 1.00 83.38 599 SER A CA 1
ATOM 5089 C C . SER A 1 599 ? -19.508 -33.149 15.319 1.00 83.38 599 SER A C 1
ATOM 5091 O O . SER A 1 599 ? -19.978 -34.077 15.980 1.00 83.38 599 SER A O 1
ATOM 5093 N N . TYR A 1 600 ? -19.634 -31.882 15.718 1.00 85.94 600 TYR A N 1
ATOM 5094 C CA . TYR A 1 600 ? -20.337 -31.488 16.930 1.00 85.94 600 TYR A CA 1
ATOM 5095 C C . TYR A 1 600 ? -21.811 -31.926 16.971 1.00 85.94 600 TYR A C 1
ATOM 5097 O O . TYR A 1 600 ? -22.314 -32.125 18.078 1.00 85.94 600 TYR A O 1
ATOM 5105 N N . VAL A 1 601 ? -22.498 -32.129 15.834 1.00 89.75 601 VAL A N 1
ATOM 5106 C CA . VAL A 1 601 ? -23.926 -32.526 15.802 1.00 89.75 601 VAL A CA 1
ATOM 5107 C C . VAL A 1 601 ? -24.188 -33.882 16.461 1.00 89.75 601 VAL A C 1
ATOM 5109 O O . VAL A 1 601 ? -25.270 -34.098 17.002 1.00 89.75 601 VAL A O 1
ATOM 5112 N N . TRP A 1 602 ? -23.182 -34.763 16.506 1.00 89.12 602 TRP A N 1
ATOM 5113 C CA . TRP A 1 602 ? -23.255 -36.063 17.181 1.00 89.12 602 TRP A CA 1
ATOM 5114 C C . TRP A 1 602 ? -23.431 -35.959 18.703 1.00 89.12 602 TRP A C 1
ATOM 5116 O O . TRP A 1 602 ? -23.778 -36.943 19.348 1.00 89.12 602 TRP A O 1
ATOM 5126 N N . ASN A 1 603 ? -23.226 -34.774 19.290 1.00 89.12 603 ASN A N 1
ATOM 5127 C CA . ASN A 1 603 ? -23.471 -34.533 20.713 1.00 89.12 603 ASN A CA 1
ATOM 5128 C C . ASN A 1 603 ? -24.960 -34.332 21.054 1.00 89.12 603 ASN A C 1
ATOM 5130 O O . ASN A 1 603 ? -25.287 -34.101 22.219 1.00 89.12 603 ASN A O 1
ATOM 5134 N N . VAL A 1 604 ? -25.860 -34.353 20.065 1.00 91.31 604 VAL A N 1
ATOM 5135 C CA . VAL A 1 604 ? -27.304 -34.212 20.280 1.00 91.31 604 VAL A CA 1
ATOM 5136 C C . VAL A 1 604 ? -27.940 -35.591 20.426 1.00 91.31 604 VAL A C 1
ATOM 5138 O O . VAL A 1 604 ? -27.873 -36.418 19.522 1.00 91.31 604 VAL A O 1
ATOM 5141 N N . ASP A 1 605 ? -28.596 -35.832 21.561 1.00 88.94 605 ASP A N 1
ATOM 5142 C CA . ASP A 1 605 ? -29.244 -37.116 21.844 1.00 88.94 605 ASP A CA 1
ATOM 5143 C C . ASP A 1 605 ? -30.324 -37.445 20.806 1.00 88.94 605 ASP A C 1
ATOM 5145 O O . ASP A 1 605 ? -31.238 -36.646 20.598 1.00 88.94 605 ASP A O 1
ATOM 5149 N N . ASN A 1 606 ? -30.310 -38.656 20.240 1.00 90.44 606 ASN A N 1
ATOM 5150 C CA . ASN A 1 606 ? -31.270 -39.131 19.232 1.00 90.44 606 ASN A CA 1
ATOM 5151 C C . ASN A 1 606 ? -31.343 -38.211 17.988 1.00 90.44 606 ASN A C 1
ATOM 5153 O O . ASN A 1 606 ? -32.430 -37.734 17.639 1.00 90.44 606 ASN A O 1
ATOM 5157 N N . ILE A 1 607 ? -30.197 -37.857 17.400 1.00 92.25 607 ILE A N 1
ATOM 5158 C CA . ILE A 1 607 ? -30.093 -37.013 16.192 1.00 92.25 607 ILE A CA 1
ATOM 5159 C C . ILE A 1 607 ? -30.132 -37.833 14.890 1.00 92.25 607 ILE A C 1
ATOM 5161 O O . ILE A 1 607 ? -30.283 -37.277 13.804 1.00 92.25 607 ILE A O 1
ATOM 5165 N N . GLU A 1 608 ? -30.024 -39.159 14.986 1.00 91.00 608 GLU A N 1
ATOM 5166 C CA . GLU A 1 608 ? -29.861 -40.084 13.864 1.00 91.00 608 GLU A CA 1
ATOM 5167 C C . GLU A 1 608 ? -30.993 -39.970 12.834 1.00 91.00 608 GLU A C 1
ATOM 5169 O O . GLU A 1 608 ? -30.722 -39.881 11.638 1.00 91.00 608 GLU A O 1
ATOM 5174 N N . ASP A 1 609 ? -32.249 -39.886 13.281 1.00 92.19 609 ASP A N 1
ATOM 5175 C CA . ASP A 1 609 ? -33.412 -39.754 12.389 1.00 92.19 609 ASP A CA 1
ATOM 5176 C C . ASP A 1 609 ? -33.399 -38.436 11.592 1.00 92.19 609 ASP A C 1
ATOM 5178 O O . ASP A 1 609 ? -33.877 -38.375 10.457 1.00 92.19 609 ASP A O 1
ATOM 5182 N N . THR A 1 610 ? -32.847 -37.369 12.174 1.00 92.94 610 THR A N 1
ATOM 5183 C CA . THR A 1 610 ? -32.665 -36.079 11.497 1.00 92.94 610 THR A CA 1
ATOM 5184 C C . THR A 1 610 ? -31.504 -36.150 10.506 1.00 92.94 610 THR A C 1
ATOM 5186 O O . THR A 1 610 ? -31.626 -35.649 9.391 1.00 92.94 610 THR A O 1
ATOM 5189 N N . LEU A 1 611 ? -30.398 -36.807 10.870 1.00 90.62 611 LEU A N 1
ATOM 5190 C CA . LEU A 1 611 ? -29.251 -36.995 9.974 1.00 90.62 611 LEU A CA 1
ATOM 5191 C C . LEU A 1 611 ? -29.619 -37.798 8.727 1.00 90.62 611 LEU A C 1
ATOM 5193 O O . LEU A 1 611 ? -29.190 -37.436 7.637 1.00 90.62 611 LEU A O 1
ATOM 5197 N N . ILE A 1 612 ? -30.450 -38.836 8.864 1.00 90.69 612 ILE A N 1
ATOM 5198 C CA . ILE A 1 612 ? -30.957 -39.599 7.712 1.00 90.69 612 ILE A CA 1
ATOM 5199 C C . ILE A 1 612 ? -31.670 -38.663 6.727 1.00 90.69 612 ILE A C 1
ATOM 5201 O O . ILE A 1 612 ? -31.360 -38.680 5.541 1.00 90.69 612 ILE A O 1
ATOM 5205 N N . GLN A 1 613 ? -32.547 -37.785 7.220 1.00 92.38 613 GLN A N 1
ATOM 5206 C CA . GLN A 1 613 ? -33.257 -36.819 6.373 1.00 92.38 613 GLN A CA 1
ATOM 5207 C C . GLN A 1 613 ? -32.314 -35.806 5.713 1.00 92.38 613 GLN A C 1
ATOM 5209 O O . GLN A 1 613 ? -32.521 -35.431 4.562 1.00 92.38 613 GLN A O 1
ATOM 5214 N N . VAL A 1 614 ? -31.258 -35.381 6.411 1.00 89.31 614 VAL A N 1
ATOM 5215 C CA . VAL A 1 614 ? -30.219 -34.512 5.839 1.00 89.31 614 VAL A CA 1
ATOM 5216 C C . VAL A 1 614 ? -29.458 -35.231 4.726 1.00 89.31 614 VAL A C 1
ATOM 5218 O O . VAL A 1 614 ? -29.201 -34.635 3.683 1.00 89.31 614 VAL A O 1
ATOM 5221 N N . PHE A 1 615 ? -29.106 -36.503 4.920 1.00 87.75 615 PHE A N 1
ATOM 5222 C CA . PHE A 1 615 ? -28.436 -37.295 3.890 1.00 87.75 615 PHE A CA 1
ATOM 5223 C C . PHE A 1 615 ? -29.331 -37.489 2.668 1.00 87.75 615 PHE A C 1
ATOM 5225 O O . PHE A 1 615 ? -28.859 -37.292 1.550 1.00 87.75 615 PHE A O 1
ATOM 5232 N N . ASP A 1 616 ? -30.613 -37.792 2.869 1.00 89.25 616 ASP A N 1
ATOM 5233 C CA . ASP A 1 616 ? -31.590 -37.903 1.784 1.00 89.25 616 ASP A CA 1
ATOM 5234 C C . ASP A 1 616 ? -31.725 -36.577 1.013 1.00 89.25 616 ASP A C 1
ATOM 5236 O O . ASP A 1 616 ? -31.681 -36.569 -0.218 1.00 89.25 616 ASP A O 1
ATOM 5240 N N . LEU A 1 617 ? -31.793 -35.446 1.726 1.00 86.75 617 LEU A N 1
ATOM 5241 C CA . LEU A 1 617 ? -31.836 -34.103 1.141 1.00 86.75 617 LEU A CA 1
ATOM 5242 C C . LEU A 1 617 ? -30.591 -33.791 0.296 1.00 86.75 617 LEU A C 1
ATOM 5244 O O . LEU A 1 617 ? -30.710 -33.255 -0.807 1.00 86.75 617 LEU A O 1
ATOM 5248 N N . VAL A 1 618 ? -29.396 -34.103 0.807 1.00 82.62 618 VAL A N 1
ATOM 5249 C CA . VAL A 1 618 ? -28.137 -33.886 0.079 1.00 82.62 618 VAL A CA 1
ATOM 5250 C C . VAL A 1 618 ? -28.087 -34.781 -1.158 1.00 82.62 618 VAL A C 1
ATOM 5252 O O . VAL A 1 618 ? -27.775 -34.290 -2.235 1.00 82.62 618 VAL A O 1
ATOM 5255 N N . ILE A 1 619 ? -28.473 -36.057 -1.050 1.00 82.50 619 ILE A N 1
ATOM 5256 C CA . ILE A 1 619 ? -28.545 -36.981 -2.197 1.00 82.50 619 ILE A CA 1
ATOM 5257 C C . ILE A 1 619 ? -29.500 -36.461 -3.280 1.00 82.50 619 ILE A C 1
ATOM 5259 O O . ILE A 1 619 ? -29.219 -36.619 -4.468 1.00 82.50 619 ILE A O 1
ATOM 5263 N N . GLU A 1 620 ? -30.622 -35.852 -2.893 1.00 84.06 620 GLU A N 1
ATOM 5264 C CA . GLU A 1 620 ? -31.582 -35.279 -3.840 1.00 84.06 620 GLU A CA 1
ATOM 5265 C C . GLU A 1 620 ? -31.033 -34.032 -4.556 1.00 84.06 620 GLU A C 1
ATOM 5267 O O . GLU A 1 620 ? -31.318 -33.829 -5.740 1.00 84.06 620 GLU A O 1
ATOM 5272 N N . LYS A 1 621 ? -30.256 -33.193 -3.857 1.00 80.62 621 LYS A N 1
ATOM 5273 C CA . LYS A 1 621 ? -29.841 -31.868 -4.347 1.00 80.62 621 LYS A CA 1
ATOM 5274 C C . LYS A 1 621 ? -28.431 -31.797 -4.944 1.00 80.62 621 LYS A C 1
ATOM 5276 O O . LYS A 1 621 ? -28.214 -30.945 -5.808 1.00 80.62 621 LYS A O 1
ATOM 5281 N N . ASP A 1 622 ? -27.485 -32.634 -4.518 1.00 74.88 622 ASP A N 1
ATOM 5282 C CA . ASP A 1 622 ? -26.089 -32.571 -4.979 1.00 74.88 622 ASP A CA 1
ATOM 5283 C C . ASP A 1 622 ? -25.911 -33.183 -6.378 1.00 74.88 622 ASP A C 1
ATOM 5285 O O . ASP A 1 622 ? -26.347 -34.299 -6.675 1.00 74.88 622 ASP A O 1
ATOM 5289 N N . LEU A 1 623 ? -25.198 -32.472 -7.255 1.00 68.44 623 LEU A N 1
ATOM 5290 C CA . LEU A 1 623 ? -24.775 -33.011 -8.546 1.00 68.44 623 LEU A CA 1
ATOM 5291 C C . LEU A 1 623 ? -23.498 -33.846 -8.392 1.00 68.44 623 LEU A C 1
ATOM 5293 O O . LEU A 1 623 ? -22.464 -33.378 -7.917 1.00 68.44 623 LEU A O 1
ATOM 5297 N N . TYR A 1 624 ? -23.540 -35.089 -8.872 1.00 63.91 624 TYR A N 1
ATOM 5298 C CA . TYR A 1 624 ? -22.377 -35.972 -8.873 1.00 63.91 624 TYR A CA 1
ATOM 5299 C C . TYR A 1 624 ? -21.366 -35.572 -9.962 1.00 63.91 624 TYR A C 1
ATOM 5301 O O . TYR A 1 624 ? -21.571 -35.845 -11.146 1.00 63.91 624 TYR A O 1
ATOM 5309 N N . PHE A 1 625 ? -20.247 -34.960 -9.559 1.00 62.16 625 PHE A N 1
ATOM 5310 C CA . PHE A 1 625 ? -19.164 -34.541 -10.465 1.00 62.16 625 PHE A CA 1
ATOM 5311 C C . PHE A 1 625 ? -17.960 -35.506 -10.517 1.00 62.16 625 PHE A C 1
ATOM 5313 O O . PHE A 1 625 ? -17.031 -35.279 -11.294 1.00 62.16 625 PHE A O 1
ATOM 5320 N N . GLY A 1 626 ? -17.959 -36.593 -9.733 1.00 66.00 626 GLY A N 1
ATOM 5321 C CA . GLY A 1 626 ? -16.878 -37.588 -9.691 1.00 66.00 626 GLY A CA 1
ATOM 5322 C C . GLY A 1 626 ? -16.488 -38.000 -8.267 1.00 66.00 626 GLY A C 1
ATOM 5323 O O . GLY A 1 626 ? -17.286 -37.890 -7.342 1.00 66.00 626 GLY A O 1
ATOM 5324 N N . ILE A 1 627 ? -15.259 -38.498 -8.081 1.00 66.06 627 ILE A N 1
ATOM 5325 C CA . ILE A 1 627 ? -14.713 -38.841 -6.754 1.00 66.06 627 ILE A CA 1
ATOM 5326 C C . ILE A 1 627 ? -14.135 -37.568 -6.128 1.00 66.06 627 ILE A C 1
ATOM 5328 O O . ILE A 1 627 ? -13.008 -37.183 -6.435 1.00 66.06 627 ILE A O 1
ATOM 5332 N N . LEU A 1 628 ? -14.924 -36.918 -5.277 1.00 63.91 628 LEU A N 1
ATOM 5333 C CA . LEU A 1 628 ? -14.559 -35.726 -4.509 1.00 63.91 628 LEU A CA 1
ATOM 5334 C C . LEU A 1 628 ? -14.911 -35.944 -3.029 1.00 63.91 628 LEU A C 1
ATOM 5336 O O . LEU A 1 628 ? -15.646 -36.877 -2.697 1.00 63.91 628 LEU A O 1
ATOM 5340 N N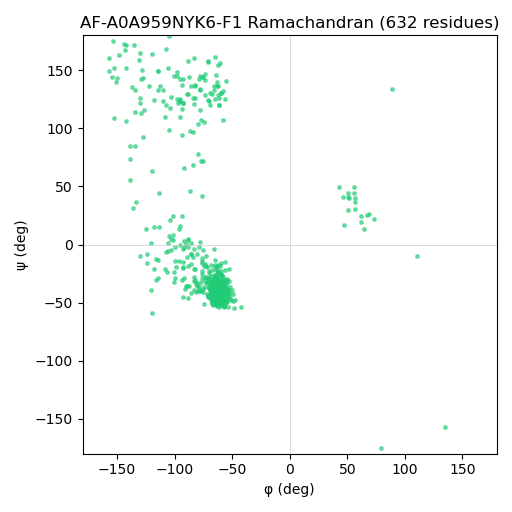 . GLU A 1 629 ? -14.382 -35.103 -2.139 1.00 61.06 629 GLU A N 1
ATOM 5341 C CA . GLU A 1 629 ? -14.842 -35.059 -0.746 1.00 61.06 629 GLU A CA 1
ATOM 5342 C C . GLU A 1 629 ? -16.319 -34.637 -0.707 1.00 61.06 629 GLU A C 1
ATOM 5344 O O . GLU A 1 629 ? -16.710 -33.661 -1.347 1.00 61.06 629 GLU A O 1
ATOM 5349 N N . HIS A 1 630 ? -17.145 -35.410 0.001 1.00 67.75 630 HIS A N 1
ATOM 5350 C CA . HIS A 1 630 ? -18.585 -35.193 0.100 1.00 67.75 630 HIS A CA 1
ATOM 5351 C C . HIS A 1 630 ? -18.907 -34.398 1.366 1.00 67.75 630 HIS A C 1
ATOM 5353 O O . HIS A 1 630 ? -18.320 -34.664 2.410 1.00 67.75 630 HIS A O 1
ATOM 5359 N N . TYR A 1 631 ? -19.875 -33.482 1.305 1.00 69.69 631 TYR A N 1
ATOM 5360 C CA . TYR A 1 631 ? -20.279 -32.653 2.451 1.00 69.69 631 TYR A CA 1
ATOM 5361 C C . TYR A 1 631 ? -20.664 -33.480 3.693 1.00 69.69 631 TYR A C 1
ATOM 5363 O O . TYR A 1 631 ? -20.342 -33.122 4.818 1.00 69.69 631 TYR A O 1
ATOM 5371 N N . CYS A 1 632 ? -21.300 -34.637 3.488 1.00 69.75 632 CYS A N 1
ATOM 5372 C CA . CYS A 1 632 ? -21.660 -35.570 4.565 1.00 69.75 632 CYS A CA 1
ATOM 5373 C C . CYS A 1 632 ? -20.501 -36.437 5.094 1.00 69.75 632 CYS A C 1
ATOM 5375 O O . CYS A 1 632 ? -20.750 -37.295 5.940 1.00 69.75 632 CYS A O 1
ATOM 5377 N N . ASN A 1 633 ? -19.268 -36.266 4.604 1.00 63.00 633 ASN A N 1
ATOM 5378 C CA . ASN A 1 633 ? -18.087 -36.883 5.212 1.00 63.00 633 ASN A CA 1
ATOM 5379 C C . ASN A 1 633 ? -17.733 -36.103 6.489 1.00 63.00 633 ASN A C 1
ATOM 5381 O O . ASN A 1 633 ? -16.778 -35.329 6.504 1.00 63.00 633 ASN A O 1
ATOM 5385 N N . VAL A 1 634 ? -18.560 -36.277 7.520 1.00 49.88 634 VAL A N 1
ATOM 5386 C CA . VAL A 1 634 ? -18.354 -35.762 8.880 1.00 49.88 634 VAL A CA 1
ATOM 5387 C C . VAL A 1 634 ? -17.508 -36.740 9.683 1.00 49.88 634 VAL A C 1
ATOM 5389 O O . VAL A 1 634 ? -17.808 -37.956 9.621 1.00 49.88 634 VAL A O 1
#

Sequence (634 aa):
NLLSFCTLLNNYFDNYKNRFTDSIIPANNTFGPQNVMDKIKPDLVTYWNHIRGDNDKSFVFLNSFWFYLQDQTLEFVYQQIEALPKIEETTYDTSYENNQFSYDKNNIIELLGNFFMLNSRHLKDSIDLLFEYVTRKPDNLPELIHKIREVLIFDREDEYSNFNRQKTLFDILIKGVKKDDELLSTSFFELSKTFLSHKFQQTKGGRNNSIVLYQYQIPNNKTIQEFRTKIWNTLESSFESRPIMAFSLLKNYSRVHPDVNKEIMSFDIPLVLNIIDKHLTNENFEHCKYVQNQIRWFRRHDFDLPEFSNLTNRFVNETYLAFLKIDWDRFRDKEMYEFDDFREYERLKEAEIRSSFILTNEDGINDFYDTFILLKNSADNNWNYNNALDFVIDENFTKNLTIGLALLTKVIENDNLVNYVPRVTFRNQLKVENSVNQIWKLIQRSQFENKELWELSFYDYIDDTLINNELADSLINTISKMNKPNTIHFDRLERFLKVKPNLFQLILKLITDKNEKEGSRLQVWMDFFSKHFENLGDDIELIKKAYIQQNLIQHHFDYQGQGFLQILKVDKNFLIEFVESLYFSTERHSLGGDQSDMSYVWNVDNIEDTLIQVFDLVIEKDLYFGILEHYCNV

Secondary structure (DSSP, 8-state):
-PPPHHHHHHHHHHHHHHHHHHHHHHHHHHH-HHHHHHHHHHHHHHHHHHHTT-HHHHHHHHHHHTTT-HHHHHHHHHHHHHTSPP-SS-PPP----TTTTSS---HHHHHHHGGGG--STTHHHHHHHHHHHHHH-GGGHHHHHHHHHHHSS--HHHHTTTSHHHHHHHHHHHHHHHTT-HHHHHHHHHHHHHHT-SEEEEEEE-STT-EEEEEEEPP--HHHHHHHHHHHHHHHHHTTT-HHHHHHHHHHHTS--TT--HHHHHHHHHHHHHHHHHH--TTSHHHHHHHHHHHHHHHHTT---HHHHHHHHHS--HHHHHHHHH---TTTGGGT---SSHHHHHHHHHHHHHHH----SHHHHHHHHHHHHHHHHH-S--TTHHHHHHHHHHHHHHH-HHHHHHHHHHHHHTTTTT----SHHHHHHTTSHHHHHHHHHHHHH---TTHHHHHHHHHHHS-GGG--HHHHHHHHHHHHH--S--EEP-TTTGGGGGT-TTHHHHHHHHHHHHHHHH----EE-TTHHHHHGGGS-S-HHHHHHHHHHHHHHSTTTTTT-HHHHHHHHH-TTHHHHHHHHHHHHH--S--TT-----GGGGGSTT-HHHHHHHHHHHHHH----SS---TT--